Protein AF-0000000087418423 (afdb_homodimer)

Structure (mmCIF, N/CA/C/O backbone):
data_AF-0000000087418423-model_v1
#
loop_
_entity.id
_entity.type
_entity.pdbx_description
1 polymer 'FHA domain-containing protein'
#
loop_
_atom_site.group_PDB
_atom_site.id
_atom_site.type_symbol
_atom_site.label_atom_id
_atom_site.label_alt_id
_atom_site.label_comp_id
_atom_site.label_asym_id
_atom_site.label_entity_id
_atom_site.label_seq_id
_atom_site.pdbx_PDB_ins_code
_atom_site.Cartn_x
_atom_site.Cartn_y
_atom_site.Cartn_z
_atom_site.occupancy
_atom_site.B_iso_or_equiv
_atom_site.auth_seq_id
_atom_site.auth_comp_id
_atom_site.auth_asym_id
_atom_site.auth_atom_id
_atom_site.pdbx_PDB_model_num
ATOM 1 N N . MET A 1 1 ? 20.609 -35.469 60.969 1 26.11 1 MET A N 1
ATOM 2 C CA . MET A 1 1 ? 20.906 -34.125 60.438 1 26.11 1 MET A CA 1
ATOM 3 C C . MET A 1 1 ? 20.594 -34.062 58.969 1 26.11 1 MET A C 1
ATOM 5 O O . MET A 1 1 ? 21.375 -34.5 58.125 1 26.11 1 MET A O 1
ATOM 9 N N . GLN A 1 2 ? 19.297 -34.344 58.594 1 26.64 2 GLN A N 1
ATOM 10 C CA . GLN A 1 2 ? 18.641 -34.594 57.312 1 26.64 2 GLN A CA 1
ATOM 11 C C . GLN A 1 2 ? 18.578 -33.312 56.469 1 26.64 2 GLN A C 1
ATOM 13 O O . GLN A 1 2 ? 17.938 -32.344 56.875 1 26.64 2 GLN A O 1
ATOM 18 N N . GLY A 1 3 ? 19.703 -32.969 55.875 1 25.98 3 GLY A N 1
ATOM 19 C CA . GLY A 1 3 ? 19.891 -31.75 55.094 1 25.98 3 GLY A CA 1
ATOM 20 C C . GLY A 1 3 ? 18.938 -31.656 53.906 1 25.98 3 GLY A C 1
ATOM 21 O O . GLY A 1 3 ? 18.828 -32.594 53.125 1 25.98 3 GLY A O 1
ATOM 22 N N . ASN A 1 4 ? 17.734 -31.078 54.219 1 30.36 4 ASN A N 1
ATOM 23 C CA . ASN A 1 4 ? 16.656 -30.797 53.25 1 30.36 4 ASN A CA 1
ATOM 24 C C . ASN A 1 4 ? 17.172 -30.031 52.031 1 30.36 4 ASN A C 1
ATOM 26 O O . ASN A 1 4 ? 17.672 -28.906 52.188 1 30.36 4 ASN A O 1
ATOM 30 N N . PHE A 1 5 ? 17.812 -30.859 51.125 1 31.19 5 PHE A N 1
ATOM 31 C CA . PHE A 1 5 ? 18.203 -30.328 49.812 1 31.19 5 PHE A CA 1
ATOM 32 C C . PHE A 1 5 ? 17.031 -29.656 49.156 1 31.19 5 PHE A C 1
ATOM 34 O O . PHE A 1 5 ? 16.047 -30.297 48.812 1 31.19 5 PHE A O 1
ATOM 41 N N . GLY A 1 6 ? 16.688 -28.453 49.656 1 27.45 6 GLY A N 1
ATOM 42 C CA . GLY A 1 6 ? 15.672 -27.672 48.969 1 27.45 6 GLY A CA 1
ATOM 43 C C . GLY A 1 6 ? 15.93 -27.531 47.5 1 27.45 6 GLY A C 1
ATOM 44 O O . GLY A 1 6 ? 17.031 -27.172 47.094 1 27.45 6 GLY A O 1
ATOM 45 N N . LEU A 1 7 ? 15.406 -28.562 46.75 1 30.27 7 LEU A N 1
ATOM 46 C CA . LEU A 1 7 ? 15.391 -28.516 45.281 1 30.27 7 LEU A CA 1
ATOM 47 C C . LEU A 1 7 ? 15 -27.125 44.781 1 30.27 7 LEU A C 1
ATOM 49 O O . LEU A 1 7 ? 13.977 -26.578 45.219 1 30.27 7 LEU A O 1
ATOM 53 N N . GLY A 1 8 ? 16.031 -26.297 44.594 1 25.61 8 GLY A N 1
ATOM 54 C CA . GLY A 1 8 ? 15.93 -24.984 44 1 25.61 8 GLY A CA 1
ATOM 55 C C . GLY A 1 8 ? 15.078 -24.984 42.75 1 25.61 8 GLY A C 1
ATOM 56 O O . GLY A 1 8 ? 15.242 -25.828 41.875 1 25.61 8 GLY A O 1
ATOM 57 N N . ASN A 1 9 ? 13.75 -24.734 42.938 1 28.17 9 ASN A N 1
ATOM 58 C CA . ASN A 1 9 ? 12.805 -24.5 41.875 1 28.17 9 ASN A CA 1
ATOM 59 C C . ASN A 1 9 ? 13.414 -23.641 40.75 1 28.17 9 ASN A C 1
ATOM 61 O O . ASN A 1 9 ? 13.828 -22.5 41 1 28.17 9 ASN A O 1
ATOM 65 N N . SER A 1 10 ? 14.211 -24.297 39.906 1 28.44 10 SER A N 1
ATOM 66 C CA . SER A 1 10 ? 14.742 -23.578 38.75 1 28.44 10 SER A CA 1
ATOM 67 C C . SER A 1 10 ? 13.633 -22.812 38 1 28.44 10 SER A C 1
ATOM 69 O O . SER A 1 10 ? 12.648 -23.406 37.562 1 28.44 10 SER A O 1
ATOM 71 N N . ALA A 1 11 ? 13.391 -21.547 38.594 1 29 11 ALA A N 1
ATOM 72 C CA . ALA A 1 11 ? 12.586 -20.609 37.812 1 29 11 ALA A CA 1
ATOM 73 C C . ALA A 1 11 ? 12.883 -20.719 36.312 1 29 11 ALA A C 1
ATOM 75 O O . ALA A 1 11 ? 14.039 -20.734 35.906 1 29 11 ALA A O 1
ATOM 76 N N . THR A 1 12 ? 12.055 -21.531 35.656 1 30.39 12 THR A N 1
ATOM 77 C CA . THR A 1 12 ? 12.109 -21.562 34.188 1 30.39 12 THR A CA 1
ATOM 78 C C . THR A 1 12 ? 12.258 -20.141 33.625 1 30.39 12 THR A C 1
ATOM 80 O O . THR A 1 12 ? 11.477 -19.25 33.969 1 30.39 12 THR A O 1
ATOM 83 N N . PRO A 1 13 ? 13.453 -19.844 33.094 1 26.94 13 PRO A N 1
ATOM 84 C CA . PRO A 1 13 ? 13.625 -18.484 32.562 1 26.94 13 PRO A CA 1
ATOM 85 C C . PRO A 1 13 ? 12.469 -18.047 31.656 1 26.94 13 PRO A C 1
ATOM 87 O O . PRO A 1 13 ? 11.984 -18.828 30.844 1 26.94 13 PRO A O 1
ATOM 90 N N . ALA A 1 14 ? 11.586 -17.156 32.219 1 28.34 14 ALA A N 1
ATOM 91 C CA . ALA A 1 14 ? 10.586 -16.438 31.422 1 28.34 14 ALA A CA 1
ATOM 92 C C . ALA A 1 14 ? 11.133 -16.062 30.062 1 28.34 14 ALA A C 1
ATOM 94 O O . ALA A 1 14 ? 12.164 -15.391 29.953 1 28.34 14 ALA A O 1
ATOM 95 N N . THR A 1 15 ? 11.016 -16.891 29.047 1 24.66 15 THR A N 1
ATOM 96 C CA . THR A 1 15 ? 11.336 -16.484 27.688 1 24.66 15 THR A CA 1
ATOM 97 C C . THR A 1 15 ? 10.742 -15.117 27.375 1 24.66 15 THR A C 1
ATOM 99 O O . THR A 1 15 ? 9.523 -14.945 27.375 1 24.66 15 THR A O 1
ATOM 102 N N . ALA A 1 16 ? 11.414 -13.977 27.75 1 22.86 16 ALA A N 1
ATOM 103 C CA . ALA A 1 16 ? 11.102 -12.648 27.234 1 22.86 16 ALA A CA 1
ATOM 104 C C . ALA A 1 16 ? 10.781 -12.688 25.75 1 22.86 16 ALA A C 1
ATOM 106 O O . ALA A 1 16 ? 11.633 -13.055 24.938 1 22.86 16 ALA A O 1
ATOM 107 N N . ALA A 1 17 ? 9.656 -13.102 25.422 1 26.75 17 ALA A N 1
ATOM 108 C CA . ALA A 1 17 ? 9.227 -12.844 24.047 1 26.75 17 ALA A CA 1
ATOM 109 C C . ALA A 1 17 ? 9.789 -11.516 23.547 1 26.75 17 ALA A C 1
ATOM 111 O O . ALA A 1 17 ? 9.688 -10.492 24.219 1 26.75 17 ALA A O 1
ATOM 112 N N . LEU A 1 18 ? 10.898 -11.547 22.906 1 26.16 18 LEU A N 1
ATOM 113 C CA . LEU A 1 18 ? 11.445 -10.391 22.203 1 26.16 18 LEU A CA 1
ATOM 114 C C . LEU A 1 18 ? 10.32 -9.492 21.688 1 26.16 18 LEU A C 1
ATOM 116 O O . LEU A 1 18 ? 9.477 -9.93 20.906 1 26.16 18 LEU A O 1
ATOM 120 N N . ALA A 1 19 ? 9.688 -8.805 22.484 1 28.55 19 ALA A N 1
ATOM 121 C CA . ALA A 1 19 ? 9.008 -7.617 21.984 1 28.55 19 ALA A CA 1
ATOM 122 C C . ALA A 1 19 ? 9.727 -7.047 20.766 1 28.55 19 ALA A C 1
ATOM 124 O O . ALA A 1 19 ? 10.867 -6.586 20.875 1 28.55 19 ALA A O 1
ATOM 125 N N . LEU A 1 20 ? 9.781 -7.781 19.656 1 31.64 20 LEU A N 1
ATOM 126 C CA . LEU A 1 20 ? 10.328 -7.031 18.531 1 31.64 20 LEU A CA 1
ATOM 127 C C . LEU A 1 20 ? 10.141 -5.531 18.734 1 31.64 20 LEU A C 1
ATOM 129 O O . LEU A 1 20 ? 9.008 -5.035 18.75 1 31.64 20 LEU A O 1
ATOM 133 N N . GLY A 1 21 ? 10.719 -4.984 19.672 1 31.55 21 GLY A N 1
ATOM 134 C CA . GLY A 1 21 ? 10.914 -3.562 19.906 1 31.55 21 GLY A CA 1
ATOM 135 C C . GLY A 1 21 ? 11.023 -2.756 18.625 1 31.55 21 GLY A C 1
ATOM 136 O O . GLY A 1 21 ? 12.117 -2.582 18.094 1 31.55 21 GLY A O 1
ATOM 137 N N . GLY A 1 22 ? 10.273 -3.088 17.609 1 36.47 22 GLY A N 1
ATOM 138 C CA . GLY A 1 22 ? 10.453 -2.088 16.578 1 36.47 22 GLY A CA 1
ATOM 139 C C . GLY A 1 22 ? 10.734 -0.701 17.125 1 36.47 22 GLY A C 1
ATOM 140 O O . GLY A 1 22 ? 10.156 -0.298 18.141 1 36.47 22 GLY A O 1
ATOM 141 N N . ALA A 1 23 ? 11.898 -0.281 17.297 1 41.81 23 ALA A N 1
ATOM 142 C CA . ALA A 1 23 ? 12.203 1.112 17.609 1 41.81 23 ALA A CA 1
ATOM 143 C C . ALA A 1 23 ? 11.023 2.02 17.281 1 41.81 23 ALA A C 1
ATOM 145 O O . ALA A 1 23 ? 10.414 1.898 16.219 1 41.81 23 ALA A O 1
ATOM 146 N N . ASP A 1 24 ? 10.07 2.34 18.203 1 49.84 24 ASP A N 1
ATOM 147 C CA . ASP A 1 24 ? 8.898 3.207 18.203 1 49.84 24 ASP A CA 1
ATOM 148 C C . ASP A 1 24 ? 9.094 4.402 17.266 1 49.84 24 ASP A C 1
ATOM 150 O O . ASP A 1 24 ? 9.875 5.305 17.578 1 49.84 24 ASP A O 1
ATOM 154 N N . MET A 1 25 ? 9.367 4.18 16.078 1 60.72 25 MET A N 1
ATOM 155 C CA . MET A 1 25 ? 9.406 5.309 15.156 1 60.72 25 MET A CA 1
ATOM 156 C C . MET A 1 25 ? 8.328 6.332 15.5 1 60.72 25 MET A C 1
ATOM 158 O O . MET A 1 25 ? 8.117 7.293 14.758 1 60.72 25 MET A O 1
ATOM 162 N N . ASP A 1 26 ? 7.762 6.105 16.75 1 68.31 26 ASP A N 1
ATOM 163 C CA . ASP A 1 26 ? 6.699 7.008 17.188 1 68.31 26 ASP A CA 1
ATOM 164 C C . ASP A 1 26 ? 7.254 8.391 17.516 1 68.31 26 ASP A C 1
ATOM 166 O O . ASP A 1 26 ? 8.266 8.508 18.203 1 68.31 26 ASP A O 1
ATOM 170 N N . GLY A 1 27 ? 6.965 9.32 16.734 1 83.19 27 GLY A N 1
ATOM 171 C CA . GLY A 1 27 ? 7.281 10.727 16.969 1 83.19 27 GLY A CA 1
ATOM 172 C C . GLY A 1 27 ? 8.406 11.234 16.094 1 83.19 27 GLY A C 1
ATOM 173 O O . GLY A 1 27 ? 8.766 12.414 16.156 1 83.19 27 GLY A O 1
ATOM 174 N N . GLU A 1 28 ? 8.977 10.297 15.266 1 93.19 28 GLU A N 1
ATOM 175 C CA . GLU A 1 28 ? 10.047 10.75 14.383 1 93.19 28 GLU A CA 1
ATOM 176 C C . GLU A 1 28 ? 9.508 11.672 13.289 1 93.19 28 GLU A C 1
ATOM 178 O O . GLU A 1 28 ? 8.422 11.438 12.75 1 93.19 28 GLU A O 1
ATOM 183 N N . ARG A 1 29 ? 10.328 12.711 13.047 1 95.88 29 ARG A N 1
ATOM 184 C CA . ARG A 1 29 ? 10.016 13.656 11.977 1 95.88 29 ARG A CA 1
ATOM 185 C C . ARG A 1 29 ? 11.234 13.906 11.102 1 95.88 29 ARG A C 1
ATOM 187 O O . ARG A 1 29 ? 12.359 13.984 11.594 1 95.88 29 ARG A O 1
ATOM 194 N N . TYR A 1 30 ? 10.961 14.031 9.836 1 97.06 30 TYR A N 1
ATOM 195 C CA . TYR A 1 30 ? 12.016 14.328 8.867 1 97.06 30 TYR A CA 1
ATOM 196 C C . TYR A 1 30 ? 11.57 15.414 7.895 1 97.06 30 TYR A C 1
ATOM 198 O O . TYR A 1 30 ? 10.367 15.656 7.73 1 97.06 30 TYR A O 1
ATOM 206 N N . ILE A 1 31 ? 12.508 16.109 7.355 1 97.75 31 ILE A N 1
ATOM 207 C CA . ILE A 1 31 ? 12.258 16.906 6.152 1 97.75 31 ILE A CA 1
ATOM 208 C C . ILE A 1 31 ? 12.836 16.188 4.934 1 97.75 31 ILE A C 1
ATOM 210 O O . ILE A 1 31 ? 13.984 15.727 4.957 1 97.75 31 ILE A O 1
ATOM 214 N N . LEU A 1 32 ? 12.023 16.016 3.953 1 98.5 32 LEU A N 1
ATOM 215 C CA . LEU A 1 32 ? 12.453 15.516 2.65 1 98.5 32 LEU A CA 1
ATOM 216 C C . LEU A 1 32 ? 12.695 16.672 1.68 1 98.5 32 LEU A C 1
ATOM 218 O O . LEU A 1 32 ? 11.758 17.391 1.338 1 98.5 32 LEU A O 1
ATOM 222 N N . TRP A 1 33 ? 13.906 16.828 1.304 1 98.5 33 TRP A N 1
ATOM 223 C CA . TRP A 1 33 ? 14.258 17.797 0.262 1 98.5 33 TRP A CA 1
ATOM 224 C C . TRP A 1 33 ? 14.344 17.109 -1.1 1 98.5 33 TRP A C 1
ATOM 226 O O . TRP A 1 33 ? 15.18 16.234 -1.307 1 98.5 33 TRP A O 1
ATOM 236 N N . ILE A 1 34 ? 13.5 17.484 -1.958 1 98.62 34 ILE A N 1
ATOM 237 C CA . ILE A 1 34 ? 13.477 16.859 -3.271 1 98.62 34 ILE A CA 1
ATOM 238 C C . ILE A 1 34 ? 13.805 17.891 -4.348 1 98.62 34 ILE A C 1
ATOM 240 O O . ILE A 1 34 ? 13.078 18.859 -4.516 1 98.62 34 ILE A O 1
ATOM 244 N N . ASP A 1 35 ? 14.82 17.641 -5.117 1 97.75 35 ASP A N 1
ATOM 245 C CA . ASP A 1 35 ? 15.289 18.594 -6.125 1 97.75 35 ASP A CA 1
ATOM 246 C C . ASP A 1 35 ? 14.188 18.906 -7.141 1 97.75 35 ASP A C 1
ATOM 248 O O . ASP A 1 35 ? 13.555 17.984 -7.676 1 97.75 35 ASP A O 1
ATOM 252 N N . ARG A 1 36 ? 13.945 20.203 -7.367 1 96.25 36 ARG A N 1
ATOM 253 C CA . ARG A 1 36 ? 13.031 20.734 -8.375 1 96.25 36 ARG A CA 1
ATOM 254 C C . ARG A 1 36 ? 11.586 20.375 -8.047 1 96.25 36 ARG A C 1
ATOM 256 O O . ARG A 1 36 ? 10.719 20.422 -8.922 1 96.25 36 ARG A O 1
ATOM 263 N N . VAL A 1 37 ? 11.344 19.891 -6.914 1 97.44 37 VAL A N 1
ATOM 264 C CA . VAL A 1 37 ? 9.992 19.547 -6.492 1 97.44 37 VAL A CA 1
ATOM 265 C C . VAL A 1 37 ? 9.609 20.375 -5.266 1 97.44 37 VAL A C 1
ATOM 267 O O . VAL A 1 37 ? 8.602 21.094 -5.285 1 97.44 37 VAL A O 1
ATOM 270 N N . GLY A 1 38 ? 10.375 20.25 -4.184 1 97.5 38 GLY A N 1
ATOM 271 C CA . GLY A 1 38 ? 10.07 21 -2.98 1 97.5 38 GLY A CA 1
ATOM 272 C C . GLY A 1 38 ? 10.539 20.328 -1.711 1 97.5 38 GLY A C 1
ATOM 273 O O . GLY A 1 38 ? 11.383 19.422 -1.758 1 97.5 38 GLY A O 1
ATOM 274 N N . ALA A 1 39 ? 10.102 20.906 -0.578 1 97.81 39 ALA A N 1
ATOM 275 C CA . ALA A 1 39 ? 10.398 20.359 0.745 1 97.81 39 ALA A CA 1
ATOM 276 C C . ALA A 1 39 ? 9.125 19.891 1.444 1 97.81 39 ALA A C 1
ATOM 278 O O . ALA A 1 39 ? 8.086 20.547 1.365 1 97.81 39 ALA A O 1
ATOM 279 N N . PHE A 1 40 ? 9.258 18.766 2.143 1 98.38 40 PHE A N 1
ATOM 280 C CA . PHE A 1 40 ? 8.094 18.156 2.781 1 98.38 40 PHE A CA 1
ATOM 281 C C . PHE A 1 40 ? 8.453 17.625 4.164 1 98.38 40 PHE A C 1
ATOM 283 O O . PHE A 1 40 ? 9.516 17.031 4.352 1 98.38 40 PHE A O 1
ATOM 290 N N . MET A 1 41 ? 7.594 17.891 5.082 1 97.56 41 MET A N 1
ATOM 291 C CA . MET A 1 41 ? 7.809 17.312 6.41 1 97.56 41 MET A CA 1
ATOM 292 C C . MET A 1 41 ? 7.152 15.938 6.52 1 97.56 41 MET A C 1
ATOM 294 O O . MET A 1 41 ? 5.969 15.781 6.215 1 97.56 41 MET A O 1
ATOM 298 N N . LEU A 1 42 ? 7.891 14.984 6.922 1 97.94 42 LEU A N 1
ATOM 299 C CA . LEU A 1 42 ? 7.406 13.633 7.172 1 97.94 42 LEU A CA 1
ATOM 300 C C . LEU A 1 42 ? 7.23 13.391 8.664 1 97.94 42 LEU A C 1
ATOM 302 O O . LEU A 1 42 ? 8.195 13.438 9.43 1 97.94 42 LEU A O 1
ATOM 306 N N . CYS A 1 43 ? 6.004 13.141 9.047 1 97.19 43 CYS A N 1
ATOM 307 C CA . CYS A 1 43 ? 5.715 12.781 10.438 1 97.19 43 CYS A CA 1
ATOM 308 C C . CYS A 1 43 ? 5.383 11.297 10.555 1 97.19 43 CYS A C 1
ATOM 310 O O . CYS A 1 43 ? 4.398 10.828 9.977 1 97.19 43 CYS A O 1
ATOM 312 N N . LEU A 1 44 ? 6.098 10.547 11.359 1 96.56 44 LEU A N 1
ATOM 313 C CA . LEU A 1 44 ? 5.961 9.094 11.398 1 96.56 44 LEU A CA 1
ATOM 314 C C . LEU A 1 44 ? 5.086 8.664 12.57 1 96.56 44 LEU A C 1
ATOM 316 O O . LEU A 1 44 ? 4.633 7.516 12.617 1 96.56 44 LEU A O 1
ATOM 320 N N . GLY A 1 45 ? 4.812 9.555 13.438 1 94.94 45 GLY A N 1
ATOM 321 C CA . GLY A 1 45 ? 4.02 9.211 14.609 1 94.94 45 GLY A CA 1
ATOM 322 C C . GLY A 1 45 ? 2.537 9.094 14.312 1 94.94 45 GLY A C 1
ATOM 323 O O . GLY A 1 45 ? 2.045 9.664 13.336 1 94.94 45 GLY A O 1
ATOM 324 N N . GLU A 1 46 ? 1.827 8.359 15.18 1 95.56 46 GLU A N 1
ATOM 325 C CA . GLU A 1 46 ? 0.38 8.211 15.055 1 95.56 46 GLU A CA 1
ATOM 326 C C . GLU A 1 46 ? -0.344 9.477 15.523 1 95.56 46 GLU A C 1
ATOM 328 O O . GLU A 1 46 ? -1.519 9.672 15.203 1 95.56 46 GLU A O 1
ATOM 333 N N . ARG A 1 47 ? 0.357 10.227 16.344 1 96.25 47 ARG A N 1
ATOM 334 C CA . ARG A 1 47 ? -0.155 11.5 16.828 1 96.25 47 ARG A CA 1
ATOM 335 C C . ARG A 1 47 ? 0.733 12.656 16.375 1 96.25 47 ARG A C 1
ATOM 337 O O . ARG A 1 47 ? 1.948 12.633 16.594 1 96.25 47 ARG A O 1
ATOM 344 N N . VAL A 1 48 ? 0.12 13.617 15.742 1 96.5 48 VAL A N 1
ATOM 345 C CA . VAL A 1 48 ? 0.858 14.773 15.242 1 96.5 48 VAL A CA 1
ATOM 346 C C . VAL A 1 48 ? 0.189 16.062 15.719 1 96.5 48 VAL A C 1
ATOM 348 O O . VAL A 1 48 ? -0.961 16.344 15.375 1 96.5 48 VAL A O 1
ATOM 351 N N . SER A 1 49 ? 0.908 16.812 16.438 1 95.31 49 SER A N 1
ATOM 352 C CA . SER A 1 49 ? 0.373 18.047 16.984 1 95.31 49 SER A CA 1
ATOM 353 C C . SER A 1 49 ? 0.59 19.219 16.047 1 95.31 49 SER A C 1
ATOM 355 O O . SER A 1 49 ? 1.63 19.312 15.383 1 95.31 49 SER A O 1
ATOM 357 N N . LEU A 1 50 ? -0.409 20.062 15.984 1 94.81 50 LEU A N 1
ATOM 358 C CA . LEU A 1 50 ? -0.388 21.312 15.25 1 94.81 50 LEU A CA 1
ATOM 359 C C . LEU A 1 50 ? -0.481 22.5 16.203 1 94.81 50 LEU A C 1
ATOM 361 O O . LEU A 1 50 ? -1.33 22.516 17.094 1 94.81 50 LEU A O 1
ATOM 365 N N . GLY A 1 51 ? 0.38 23.469 15.969 1 93.12 51 GLY A N 1
ATOM 366 C CA . GLY A 1 51 ? 0.323 24.609 16.859 1 93.12 51 GLY A CA 1
ATOM 367 C C . GLY A 1 51 ? 1.219 25.766 16.422 1 93.12 51 GLY A C 1
ATOM 368 O O . GLY A 1 51 ? 1.671 25.797 15.273 1 93.12 51 GLY A O 1
ATOM 369 N N . GLY A 1 52 ? 1.289 26.812 17.234 1 86.75 52 GLY A N 1
ATOM 370 C CA . GLY A 1 52 ? 2.121 27.969 16.953 1 86.75 52 GLY A CA 1
ATOM 371 C C . GLY A 1 52 ? 3.592 27.734 17.234 1 86.75 52 GLY A C 1
ATOM 372 O O . GLY A 1 52 ? 3.965 26.672 17.75 1 86.75 52 GLY A O 1
ATOM 373 N N . PRO A 1 53 ? 4.516 28.75 16.734 1 77.38 53 PRO A N 1
ATOM 374 C CA . PRO A 1 53 ? 5.973 28.625 16.844 1 77.38 53 PRO A CA 1
ATOM 375 C C . PRO A 1 53 ? 6.48 28.875 18.266 1 77.38 53 PRO A C 1
ATOM 377 O O . PRO A 1 53 ? 7.684 28.766 18.516 1 77.38 53 PRO A O 1
ATOM 380 N N . VAL A 1 54 ? 5.781 28.656 19.375 1 60.78 54 VAL A N 1
ATOM 381 C CA . VAL A 1 54 ? 6.098 29.312 20.641 1 60.78 54 VAL A CA 1
ATOM 382 C C . VAL A 1 54 ? 7.543 29 21.031 1 60.78 54 VAL A C 1
ATOM 384 O O . VAL A 1 54 ? 8.078 27.953 20.688 1 60.78 54 VAL A O 1
ATOM 387 N N . SER A 1 55 ? 8.133 30.156 21.562 1 52.5 55 SER A N 1
ATOM 388 C CA . SER A 1 55 ? 9.367 30.203 22.359 1 52.5 55 SER A CA 1
ATOM 389 C C . SER A 1 55 ? 9.266 29.312 23.594 1 52.5 55 SER A C 1
ATOM 391 O O . SER A 1 55 ? 8.344 29.453 24.391 1 52.5 55 SER A O 1
ATOM 393 N N . GLY A 1 56 ? 9.492 28.062 23.625 1 53.06 56 GLY A N 1
ATOM 394 C CA . GLY A 1 56 ? 9.688 27.156 24.734 1 53.06 56 GLY A CA 1
ATOM 395 C C . GLY A 1 56 ? 9.391 25.703 24.406 1 53.06 56 GLY A C 1
ATOM 396 O O . GLY A 1 56 ? 9.039 25.391 23.266 1 53.06 56 GLY A O 1
ATOM 397 N N . PRO A 1 57 ? 9.367 24.844 25.656 1 56.16 57 PRO A N 1
ATOM 398 C CA . PRO A 1 57 ? 9.352 23.391 25.484 1 56.16 57 PRO A CA 1
ATOM 399 C C . PRO A 1 57 ? 8.25 22.922 24.531 1 56.16 57 PRO A C 1
ATOM 401 O O . PRO A 1 57 ? 7.355 23.703 24.188 1 56.16 57 PRO A O 1
ATOM 404 N N . PRO A 1 58 ? 7.863 21.406 24.25 1 60.53 58 PRO A N 1
ATOM 405 C CA . PRO A 1 58 ? 7.988 20.797 22.922 1 60.53 58 PRO A CA 1
ATOM 406 C C . PRO A 1 58 ? 7.066 21.453 21.891 1 60.53 58 PRO A C 1
ATOM 408 O O . PRO A 1 58 ? 5.883 21.672 22.172 1 60.53 58 PRO A O 1
ATOM 411 N N . ALA A 1 59 ? 7.617 22.188 21.078 1 74.62 59 ALA A N 1
ATOM 412 C CA . ALA A 1 59 ? 6.922 22.734 19.906 1 74.62 59 ALA A CA 1
ATOM 413 C C . ALA A 1 59 ? 6.035 21.688 19.25 1 74.62 59 ALA A C 1
ATOM 415 O O . ALA A 1 59 ? 6.25 20.484 19.422 1 74.62 59 ALA A O 1
ATOM 416 N N . ALA A 1 60 ? 4.922 22.156 18.859 1 88.75 60 ALA A N 1
ATOM 417 C CA . ALA A 1 60 ? 4.086 21.25 18.078 1 88.75 60 ALA A CA 1
ATOM 418 C C . ALA A 1 60 ? 4.914 20.516 17.016 1 88.75 60 ALA A C 1
ATOM 420 O O . ALA A 1 60 ? 5.965 21 16.594 1 88.75 60 ALA A O 1
ATOM 421 N N . ASP A 1 61 ? 4.543 19.312 16.734 1 92.12 61 ASP A N 1
ATOM 422 C CA . ASP A 1 61 ? 5.207 18.594 15.648 1 92.12 61 ASP A CA 1
ATOM 423 C C . ASP A 1 61 ? 5.242 19.438 14.375 1 92.12 61 ASP A C 1
ATOM 425 O O . ASP A 1 61 ? 6.25 19.453 13.664 1 92.12 61 ASP A O 1
ATOM 429 N N . VAL A 1 62 ? 4.164 20.078 14.133 1 93.69 62 VAL A N 1
ATOM 430 C CA . VAL A 1 62 ? 4.043 21.031 13.039 1 93.69 62 VAL A CA 1
AT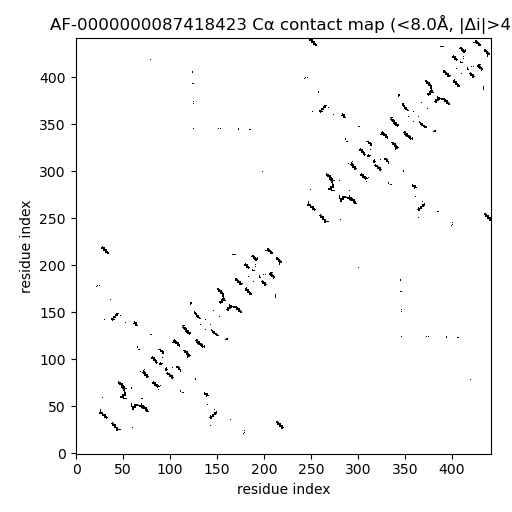OM 431 C C . VAL A 1 62 ? 3.791 22.438 13.594 1 93.69 62 VAL A C 1
ATOM 433 O O . VAL A 1 62 ? 2.66 22.766 13.953 1 93.69 62 VAL A O 1
ATOM 436 N N . ALA A 1 63 ? 4.801 23.219 13.609 1 91.81 63 ALA A N 1
ATOM 437 C CA . ALA A 1 63 ? 4.707 24.594 14.109 1 91.81 63 ALA A CA 1
ATOM 438 C C . ALA A 1 63 ? 4.391 25.562 12.984 1 91.81 63 ALA A C 1
ATOM 440 O O . ALA A 1 63 ? 5.148 25.672 12.016 1 91.81 63 ALA A O 1
ATOM 441 N N . LEU A 1 64 ? 3.293 26.234 13.156 1 90.69 64 LEU A N 1
ATOM 442 C CA . LEU A 1 64 ? 2.854 27.172 12.133 1 90.69 64 LEU A CA 1
ATOM 443 C C . LEU A 1 64 ? 3.074 28.609 12.594 1 90.69 64 LEU A C 1
ATOM 445 O O . LEU A 1 64 ? 2.85 28.938 13.758 1 90.69 64 LEU A O 1
ATOM 449 N N . LEU A 1 65 ? 3.557 29.438 11.688 1 87.69 65 LEU A N 1
ATOM 450 C CA . LEU A 1 65 ? 3.773 30.844 11.977 1 87.69 65 LEU A CA 1
ATOM 451 C C . LEU A 1 65 ? 2.453 31.609 12 1 87.69 65 LEU A C 1
ATOM 453 O O . LEU A 1 65 ? 2.146 32.344 11.062 1 87.69 65 LEU A O 1
ATOM 457 N N . ALA A 1 66 ? 1.728 31.406 13.023 1 89.19 66 ALA A N 1
ATOM 458 C CA . ALA A 1 66 ? 0.422 32.031 13.219 1 89.19 66 ALA A CA 1
ATOM 459 C C . ALA A 1 66 ? 0.082 32.156 14.703 1 89.19 66 ALA A C 1
ATOM 461 O O . ALA A 1 66 ? 0.825 31.656 15.555 1 89.19 66 ALA A O 1
ATOM 462 N N . ASN A 1 67 ? -0.938 32.969 14.961 1 89.06 67 ASN A N 1
ATOM 463 C CA . ASN A 1 67 ? -1.434 33.094 16.328 1 89.06 67 ASN A CA 1
ATOM 464 C C . ASN A 1 67 ? -2.234 31.859 16.75 1 89.06 67 ASN A C 1
ATOM 466 O O . ASN A 1 67 ? -3.465 31.875 16.703 1 89.06 67 ASN A O 1
ATOM 470 N N . LEU A 1 68 ? -1.48 30.828 17.109 1 91.81 68 LEU A N 1
ATOM 471 C CA . LEU A 1 68 ? -2.053 29.562 17.547 1 91.81 68 LEU A CA 1
ATOM 472 C C . LEU A 1 68 ? -1.48 29.156 18.906 1 91.81 68 LEU A C 1
ATOM 474 O O . LEU A 1 68 ? -0.351 29.516 19.234 1 91.81 68 LEU A O 1
ATOM 478 N N . SER A 1 69 ? -2.33 28.406 19.625 1 89.44 69 SER A N 1
ATOM 479 C CA . SER A 1 69 ? -1.799 27.797 20.844 1 89.44 69 SER A CA 1
ATOM 480 C C . SER A 1 69 ? -0.697 26.797 20.516 1 89.44 69 SER A C 1
ATOM 482 O O . SER A 1 69 ? -0.596 26.312 19.391 1 89.44 69 SER A O 1
ATOM 484 N N . ARG A 1 70 ? 0.16 26.453 21.453 1 84.62 70 ARG A N 1
ATOM 485 C CA . ARG A 1 70 ? 1.262 25.516 21.281 1 84.62 70 ARG A CA 1
ATOM 486 C C . ARG A 1 70 ? 0.744 24.125 20.906 1 84.62 70 ARG A C 1
ATOM 488 O O . ARG A 1 70 ? 1.364 23.422 20.109 1 84.62 70 ARG A O 1
ATOM 495 N N . ARG A 1 71 ? -0.31 23.766 21.438 1 89 71 ARG A N 1
ATOM 496 C CA . ARG A 1 71 ? -0.974 22.5 21.141 1 89 71 ARG A CA 1
ATOM 497 C C . ARG A 1 71 ? -2.418 22.734 20.703 1 89 71 ARG A C 1
ATOM 499 O O . ARG A 1 71 ? -3.348 22.219 21.328 1 89 71 ARG A O 1
ATOM 506 N N . HIS A 1 72 ? -2.559 23.359 19.625 1 93.44 72 HIS A N 1
ATOM 507 C CA . HIS A 1 72 ? -3.846 23.859 19.156 1 93.44 72 HIS A CA 1
ATOM 508 C C . HIS A 1 72 ? -4.766 22.719 18.75 1 93.44 72 HIS A C 1
ATOM 510 O O . HIS A 1 72 ? -5.969 22.75 19.016 1 93.44 72 HIS A O 1
ATOM 516 N N . ALA A 1 73 ? -4.188 21.703 18.125 1 96.12 73 ALA A N 1
ATOM 517 C CA . ALA A 1 73 ? -4.91 20.516 17.703 1 96.12 73 ALA A CA 1
ATOM 518 C C . ALA A 1 73 ? -3.953 19.328 17.516 1 96.12 73 ALA A C 1
ATOM 520 O O . ALA A 1 73 ? -2.734 19.516 17.469 1 96.12 73 ALA A O 1
ATOM 521 N N . GLU A 1 74 ? -4.535 18.219 17.469 1 96.81 74 GLU A N 1
ATOM 522 C CA . GLU A 1 74 ? -3.783 17 17.188 1 96.81 74 GLU A CA 1
ATOM 523 C C . GLU A 1 74 ? -4.504 16.125 16.156 1 96.81 74 GLU A C 1
ATOM 525 O O . GLU A 1 74 ? -5.727 15.969 16.219 1 96.81 74 GLU A O 1
ATOM 530 N N . ILE A 1 75 ? -3.732 15.664 15.203 1 97.81 75 ILE A N 1
ATOM 531 C CA . ILE A 1 75 ? -4.266 14.656 14.289 1 97.81 75 ILE A CA 1
ATOM 532 C C . ILE A 1 75 ? -3.795 13.266 14.719 1 97.81 75 ILE A C 1
ATOM 534 O O . ILE A 1 75 ? -2.596 13.039 14.891 1 97.81 75 ILE A O 1
ATOM 538 N N . VAL A 1 76 ? -4.789 12.414 14.875 1 97.25 76 VAL A N 1
ATOM 539 C CA . VAL A 1 76 ? -4.516 11.078 15.406 1 97.25 76 VAL A CA 1
ATOM 540 C C . VAL A 1 76 ? -4.91 10.023 14.367 1 97.25 76 VAL A C 1
ATOM 542 O O . VAL A 1 76 ? -6.031 10.047 13.852 1 97.25 76 VAL A O 1
ATOM 545 N N . ARG A 1 77 ? -3.957 9.141 14.047 1 96.06 77 ARG A N 1
ATOM 546 C CA . ARG A 1 77 ? -4.27 7.957 13.258 1 96.06 77 ARG A CA 1
ATOM 547 C C . ARG A 1 77 ? -4.668 6.793 14.156 1 96.06 77 ARG A C 1
ATOM 549 O O . ARG A 1 77 ? -3.941 6.441 15.086 1 96.06 77 ARG A O 1
ATOM 556 N N . SER A 1 78 ? -5.77 6.258 13.969 1 90.19 78 SER A N 1
ATOM 557 C CA . SER A 1 78 ? -6.277 5.133 14.742 1 90.19 78 SER A CA 1
ATOM 558 C C . SER A 1 78 ? -7.035 4.148 13.859 1 90.19 78 SER A C 1
ATOM 560 O O . SER A 1 78 ? -7.992 4.527 13.18 1 90.19 78 SER A O 1
ATOM 562 N N . GLY A 1 79 ? -6.602 2.881 13.961 1 80.81 79 GLY A N 1
ATOM 563 C CA . GLY A 1 79 ? -7.191 1.934 13.031 1 80.81 79 GLY A CA 1
ATOM 564 C C . GLY A 1 79 ? -6.965 2.309 11.578 1 80.81 79 GLY A C 1
ATOM 565 O O . GLY A 1 79 ? -5.824 2.512 11.148 1 80.81 79 GLY A O 1
ATOM 566 N N . GLU A 1 80 ? -8.086 2.455 10.867 1 82.06 80 GLU A N 1
ATOM 567 C CA . GLU A 1 80 ? -7.977 2.764 9.445 1 82.06 80 GLU A CA 1
ATOM 568 C C . GLU A 1 80 ? -8.344 4.219 9.164 1 82.06 80 GLU A C 1
ATOM 570 O O . GLU A 1 80 ? -8.492 4.617 8.008 1 82.06 80 GLU A O 1
ATOM 575 N N . GLY A 1 81 ? -8.375 4.895 10.273 1 91.69 81 GLY A N 1
ATOM 576 C CA . GLY A 1 81 ? -8.867 6.25 10.078 1 91.69 81 GLY A CA 1
ATOM 577 C C . GLY A 1 81 ? -8.008 7.305 10.742 1 91.69 81 GLY A C 1
ATOM 578 O O . GLY A 1 81 ? -6.977 6.984 11.344 1 91.69 81 GLY A O 1
ATOM 579 N N . TYR A 1 82 ? -8.398 8.594 10.422 1 97.19 82 TYR A N 1
ATOM 580 C CA . TYR A 1 82 ? -7.781 9.773 11.031 1 97.19 82 TYR A CA 1
ATOM 581 C C . TYR A 1 82 ? -8.82 10.594 11.781 1 97.19 82 TYR A C 1
ATOM 583 O O . TYR A 1 82 ? -9.945 10.766 11.32 1 97.19 82 TYR A O 1
ATOM 591 N N . TYR A 1 83 ? -8.328 11.117 12.891 1 97.81 83 TYR A N 1
ATOM 592 C CA . TYR A 1 83 ? -9.18 11.945 13.734 1 97.81 83 TYR A CA 1
ATOM 593 C C . TYR A 1 83 ? -8.461 13.227 14.148 1 97.81 83 TYR A C 1
ATOM 595 O O . TYR A 1 83 ? -7.238 13.234 14.289 1 97.81 83 TYR A O 1
ATOM 603 N N . LEU A 1 84 ? -9.336 14.203 14.328 1 98.06 84 LEU A N 1
ATOM 604 C CA . LEU A 1 84 ? -8.82 15.453 14.867 1 98.06 84 LEU A CA 1
ATOM 605 C C . LEU A 1 84 ? -9.305 15.68 16.297 1 98.06 84 LEU A C 1
ATOM 607 O O . LEU A 1 84 ? -10.5 15.523 16.578 1 98.06 84 LEU A O 1
ATOM 611 N N . GLN A 1 85 ? -8.391 15.891 17.125 1 97.06 85 GLN A N 1
ATOM 612 C CA . GLN A 1 85 ? -8.68 16.312 18.5 1 97.06 85 GLN A CA 1
ATOM 613 C C . GLN A 1 85 ? -8.367 17.797 18.688 1 97.06 85 GLN A C 1
ATOM 615 O O . GLN A 1 85 ? -7.203 18.203 18.609 1 97.06 85 GLN A O 1
ATOM 620 N N . ALA A 1 86 ? -9.438 18.531 19 1 96.19 86 ALA A N 1
ATOM 621 C CA . ALA A 1 86 ? -9.281 19.969 19.141 1 96.19 86 ALA A CA 1
ATOM 622 C C . ALA A 1 86 ? -8.914 20.344 20.578 1 96.19 86 ALA A C 1
ATOM 624 O O . ALA A 1 86 ? -9.531 19.859 21.531 1 96.19 86 ALA A O 1
ATOM 625 N N . ALA A 1 87 ? -7.906 21.125 20.75 1 93 87 ALA A N 1
ATOM 626 C CA . ALA A 1 87 ? -7.539 21.688 22.047 1 93 87 ALA A CA 1
ATOM 627 C C . ALA A 1 87 ? -7.891 23.172 22.125 1 93 87 ALA A C 1
ATOM 629 O O . ALA A 1 87 ? -7.824 23.781 23.188 1 93 87 ALA A O 1
ATOM 630 N N . ALA A 1 88 ? -8.164 23.781 21.062 1 93.19 88 ALA A N 1
ATOM 631 C CA . ALA A 1 88 ? -8.586 25.156 20.906 1 93.19 88 ALA A CA 1
ATOM 632 C C . ALA A 1 88 ? -9.562 25.297 19.734 1 93.19 88 ALA A C 1
ATOM 634 O O . ALA A 1 88 ? -10.18 24.328 19.312 1 93.19 88 ALA A O 1
ATOM 635 N N . ALA A 1 89 ? -9.789 26.5 19.344 1 94 89 ALA A N 1
ATOM 636 C CA . ALA A 1 89 ? -10.789 26.734 18.297 1 94 89 ALA A CA 1
ATOM 637 C C . ALA A 1 89 ? -10.367 26.094 16.984 1 94 89 ALA A C 1
ATOM 639 O O . ALA A 1 89 ? -9.375 26.516 16.375 1 94 89 ALA A O 1
ATOM 640 N N . VAL A 1 90 ? -11.172 25.109 16.5 1 96.75 90 VAL A N 1
ATOM 641 C CA . VAL A 1 90 ? -10.906 24.406 15.242 1 96.75 90 VAL A CA 1
ATOM 642 C C . VAL A 1 90 ? -12.227 24.141 14.516 1 96.75 90 VAL A C 1
ATOM 644 O O . VAL A 1 90 ? -13.25 23.891 15.148 1 96.75 90 VAL A O 1
ATOM 647 N N . SER A 1 91 ? -12.203 24.281 13.297 1 97.38 91 SER A N 1
ATOM 648 C CA . SER A 1 91 ? -13.32 23.844 12.477 1 97.38 91 SER A CA 1
ATOM 649 C C . SER A 1 91 ? -12.875 22.828 11.438 1 97.38 91 SER A C 1
ATOM 651 O O . SER A 1 91 ? -11.758 22.906 10.922 1 97.38 91 SER A O 1
ATOM 653 N N . VAL A 1 92 ? -13.742 21.859 11.18 1 98.06 92 VAL A N 1
ATOM 654 C CA . VAL A 1 92 ? -13.547 20.859 10.141 1 98.06 92 VAL A CA 1
ATOM 655 C C . VAL A 1 92 ? -14.727 20.875 9.172 1 98.06 92 VAL A C 1
ATOM 657 O O . VAL A 1 92 ? -15.883 20.797 9.586 1 98.06 92 VAL A O 1
ATOM 660 N N . ALA A 1 93 ? -14.344 21.016 7.984 1 96.75 93 ALA A N 1
ATOM 661 C CA . ALA A 1 93 ? -15.383 21.094 6.953 1 96.75 93 ALA A CA 1
ATOM 662 C C . ALA A 1 93 ? -16.422 22.172 7.293 1 96.75 93 ALA A C 1
ATOM 664 O O . ALA A 1 93 ? -17.625 21.922 7.195 1 96.75 93 ALA A O 1
ATOM 665 N N . GLY A 1 94 ? -15.961 23.25 7.848 1 95.19 94 GLY A N 1
ATOM 666 C CA . GLY A 1 94 ? -16.797 24.406 8.094 1 95.19 94 GLY A CA 1
ATOM 667 C C . GLY A 1 94 ? -17.562 24.328 9.406 1 95.19 94 GLY A C 1
ATOM 668 O O . GLY A 1 94 ? -18.297 25.25 9.758 1 95.19 94 GLY A O 1
ATOM 669 N N . ARG A 1 95 ? -17.375 23.281 10.117 1 96.12 95 ARG A N 1
ATOM 670 C CA . ARG A 1 95 ? -18.078 23.109 11.391 1 96.12 95 ARG A CA 1
ATOM 671 C C . ARG A 1 95 ? -17.109 23.141 12.562 1 96.12 95 ARG A C 1
ATOM 673 O O . ARG A 1 95 ? -16.109 22.406 12.57 1 96.12 95 ARG A O 1
ATOM 680 N N . THR A 1 96 ? -17.5 23.953 13.516 1 96 96 THR A N 1
ATOM 681 C CA . THR A 1 96 ? -16.688 24 14.727 1 96 96 THR A CA 1
ATOM 682 C C . THR A 1 96 ? -16.719 22.656 15.453 1 96 96 THR A C 1
ATOM 684 O O . THR A 1 96 ? -17.781 22.031 15.586 1 96 96 THR A O 1
ATOM 687 N N . VAL A 1 97 ? -15.531 22.234 15.859 1 95.56 97 VAL A N 1
ATOM 688 C CA . VAL A 1 97 ? -15.484 20.922 16.484 1 95.56 97 VAL A CA 1
ATOM 689 C C . VAL A 1 97 ? -14.898 21.031 17.891 1 95.56 97 VAL A C 1
ATOM 691 O O . VAL A 1 97 ? -13.984 21.844 18.125 1 95.56 97 VAL A O 1
ATOM 694 N N . HIS A 1 98 ? -15.445 20.203 18.891 1 91.19 98 HIS A N 1
ATOM 695 C CA . HIS A 1 98 ? -14.992 20.203 20.281 1 91.19 98 HIS A CA 1
ATOM 696 C C . HIS A 1 98 ? -14.555 18.812 20.719 1 91.19 98 HIS A C 1
ATOM 698 O O . HIS A 1 98 ? -13.891 18.656 21.75 1 91.19 98 HIS A O 1
ATOM 704 N N . GLU A 1 99 ? -14.984 17.844 19.969 1 90.56 99 GLU A N 1
ATOM 705 C CA . GLU A 1 99 ? -14.656 16.453 20.266 1 90.56 99 GLU A CA 1
ATOM 706 C C . GLU A 1 99 ? -13.875 15.82 19.125 1 90.56 99 GLU A C 1
ATOM 708 O O . GLU A 1 99 ? -13.555 16.484 18.141 1 90.56 99 GLU A O 1
ATOM 713 N N . GLN A 1 100 ? -13.492 14.664 19.469 1 94.5 100 GLN A N 1
ATOM 714 C CA . GLN A 1 100 ? -12.82 13.906 18.422 1 94.5 100 GLN A CA 1
ATOM 715 C C . GLN A 1 100 ? -13.68 13.852 17.156 1 94.5 100 GLN A C 1
ATOM 717 O O . GLN A 1 100 ? -14.859 13.516 17.203 1 94.5 100 GLN A O 1
ATOM 722 N N . THR A 1 101 ? -13.07 14.242 16.094 1 96.81 101 THR A N 1
ATOM 723 C CA . THR A 1 101 ? -13.789 14.344 14.828 1 96.81 101 THR A CA 1
ATOM 724 C C . THR A 1 101 ? -13.07 13.555 13.734 1 96.81 101 THR A C 1
ATOM 726 O O . THR A 1 101 ? -11.852 13.656 13.578 1 96.81 101 THR A O 1
ATOM 729 N N . ASN A 1 102 ? -13.828 12.781 12.969 1 95.88 102 ASN A N 1
ATOM 730 C CA . ASN A 1 102 ? -13.273 12.031 11.844 1 95.88 102 ASN A CA 1
ATOM 731 C C . ASN A 1 102 ? -12.852 12.953 10.711 1 95.88 102 ASN A C 1
ATOM 733 O O . ASN A 1 102 ? -13.555 13.906 10.383 1 95.88 102 ASN A O 1
ATOM 737 N N . LEU A 1 103 ? -11.734 12.641 10.195 1 97.44 103 LEU A N 1
ATOM 738 C CA . LEU A 1 103 ? -11.266 13.375 9.023 1 97.44 103 LEU A CA 1
ATOM 739 C C . LEU A 1 103 ? -11.461 12.555 7.75 1 97.44 103 LEU A C 1
ATOM 741 O O . LEU A 1 103 ? -11.133 11.367 7.715 1 97.44 103 LEU A O 1
ATOM 745 N N . ALA A 1 104 ? -12.031 13.188 6.711 1 95.12 104 ALA A N 1
ATOM 746 C CA . ALA A 1 104 ? -12.195 12.594 5.387 1 95.12 104 ALA A CA 1
ATOM 747 C C . ALA A 1 104 ? -11.344 13.32 4.348 1 95.12 104 ALA A C 1
ATOM 749 O O . ALA A 1 104 ? -10.992 14.484 4.531 1 95.12 104 ALA A O 1
ATOM 750 N N . ASP A 1 105 ? -11.094 12.586 3.307 1 96.38 105 ASP A N 1
ATOM 751 C CA . ASP A 1 105 ? -10.312 13.18 2.223 1 96.38 105 ASP A CA 1
ATOM 752 C C . ASP A 1 105 ? -10.938 14.492 1.753 1 96.38 105 ASP A C 1
ATOM 754 O O . ASP A 1 105 ? -12.141 14.547 1.469 1 96.38 105 ASP A O 1
ATOM 758 N N . GLY A 1 106 ? -10.109 15.461 1.705 1 97.44 106 GLY A N 1
ATOM 759 C CA . GLY A 1 106 ? -10.57 16.734 1.184 1 97.44 106 GLY A CA 1
ATOM 760 C C . GLY A 1 106 ? -11.055 17.688 2.266 1 97.44 106 GLY A C 1
ATOM 761 O O . GLY A 1 106 ? -11.273 18.875 2.008 1 97.44 106 GLY A O 1
ATOM 762 N N . ASN A 1 107 ? -11.188 17.219 3.484 1 98.38 107 ASN A N 1
ATOM 763 C CA . ASN A 1 107 ? -11.648 18.094 4.555 1 98.38 107 ASN A CA 1
ATOM 764 C C . ASN A 1 107 ? -10.734 19.297 4.727 1 98.38 107 ASN A C 1
ATOM 766 O O . ASN A 1 107 ? -9.508 19.156 4.742 1 98.38 107 ASN A O 1
ATOM 770 N N . GLU A 1 108 ? -11.391 20.453 4.801 1 98.06 108 GLU A N 1
ATOM 771 C CA . GLU A 1 108 ? -10.641 21.625 5.207 1 98.06 108 GLU A CA 1
ATOM 772 C C . GLU A 1 108 ? -10.602 21.766 6.727 1 98.06 108 GLU A C 1
ATOM 774 O O . GLU A 1 108 ? -11.633 21.641 7.391 1 98.06 108 GLU A O 1
ATOM 779 N N . ILE A 1 109 ? -9.43 21.969 7.238 1 98 109 ILE A N 1
ATOM 780 C CA . ILE A 1 109 ? -9.203 22.203 8.664 1 98 109 ILE A CA 1
ATOM 781 C C . ILE A 1 109 ? -8.805 23.656 8.898 1 98 109 ILE A C 1
ATOM 783 O O . ILE A 1 109 ? -7.801 24.125 8.359 1 98 109 ILE A O 1
ATOM 787 N N . GLN A 1 110 ? -9.547 24.328 9.695 1 97.19 110 GLN A N 1
ATOM 788 C CA . GLN A 1 110 ? -9.211 25.688 10.07 1 97.19 110 GLN A CA 1
ATOM 789 C C . GLN A 1 110 ? -8.75 25.766 11.523 1 97.19 110 GLN A C 1
ATOM 791 O O . GLN A 1 110 ? -9.461 25.328 12.43 1 97.19 110 GLN A O 1
ATOM 796 N N . LEU A 1 111 ? -7.609 26.25 11.734 1 95.56 111 LEU A N 1
ATOM 797 C CA . LEU A 1 111 ? -7.062 26.5 13.062 1 95.56 111 LEU A CA 1
ATOM 798 C C . LEU A 1 111 ? -7.105 27.984 13.406 1 95.56 111 LEU A C 1
ATOM 800 O O . LEU A 1 111 ? -6.492 28.797 12.711 1 95.56 111 LEU A O 1
ATOM 804 N N . GLY A 1 112 ? -7.762 28.234 14.492 1 93.31 112 GLY A N 1
ATOM 805 C CA . GLY A 1 112 ? -7.902 29.641 14.82 1 93.31 112 GLY A CA 1
ATOM 806 C C . GLY A 1 112 ? -8.602 30.438 13.734 1 93.31 112 GLY A C 1
ATOM 807 O O . GLY A 1 112 ? -9.586 29.984 13.148 1 93.31 112 GLY A O 1
ATOM 808 N N . GLU A 1 113 ? -8.07 31.641 13.461 1 89.44 113 GLU A N 1
ATOM 809 C CA . GLU A 1 113 ? -8.781 32.531 12.555 1 89.44 113 GLU A CA 1
ATOM 810 C C . GLU A 1 113 ? -8.125 32.562 11.18 1 89.44 113 GLU A C 1
ATOM 812 O O . GLU A 1 113 ? -8.75 32.969 10.195 1 89.44 113 GLU A O 1
ATOM 817 N N . SER A 1 114 ? -6.988 31.984 11.156 1 88.75 114 SER A N 1
ATOM 818 C CA . SER A 1 114 ? -6.281 32.375 9.938 1 88.75 114 SER A CA 1
ATOM 819 C C . SER A 1 114 ? -5.652 31.156 9.258 1 88.75 114 SER A C 1
ATOM 821 O O . SER A 1 114 ? -5.289 31.219 8.078 1 88.75 114 SER A O 1
ATOM 823 N N . VAL A 1 115 ? -5.469 30.094 9.961 1 94.56 115 VAL A N 1
ATOM 824 C CA . VAL A 1 115 ? -4.734 28.984 9.375 1 94.56 115 VAL A CA 1
ATOM 825 C C . VAL A 1 115 ? -5.715 27.969 8.789 1 94.56 115 VAL A C 1
ATOM 827 O O . VAL A 1 115 ? -6.633 27.5 9.469 1 94.56 115 VAL A O 1
ATOM 830 N N . LYS A 1 116 ? -5.512 27.641 7.547 1 96.5 116 LYS A N 1
ATOM 831 C CA . LYS A 1 116 ? -6.332 26.641 6.867 1 96.5 116 LYS A CA 1
ATOM 832 C C . LYS A 1 116 ? -5.465 25.578 6.219 1 96.5 116 LYS A C 1
ATOM 834 O O . LYS A 1 116 ? -4.504 25.891 5.512 1 96.5 116 LYS A O 1
ATOM 839 N N . LEU A 1 117 ? -5.82 24.375 6.527 1 97.5 117 LEU A N 1
ATOM 840 C CA . LEU A 1 117 ? -5.18 23.203 5.938 1 97.5 117 LEU A CA 1
ATOM 841 C C . LEU A 1 117 ? -6.207 22.312 5.23 1 97.5 117 LEU A C 1
ATOM 843 O O . LEU A 1 117 ? -7.379 22.297 5.602 1 97.5 117 LEU A O 1
ATOM 847 N N . ARG A 1 118 ? -5.758 21.656 4.227 1 98.44 118 ARG A N 1
ATOM 848 C CA . ARG A 1 118 ? -6.574 20.625 3.588 1 98.44 118 ARG A CA 1
ATOM 849 C C . ARG A 1 118 ? -6.02 19.234 3.871 1 98.44 118 ARG A C 1
ATOM 851 O O . ARG A 1 118 ? -4.84 18.969 3.633 1 98.44 118 ARG A O 1
ATOM 858 N N . PHE A 1 119 ? -6.879 18.422 4.43 1 98.62 119 PHE A N 1
ATOM 859 C CA . PHE A 1 119 ? -6.543 17.016 4.691 1 98.62 119 PHE A CA 1
ATOM 860 C C . PHE A 1 119 ? -6.789 16.172 3.455 1 98.62 119 PHE A C 1
ATOM 862 O O . PHE A 1 119 ? -7.898 16.141 2.916 1 98.62 119 PHE A O 1
ATOM 869 N N . ARG A 1 120 ? -5.707 15.391 3.074 1 98.31 120 ARG A N 1
ATOM 870 C CA . ARG A 1 120 ? -5.809 14.594 1.854 1 98.31 120 ARG A CA 1
ATOM 871 C C . ARG A 1 120 ? -5.402 13.148 2.109 1 98.31 120 ARG A C 1
ATOM 873 O O . ARG A 1 120 ? -4.461 12.883 2.857 1 98.31 120 ARG A O 1
ATOM 880 N N . LEU A 1 121 ? -6.082 12.25 1.531 1 97.06 121 LEU A N 1
ATOM 881 C CA . LEU A 1 121 ? -5.707 10.852 1.356 1 97.06 121 LEU A CA 1
ATOM 882 C C . LEU A 1 121 ? -5.488 10.523 -0.118 1 97.06 121 LEU A C 1
ATOM 884 O O . LEU A 1 121 ? -6.402 10.062 -0.801 1 97.06 121 LEU A O 1
ATOM 888 N N . PRO A 1 122 ? -4.273 10.648 -0.556 1 96.69 122 PRO A N 1
ATOM 889 C CA . PRO A 1 122 ? -4.027 10.656 -1.999 1 96.69 122 PRO A CA 1
ATOM 890 C C . PRO A 1 122 ? -4.395 9.336 -2.67 1 96.69 122 PRO A C 1
ATOM 892 O O . PRO A 1 122 ? -4.711 9.312 -3.861 1 96.69 122 PRO A O 1
ATOM 895 N N . THR A 1 123 ? -4.312 8.258 -1.96 1 94.38 123 THR A N 1
ATOM 896 C CA . THR A 1 123 ? -4.621 6.953 -2.537 1 94.38 123 THR A CA 1
ATOM 897 C C . THR A 1 123 ? -5.285 6.047 -1.503 1 94.38 123 THR A C 1
ATOM 899 O O . THR A 1 123 ? -5.02 6.168 -0.305 1 94.38 123 THR A O 1
ATOM 902 N N . ILE A 1 124 ? -6.043 5.086 -1.961 1 93 124 ILE A N 1
ATOM 903 C CA . ILE A 1 124 ? -6.734 4.172 -1.059 1 93 124 ILE A CA 1
ATOM 904 C C . ILE A 1 124 ? -5.805 3.027 -0.67 1 93 124 ILE A C 1
ATOM 906 O O . ILE A 1 124 ? -6.086 2.281 0.27 1 93 124 ILE A O 1
ATOM 910 N N . ILE A 1 125 ? -4.688 2.869 -1.342 1 93.31 125 ILE A N 1
ATOM 911 C CA . ILE A 1 125 ? -3.781 1.739 -1.175 1 93.31 125 ILE A CA 1
ATOM 912 C C . ILE A 1 125 ? -2.9 1.962 0.053 1 93.31 125 ILE A C 1
ATOM 914 O O . ILE A 1 125 ? -2.379 1.006 0.633 1 93.31 125 ILE A O 1
ATOM 918 N N . SER A 1 126 ? -2.738 3.178 0.433 1 93.81 126 SER A N 1
ATOM 919 C CA . SER A 1 126 ? -1.941 3.588 1.585 1 93.81 126 SER A CA 1
ATOM 920 C C . SER A 1 126 ? -2.758 4.445 2.545 1 93.81 126 SER A C 1
ATOM 922 O O . SER A 1 126 ? -3.529 5.305 2.115 1 93.81 126 SER A O 1
ATOM 924 N N . GLY A 1 127 ? -2.576 4.195 3.828 1 94.31 127 GLY A N 1
ATOM 925 C CA . GLY A 1 127 ? -3.258 5.012 4.82 1 94.31 127 GLY A CA 1
ATOM 926 C C . GLY A 1 127 ? -2.551 6.324 5.102 1 94.31 127 GLY A C 1
ATOM 927 O O . GLY A 1 127 ? -3.018 7.125 5.91 1 94.31 127 GLY A O 1
ATOM 928 N N . THR A 1 128 ? -1.481 6.57 4.41 1 97.12 128 THR A N 1
ATOM 929 C CA . THR A 1 128 ? -0.723 7.805 4.59 1 97.12 128 THR A CA 1
ATOM 930 C C . THR A 1 128 ? -1.534 9.008 4.125 1 97.12 128 THR A C 1
ATOM 932 O O . THR A 1 128 ? -2.17 8.969 3.068 1 97.12 128 THR A O 1
ATOM 935 N N . ALA A 1 129 ? -1.458 10.086 4.926 1 98.44 129 ALA A N 1
ATOM 936 C CA . ALA A 1 129 ? -2.205 11.305 4.621 1 98.44 129 ALA A CA 1
ATOM 937 C C . ALA A 1 129 ? -1.263 12.477 4.371 1 98.44 129 ALA A C 1
ATOM 939 O O . ALA A 1 129 ? -0.053 12.367 4.586 1 98.44 129 ALA A O 1
ATOM 940 N N . ARG A 1 130 ? -1.888 13.516 3.848 1 98.56 130 ARG A N 1
ATOM 941 C CA . ARG A 1 130 ? -1.157 14.75 3.562 1 98.56 130 ARG A CA 1
ATOM 942 C C . ARG A 1 130 ? -1.931 15.969 4.051 1 98.56 130 ARG A C 1
ATOM 944 O O . ARG A 1 130 ? -3.162 15.992 3.984 1 98.56 130 ARG A O 1
ATOM 951 N N . LEU A 1 131 ? -1.215 16.891 4.621 1 98.12 131 LEU A N 1
ATOM 952 C CA . LEU A 1 131 ? -1.752 18.203 4.926 1 98.12 131 LEU A CA 1
ATOM 953 C C . LEU A 1 131 ? -1.197 19.25 3.969 1 98.12 131 LEU A C 1
ATOM 955 O O . LEU A 1 131 ? 0.008 19.516 3.955 1 98.12 131 LEU A O 1
ATOM 959 N N . ASP A 1 132 ? -2.109 19.828 3.203 1 97.38 132 ASP A N 1
ATOM 960 C CA . ASP A 1 132 ? -1.756 20.922 2.312 1 97.38 132 ASP A CA 1
ATOM 961 C C . ASP A 1 132 ? -2.096 22.281 2.941 1 97.38 132 ASP A C 1
ATOM 963 O O . ASP A 1 132 ? -3.135 22.422 3.592 1 97.38 132 ASP A O 1
ATOM 967 N N . PHE A 1 133 ? -1.273 23.172 2.711 1 95 133 PHE A N 1
ATOM 968 C CA . PHE A 1 133 ? -1.551 24.516 3.207 1 95 133 PHE A CA 1
ATOM 969 C C . PHE A 1 133 ? -2.461 25.281 2.246 1 95 133 PHE A C 1
ATOM 971 O O . PHE A 1 133 ? -2.148 25.406 1.061 1 95 133 PHE A O 1
ATOM 978 N N . VAL A 1 134 ? -3.48 25.641 2.748 1 92.5 134 VAL A N 1
ATOM 979 C CA . VAL A 1 134 ? -4.434 26.422 1.959 1 92.5 134 VAL A CA 1
ATOM 980 C C . VAL A 1 134 ? -4.191 27.906 2.168 1 92.5 134 VAL A C 1
ATOM 982 O O . VAL A 1 134 ? -4.227 28.688 1.216 1 92.5 134 VAL A O 1
ATOM 985 N N . SER A 1 135 ? -3.975 28.219 3.418 1 86.88 135 SER A N 1
ATOM 986 C CA . SER A 1 135 ? -3.68 29.609 3.756 1 86.88 135 SER A CA 1
ATOM 987 C C . SER A 1 135 ? -2.186 29.906 3.65 1 86.88 135 SER A C 1
ATOM 989 O O . SER A 1 135 ? -1.388 29 3.41 1 86.88 135 SER A O 1
ATOM 991 N N . ASP A 1 136 ? -1.852 31.188 3.793 1 79.62 136 ASP A N 1
ATOM 992 C CA . ASP A 1 136 ? -0.48 31.641 3.584 1 79.62 136 ASP A CA 1
ATOM 993 C C . ASP A 1 136 ? 0.379 31.375 4.82 1 79.62 136 ASP A C 1
ATOM 995 O O . ASP A 1 136 ? 1.583 31.641 4.809 1 79.62 136 ASP A O 1
ATOM 999 N N . HIS A 1 137 ? -0.215 30.844 5.789 1 79.81 137 HIS A N 1
ATOM 1000 C CA . HIS A 1 137 ? 0.566 30.531 6.98 1 79.81 137 HIS A CA 1
ATOM 1001 C C . HIS A 1 137 ? 1.348 29.234 6.809 1 79.81 137 HIS A C 1
ATOM 1003 O O . HIS A 1 137 ? 0.759 28.172 6.562 1 79.81 137 HIS A O 1
ATOM 1009 N N . ARG A 1 138 ? 2.672 29.328 6.93 1 77.25 138 ARG A N 1
ATOM 1010 C CA . ARG A 1 138 ? 3.547 28.188 6.699 1 77.25 138 ARG A CA 1
ATOM 1011 C C . ARG A 1 138 ? 4.238 27.766 7.988 1 77.25 138 ARG A C 1
ATOM 1013 O O . ARG A 1 138 ? 4.293 28.531 8.953 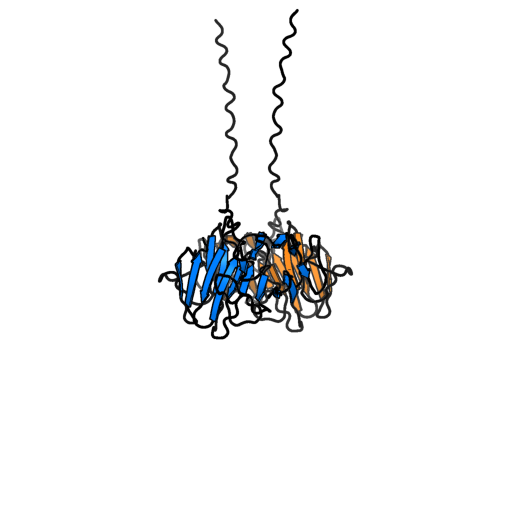1 77.25 138 ARG A O 1
ATOM 1020 N N . PRO A 1 139 ? 4.641 26.484 7.914 1 75.75 139 PRO A N 1
ATOM 1021 C CA . PRO A 1 139 ? 5.438 26.047 9.062 1 75.75 139 PRO A CA 1
ATOM 1022 C C . PRO A 1 139 ? 6.734 26.844 9.219 1 75.75 139 PRO A C 1
ATOM 1024 O O . PRO A 1 139 ? 7.184 27.5 8.266 1 75.75 139 PRO A O 1
ATOM 1027 N N . SER A 1 140 ? 7.168 26.797 10.484 1 71.06 140 SER A N 1
ATOM 1028 C CA . SER A 1 140 ? 8.43 27.469 10.766 1 71.06 140 SER A CA 1
ATOM 1029 C C . SER A 1 140 ? 9.531 26.984 9.82 1 71.06 140 SER A C 1
ATOM 1031 O O . SER A 1 140 ? 10.352 27.781 9.359 1 71.06 140 SER A O 1
ATOM 1033 N N . ARG A 1 141 ? 9.516 25.703 9.664 1 72.94 141 ARG A N 1
ATOM 1034 C CA . ARG A 1 141 ? 10.367 25.156 8.602 1 72.94 141 ARG A CA 1
ATOM 1035 C C . ARG A 1 141 ? 9.617 25.125 7.273 1 72.94 141 ARG A C 1
ATOM 1037 O O . ARG A 1 141 ? 8.602 24.438 7.137 1 72.94 141 ARG A O 1
ATOM 1044 N N . ALA A 1 142 ? 9.984 25.984 6.391 1 86.44 142 ALA A N 1
ATOM 1045 C CA . ALA A 1 142 ? 9.234 26.203 5.152 1 86.44 142 ALA A CA 1
ATOM 1046 C C . ALA A 1 142 ? 9.133 24.906 4.34 1 86.44 142 ALA A C 1
ATOM 1048 O O . ALA A 1 142 ? 10.125 24.438 3.775 1 86.44 142 ALA A O 1
ATOM 1049 N N . VAL A 1 143 ? 8.078 24.219 4.504 1 94.94 143 VAL A N 1
ATOM 1050 C CA . VAL A 1 143 ? 7.793 23.031 3.703 1 94.94 143 VAL A CA 1
ATOM 1051 C C . VAL A 1 143 ? 6.559 23.266 2.84 1 94.94 143 VAL A C 1
ATOM 1053 O O . VAL A 1 143 ? 5.75 24.156 3.135 1 94.94 143 VAL A O 1
ATOM 1056 N N . ASP A 1 144 ? 6.508 22.547 1.798 1 96.19 144 ASP A N 1
ATOM 1057 C CA . ASP A 1 144 ? 5.398 22.672 0.859 1 96.19 144 ASP A CA 1
ATOM 1058 C C . ASP A 1 144 ? 4.164 21.938 1.365 1 96.19 144 ASP A C 1
ATOM 1060 O O . ASP A 1 144 ? 3.035 22.281 1.018 1 96.19 144 ASP A O 1
ATOM 1064 N N . ALA A 1 145 ? 4.316 20.891 2.168 1 97.62 145 ALA A N 1
ATOM 1065 C CA . ALA A 1 145 ? 3.242 20.109 2.781 1 97.62 145 ALA A CA 1
ATOM 1066 C C . ALA A 1 145 ? 3.775 19.234 3.906 1 97.62 145 ALA A C 1
ATOM 1068 O O . ALA A 1 145 ? 4.992 19.094 4.074 1 97.62 145 ALA A O 1
ATOM 1069 N N . VAL A 1 146 ? 2.818 18.75 4.656 1 97.88 146 VAL A N 1
ATOM 1070 C CA . VAL A 1 146 ? 3.139 17.797 5.711 1 97.88 146 VAL A CA 1
ATOM 1071 C C . VAL A 1 146 ? 2.578 16.422 5.352 1 97.88 146 VAL A C 1
ATOM 1073 O O . VAL A 1 146 ? 1.405 16.297 4.996 1 97.88 146 VAL A O 1
ATOM 1076 N N . VAL A 1 147 ? 3.455 15.398 5.457 1 98.69 147 VAL A N 1
ATOM 1077 C CA . VAL A 1 147 ? 3.033 14.023 5.219 1 98.69 147 VAL A CA 1
ATOM 1078 C C . VAL A 1 147 ? 2.883 13.297 6.551 1 98.69 147 VAL A C 1
ATOM 1080 O O . VAL A 1 147 ? 3.836 13.203 7.328 1 98.69 147 VAL A O 1
ATOM 1083 N N . LEU A 1 148 ? 1.66 12.852 6.832 1 98.25 148 LEU A N 1
ATOM 1084 C CA . LEU A 1 148 ? 1.397 11.961 7.961 1 98.25 148 LEU A CA 1
ATOM 1085 C C . LEU A 1 148 ? 1.578 10.5 7.555 1 98.25 148 LEU A C 1
ATOM 1087 O O . LEU A 1 148 ? 0.623 9.852 7.129 1 98.25 148 LEU A O 1
ATOM 1091 N N . MET A 1 149 ? 2.775 9.992 7.777 1 97.31 149 MET A N 1
ATOM 1092 C CA . MET A 1 149 ? 3.154 8.727 7.156 1 97.31 149 MET A CA 1
ATOM 1093 C C . MET A 1 149 ? 2.732 7.543 8.023 1 97.31 149 MET A C 1
ATOM 1095 O O . MET A 1 149 ? 3.129 7.449 9.188 1 97.31 149 MET A O 1
ATOM 1099 N N . GLU A 1 150 ? 1.945 6.73 7.434 1 94.75 150 GLU A N 1
ATOM 1100 C CA . GLU A 1 150 ? 1.701 5.418 8.023 1 94.75 150 GLU A CA 1
ATOM 1101 C C . GLU A 1 150 ? 2.789 4.422 7.625 1 94.75 150 GLU A C 1
ATOM 1103 O O . GLU A 1 150 ? 3.916 4.496 8.117 1 94.75 150 GLU A O 1
ATOM 1108 N N . ASP A 1 151 ? 2.525 3.59 6.605 1 91.69 151 ASP A N 1
ATOM 1109 C CA . ASP A 1 151 ? 3.51 2.562 6.277 1 91.69 151 ASP A CA 1
ATOM 1110 C C . ASP A 1 151 ? 4.383 2.994 5.102 1 91.69 151 ASP A C 1
ATOM 1112 O O . ASP A 1 151 ? 5.547 2.596 5.004 1 91.69 151 ASP A O 1
ATOM 1116 N N . THR A 1 152 ? 3.77 3.783 4.234 1 96.44 152 THR A N 1
ATOM 1117 C CA . THR A 1 152 ? 4.488 4.109 3.006 1 96.44 152 THR A CA 1
ATOM 1118 C C . THR A 1 152 ? 4.297 5.578 2.643 1 96.44 152 THR A C 1
ATOM 1120 O O . THR A 1 152 ? 3.314 6.203 3.045 1 96.44 152 THR A O 1
ATOM 1123 N N . CYS A 1 153 ? 5.223 6.148 1.933 1 98.5 153 CYS A N 1
ATOM 1124 C CA . CYS A 1 153 ? 5.133 7.438 1.252 1 98.5 153 CYS A CA 1
ATOM 1125 C C . CYS A 1 153 ? 5.566 7.316 -0.204 1 98.5 153 CYS A C 1
ATOM 1127 O O . CYS A 1 153 ? 6.727 7.004 -0.488 1 98.5 153 CYS A O 1
ATOM 1129 N N . ILE A 1 154 ? 4.66 7.582 -1.052 1 98.44 154 ILE A N 1
ATOM 1130 C CA . ILE A 1 154 ? 4.863 7.387 -2.482 1 98.44 154 ILE A CA 1
ATOM 1131 C C . ILE A 1 154 ? 5.348 8.688 -3.117 1 98.44 154 ILE A C 1
ATOM 1133 O O . ILE A 1 154 ? 4.633 9.695 -3.111 1 98.44 154 ILE A O 1
ATOM 1137 N N . LEU A 1 155 ? 6.547 8.695 -3.658 1 98.38 155 LEU A N 1
ATOM 1138 C CA . LEU A 1 155 ? 7.055 9.766 -4.512 1 98.38 155 LEU A CA 1
ATOM 1139 C C . LEU A 1 155 ? 7.023 9.344 -5.98 1 98.38 155 LEU A C 1
ATOM 1141 O O . LEU A 1 155 ? 7.664 8.367 -6.359 1 98.38 155 LEU A O 1
ATOM 1145 N N . GLY A 1 156 ? 6.293 10.039 -6.762 1 97.31 156 GLY A N 1
ATOM 1146 C CA . GLY A 1 156 ? 6.207 9.664 -8.164 1 97.31 156 GLY A CA 1
ATOM 1147 C C . GLY A 1 156 ? 5.406 10.648 -8.992 1 97.31 156 GLY A C 1
ATOM 1148 O O . GLY A 1 156 ? 4.953 11.672 -8.484 1 97.31 156 GLY A O 1
ATOM 1149 N N . PRO A 1 157 ? 5.234 10.352 -10.266 1 95.31 157 PRO A N 1
ATOM 1150 C CA . PRO A 1 157 ? 4.582 11.297 -11.172 1 95.31 157 PRO A CA 1
ATOM 1151 C C . PRO A 1 157 ? 3.059 11.242 -11.086 1 95.31 157 PRO A C 1
ATOM 1153 O O . PRO A 1 157 ? 2.377 12.156 -11.555 1 95.31 157 PRO A O 1
ATOM 1156 N N . GLY A 1 158 ? 2.527 10.242 -10.523 1 91.94 158 GLY A N 1
ATOM 1157 C CA . GLY A 1 158 ? 1.094 10.008 -10.578 1 91.94 158 GLY A CA 1
ATOM 1158 C C . GLY A 1 158 ? 0.314 10.805 -9.555 1 91.94 158 GLY A C 1
ATOM 1159 O O . GLY A 1 158 ? 0.881 11.281 -8.57 1 91.94 158 GLY A O 1
ATOM 1160 N N . ALA A 1 159 ? -0.982 10.891 -9.797 1 90.56 159 ALA A N 1
ATOM 1161 C CA . ALA A 1 159 ? -1.87 11.633 -8.906 1 90.56 159 ALA A CA 1
ATOM 1162 C C . ALA A 1 159 ? -2.072 10.891 -7.586 1 90.56 159 ALA A C 1
ATOM 1164 O O . ALA A 1 159 ? -2.477 11.492 -6.586 1 90.56 159 ALA A O 1
ATOM 1165 N N . ASP A 1 160 ? -1.778 9.617 -7.602 1 91.31 160 ASP A N 1
ATOM 1166 C CA . ASP A 1 160 ? -1.956 8.805 -6.406 1 91.31 160 ASP A CA 1
ATOM 1167 C C . ASP A 1 160 ? -0.719 8.859 -5.512 1 91.31 160 ASP A C 1
ATOM 1169 O O . ASP A 1 160 ? -0.66 8.188 -4.48 1 91.31 160 ASP A O 1
ATOM 1173 N N . SER A 1 161 ? 0.225 9.688 -5.887 1 97.44 161 SER A N 1
ATOM 1174 C CA . SER A 1 161 ? 1.432 9.859 -5.086 1 97.44 161 SER A CA 1
ATOM 1175 C C . SER A 1 161 ? 1.186 10.805 -3.916 1 97.44 161 SER A C 1
ATOM 1177 O O . SER A 1 161 ? 0.416 11.766 -4.035 1 97.44 161 SER A O 1
ATOM 1179 N N . HIS A 1 162 ? 1.842 10.523 -2.797 1 98.56 162 HIS A N 1
ATOM 1180 C CA . HIS A 1 162 ? 1.786 11.445 -1.667 1 98.56 162 HIS A CA 1
ATOM 1181 C C . HIS A 1 162 ? 2.549 12.734 -1.967 1 98.56 162 HIS A C 1
ATOM 1183 O O . HIS A 1 162 ? 2.115 13.82 -1.58 1 98.56 162 HIS A O 1
ATOM 1189 N N . ILE A 1 163 ? 3.67 12.547 -2.559 1 98.62 163 ILE A N 1
ATOM 1190 C CA . ILE A 1 16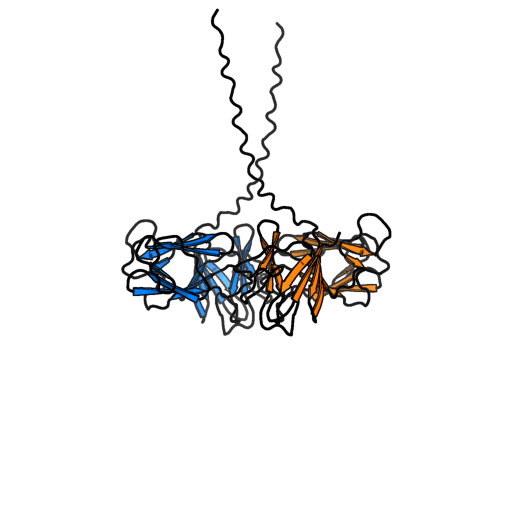3 ? 4.453 13.648 -3.102 1 98.62 163 ILE A CA 1
ATOM 1191 C C . ILE A 1 163 ? 4.582 13.5 -4.613 1 98.62 163 ILE A C 1
ATOM 1193 O O . ILE A 1 163 ? 5.297 12.609 -5.098 1 98.62 163 ILE A O 1
ATOM 1197 N N . ARG A 1 164 ? 3.918 14.406 -5.277 1 98.12 164 ARG A N 1
ATOM 1198 C CA . ARG A 1 164 ? 3.934 14.305 -6.734 1 98.12 164 ARG A CA 1
ATOM 1199 C C . ARG A 1 164 ? 5.215 14.898 -7.309 1 98.12 164 ARG A C 1
ATOM 1201 O O . ARG A 1 164 ? 5.52 16.078 -7.082 1 98.12 164 ARG A O 1
ATOM 1208 N N . CYS A 1 165 ? 5.934 14.094 -8 1 97.88 165 CYS A N 1
ATOM 1209 C CA . CYS A 1 165 ? 7.133 14.492 -8.727 1 97.88 165 CYS A CA 1
ATOM 1210 C C . CYS A 1 165 ? 6.895 14.445 -10.234 1 97.88 165 CYS A C 1
ATOM 1212 O O . CYS A 1 165 ? 7.277 13.484 -10.898 1 97.88 165 CYS A O 1
ATOM 1214 N N . SER A 1 166 ? 6.32 15.461 -10.789 1 94.44 166 SER A N 1
ATOM 1215 C CA . SER A 1 166 ? 5.793 15.5 -12.156 1 94.44 166 SER A CA 1
ATOM 1216 C C . SER A 1 166 ? 6.898 15.258 -13.18 1 94.44 166 SER A C 1
ATOM 1218 O O . SER A 1 166 ? 6.641 14.734 -14.266 1 94.44 166 SER A O 1
ATOM 1220 N N . GLY A 1 167 ? 8.117 15.531 -12.922 1 94.69 167 GLY A N 1
ATOM 1221 C CA . GLY A 1 167 ? 9.203 15.344 -13.859 1 94.69 167 GLY A CA 1
ATOM 1222 C C . GLY A 1 167 ? 9.82 13.961 -13.789 1 94.69 167 GLY A C 1
ATOM 1223 O O . GLY A 1 167 ? 10.727 13.641 -14.555 1 94.69 167 GLY A O 1
ATOM 1224 N N . TRP A 1 168 ? 9.312 13.188 -12.891 1 96.88 168 TRP A N 1
ATOM 1225 C CA . TRP A 1 168 ? 9.867 11.844 -12.727 1 96.88 168 TRP A CA 1
ATOM 1226 C C . TRP A 1 168 ? 9.164 10.852 -13.648 1 96.88 168 TRP A C 1
ATOM 1228 O O . TRP A 1 168 ? 7.996 11.039 -14 1 96.88 168 TRP A O 1
ATOM 1238 N N . ASN A 1 169 ? 9.891 9.812 -14.023 1 95.25 169 ASN A N 1
ATOM 1239 C CA . ASN A 1 169 ? 9.328 8.719 -14.812 1 95.25 169 ASN A CA 1
ATOM 1240 C C . ASN A 1 169 ? 8.961 7.523 -13.938 1 95.25 169 ASN A C 1
ATOM 1242 O O . ASN A 1 169 ? 8.109 6.715 -14.305 1 95.25 169 ASN A O 1
ATOM 1246 N N . GLN A 1 170 ? 9.633 7.43 -12.781 1 94.44 170 GLN A N 1
ATOM 1247 C CA . GLN A 1 170 ? 9.445 6.266 -11.922 1 94.44 170 GLN A CA 1
ATOM 1248 C C . GLN A 1 170 ? 9.125 6.688 -10.492 1 94.44 170 GLN A C 1
ATOM 1250 O O . GLN A 1 170 ? 9.266 7.859 -10.133 1 94.44 170 GLN A O 1
ATOM 1255 N N . THR A 1 171 ? 8.695 5.703 -9.75 1 96.25 171 THR A N 1
ATOM 1256 C CA . THR A 1 171 ? 8.328 5.91 -8.359 1 96.25 171 THR A CA 1
ATOM 1257 C C . THR A 1 171 ? 9.484 5.535 -7.434 1 96.25 171 THR A C 1
ATOM 1259 O O . THR A 1 171 ? 10.172 4.535 -7.664 1 96.25 171 THR A O 1
ATOM 1262 N N . ILE A 1 172 ? 9.742 6.344 -6.449 1 97.81 172 ILE A N 1
ATOM 1263 C CA . ILE A 1 172 ? 10.508 5.961 -5.27 1 97.81 172 ILE A CA 1
ATOM 1264 C C . ILE A 1 172 ? 9.578 5.809 -4.074 1 97.81 172 ILE A C 1
ATOM 1266 O O . ILE A 1 172 ? 8.758 6.688 -3.795 1 97.81 172 ILE A O 1
ATOM 1270 N N . LEU A 1 173 ? 9.68 4.668 -3.477 1 97.75 173 LEU A N 1
ATOM 1271 C CA . LEU A 1 173 ? 8.828 4.379 -2.332 1 97.75 173 LEU A CA 1
ATOM 1272 C C . LEU A 1 173 ? 9.617 4.453 -1.029 1 97.75 173 LEU A C 1
ATOM 1274 O O . LEU A 1 173 ? 10.609 3.744 -0.859 1 97.75 173 LEU A O 1
ATOM 1278 N N . LEU A 1 174 ? 9.195 5.395 -0.157 1 98.44 174 LEU A N 1
ATOM 1279 C CA . LEU A 1 174 ? 9.648 5.289 1.228 1 98.44 174 LEU A CA 1
ATOM 1280 C C . LEU A 1 174 ? 8.75 4.344 2.018 1 98.44 174 LEU A C 1
ATOM 1282 O O . LEU A 1 174 ? 7.527 4.355 1.854 1 98.44 174 LEU A O 1
ATOM 1286 N N . HIS A 1 175 ? 9.297 3.518 2.807 1 96.69 175 HIS A N 1
ATOM 1287 C CA . HIS A 1 175 ? 8.492 2.586 3.588 1 96.69 175 HIS A CA 1
ATOM 1288 C C . HIS A 1 175 ? 9.18 2.238 4.906 1 96.69 175 HIS A C 1
ATOM 1290 O O . HIS A 1 175 ? 10.398 2.375 5.031 1 96.69 175 HIS A O 1
ATOM 1296 N N . ARG A 1 176 ? 8.328 1.805 5.898 1 93.56 176 ARG A N 1
ATOM 1297 C CA . ARG A 1 176 ? 8.836 1.351 7.188 1 93.56 176 ARG A CA 1
ATOM 1298 C C . ARG A 1 176 ? 9.172 -0.137 7.152 1 93.56 176 ARG A C 1
ATOM 1300 O O . ARG A 1 176 ? 8.375 -0.948 6.684 1 93.56 176 ARG A O 1
ATOM 1307 N N . SER A 1 177 ? 10.344 -0.423 7.547 1 89.25 177 SER A N 1
ATOM 1308 C CA . SER A 1 177 ? 10.742 -1.823 7.633 1 89.25 177 SER A CA 1
ATOM 1309 C C . SER A 1 177 ? 11.672 -2.061 8.82 1 89.25 177 SER A C 1
ATOM 1311 O O . SER A 1 177 ? 12.703 -1.394 8.953 1 89.25 177 SER A O 1
ATOM 1313 N N . SER A 1 178 ? 11.242 -3.053 9.672 1 86.19 178 SER A N 1
ATOM 1314 C CA . SER A 1 178 ? 12.055 -3.453 10.812 1 86.19 178 SER A CA 1
ATOM 1315 C C . SER A 1 178 ? 12.453 -2.246 11.656 1 86.19 178 SER A C 1
ATOM 1317 O O . SER A 1 178 ? 13.625 -2.092 12.008 1 86.19 178 SER A O 1
ATOM 1319 N N . GLY A 1 179 ? 11.562 -1.314 11.789 1 86.06 179 GLY A N 1
ATOM 1320 C CA . GLY A 1 179 ? 11.766 -0.155 12.648 1 86.06 179 GLY A CA 1
ATOM 1321 C C . GLY A 1 179 ? 12.578 0.938 11.984 1 86.06 179 GLY A C 1
ATOM 1322 O O . GLY A 1 179 ? 13 1.892 12.641 1 86.06 179 GLY A O 1
ATOM 1323 N N . GLN A 1 180 ? 12.812 0.791 10.742 1 92.75 180 GLN A N 1
ATOM 1324 C CA . GLN A 1 180 ? 13.594 1.784 10.023 1 92.75 180 GLN A CA 1
ATOM 1325 C C . GLN A 1 180 ? 12.82 2.346 8.836 1 92.75 180 GLN A C 1
ATOM 1327 O O . GLN A 1 180 ? 11.891 1.708 8.336 1 92.75 180 GLN A O 1
ATOM 1332 N N . LEU A 1 181 ? 13.188 3.6 8.523 1 96.88 181 LEU A N 1
ATOM 1333 C CA . LEU A 1 181 ? 12.719 4.156 7.262 1 96.88 181 LEU A CA 1
ATOM 1334 C C . LEU A 1 181 ? 13.594 3.689 6.102 1 96.88 181 LEU A C 1
ATOM 1336 O O . LEU A 1 181 ? 14.82 3.811 6.156 1 96.88 181 LEU A O 1
ATOM 1340 N N . CYS A 1 182 ? 12.984 3.16 5.082 1 97.19 182 CYS A N 1
ATOM 1341 C CA . CYS A 1 182 ? 13.703 2.6 3.941 1 97.19 182 CYS A CA 1
ATOM 1342 C C . CYS A 1 182 ? 13.172 3.172 2.633 1 97.19 182 CYS A C 1
ATOM 1344 O O . CYS A 1 182 ? 12.148 3.857 2.617 1 97.19 182 CYS A O 1
ATOM 1346 N N . CYS A 1 183 ? 13.914 2.949 1.606 1 97.56 183 CYS A N 1
ATOM 1347 C CA . CYS A 1 183 ? 13.438 3.33 0.282 1 97.56 183 CYS A CA 1
ATOM 1348 C C . CYS A 1 183 ? 13.688 2.217 -0.729 1 97.56 183 CYS A C 1
ATOM 1350 O O . CYS A 1 183 ? 14.617 1.422 -0.568 1 97.56 183 CYS A O 1
ATOM 1352 N N . LYS A 1 184 ? 12.875 2.16 -1.671 1 96 184 LYS A N 1
ATOM 1353 C CA . LYS A 1 184 ? 13.023 1.238 -2.795 1 96 184 LYS A CA 1
ATOM 1354 C C . LYS A 1 184 ? 12.406 1.82 -4.066 1 96 184 LYS A C 1
ATOM 1356 O O . LYS A 1 184 ? 11.633 2.777 -4.008 1 96 184 LYS A O 1
ATOM 1361 N N . SER A 1 185 ? 12.812 1.303 -5.18 1 95.81 185 SER A N 1
ATOM 1362 C CA . SER A 1 185 ? 12.32 1.712 -6.492 1 95.81 185 SER A CA 1
ATOM 1363 C C . SER A 1 185 ? 12.453 0.584 -7.512 1 95.81 185 SER A C 1
ATOM 1365 O O . SER A 1 185 ? 13.234 -0.347 -7.312 1 95.81 185 SER A O 1
ATOM 1367 N N . ARG A 1 186 ? 11.633 0.637 -8.531 1 91.94 186 ARG A N 1
ATOM 1368 C CA . ARG A 1 186 ? 11.805 -0.313 -9.625 1 91.94 186 ARG A CA 1
ATOM 1369 C C . ARG A 1 186 ? 12.992 0.058 -10.5 1 91.94 186 ARG A C 1
ATOM 1371 O O . ARG A 1 186 ? 13.539 -0.79 -11.211 1 91.94 186 ARG A O 1
ATOM 1378 N N . SER A 1 187 ? 13.328 1.346 -10.43 1 92.56 187 SER A N 1
ATOM 1379 C CA . SER A 1 187 ? 14.5 1.806 -11.172 1 92.56 187 SER A CA 1
ATOM 1380 C C . SER A 1 187 ? 15.75 1.769 -10.305 1 92.56 187 SER A C 1
ATOM 1382 O O . SER A 1 187 ? 15.664 1.57 -9.086 1 92.56 187 SER A O 1
ATOM 1384 N N . ASP A 1 188 ? 16.938 1.907 -10.953 1 95.5 188 ASP A N 1
ATOM 1385 C CA . ASP A 1 188 ? 18.188 2.004 -10.203 1 95.5 188 ASP A CA 1
ATOM 1386 C C . ASP A 1 188 ? 18.203 3.264 -9.344 1 95.5 188 ASP A C 1
ATOM 1388 O O . ASP A 1 188 ? 18.016 4.371 -9.844 1 95.5 188 ASP A O 1
ATOM 1392 N N . ILE A 1 189 ? 18.422 2.996 -8.094 1 97.38 189 ILE A N 1
ATOM 1393 C CA . ILE A 1 189 ? 18.625 4.125 -7.199 1 97.38 189 ILE A CA 1
ATOM 1394 C C . ILE A 1 189 ? 19.891 3.896 -6.363 1 97.38 189 ILE A C 1
ATOM 1396 O O . ILE A 1 189 ? 20.328 2.76 -6.199 1 97.38 189 ILE A O 1
ATOM 1400 N N . TYR A 1 190 ? 20.469 5.004 -5.898 1 98.44 190 TYR A N 1
ATOM 1401 C CA . TYR A 1 190 ? 21.641 4.996 -5.027 1 98.44 190 TYR A CA 1
ATOM 1402 C C . TYR A 1 190 ? 21.359 5.73 -3.725 1 98.44 190 TYR A C 1
ATOM 1404 O O . TYR A 1 190 ? 20.781 6.824 -3.73 1 98.44 190 TYR A O 1
ATOM 1412 N N . VAL A 1 191 ? 21.703 5.059 -2.643 1 98.31 191 VAL A N 1
ATOM 1413 C CA . VAL A 1 191 ? 21.625 5.688 -1.328 1 98.31 191 VAL A CA 1
ATOM 1414 C C . VAL A 1 191 ? 23.031 5.953 -0.791 1 98.31 191 VAL A C 1
ATOM 1416 O O . VAL A 1 191 ? 23.797 5.016 -0.571 1 98.31 191 VAL A O 1
ATOM 1419 N N . ASP A 1 192 ? 23.281 7.207 -0.637 1 97.88 192 ASP A N 1
ATOM 1420 C CA . ASP A 1 192 ? 24.609 7.609 -0.213 1 97.88 192 ASP A CA 1
ATOM 1421 C C . ASP A 1 192 ? 25.688 6.984 -1.107 1 97.88 192 ASP A C 1
ATOM 1423 O O . ASP A 1 192 ? 26.656 6.406 -0.613 1 97.88 192 ASP A O 1
ATOM 1427 N N . ASN A 1 193 ? 25.406 6.945 -2.348 1 95.88 193 ASN A N 1
ATOM 1428 C CA . ASN A 1 193 ? 26.297 6.535 -3.424 1 95.88 193 ASN A CA 1
ATOM 1429 C C . ASN A 1 193 ? 26.438 5.016 -3.486 1 95.88 193 ASN A C 1
ATOM 1431 O O . ASN A 1 193 ? 27.328 4.496 -4.176 1 95.88 193 ASN A O 1
ATOM 1435 N N . GLN A 1 194 ? 25.672 4.359 -2.768 1 96.94 194 GLN A N 1
ATOM 1436 C CA . GLN A 1 194 ? 25.625 2.904 -2.852 1 96.94 194 GLN A CA 1
ATOM 1437 C C . GLN A 1 194 ? 24.391 2.43 -3.619 1 96.94 194 GLN A C 1
ATOM 1439 O O . GLN A 1 194 ? 23.266 2.85 -3.324 1 96.94 194 GLN A O 1
ATOM 1444 N N . HIS A 1 195 ? 24.625 1.578 -4.551 1 96.69 195 HIS A N 1
ATOM 1445 C CA . HIS A 1 195 ? 23.531 1.053 -5.352 1 96.69 195 HIS A CA 1
ATOM 1446 C C . HIS A 1 195 ? 22.562 0.24 -4.492 1 96.69 195 HIS A C 1
ATOM 1448 O O . HIS A 1 195 ? 22.984 -0.639 -3.738 1 96.69 195 HIS A O 1
ATOM 1454 N N . ALA A 1 196 ? 21.281 0.533 -4.668 1 92.56 196 ALA A N 1
ATOM 1455 C CA . ALA A 1 196 ? 20.25 -0.166 -3.912 1 92.56 196 ALA A CA 1
ATOM 1456 C C . ALA A 1 196 ? 19.734 -1.378 -4.684 1 92.56 196 ALA A C 1
ATOM 1458 O O . ALA A 1 196 ? 18.969 -1.233 -5.641 1 92.56 196 ALA A O 1
ATOM 1459 N N . LYS A 1 197 ? 20.062 -2.535 -4.395 1 83.25 197 LYS A N 1
ATOM 1460 C CA . LYS A 1 197 ? 19.594 -3.754 -5.047 1 83.25 197 LYS A CA 1
ATOM 1461 C C . LYS A 1 197 ? 18.188 -4.109 -4.59 1 83.25 197 LYS A C 1
ATOM 1463 O O . LYS A 1 197 ? 17.438 -4.77 -5.316 1 83.25 197 LYS A O 1
ATOM 1468 N N . SER A 1 198 ? 17.891 -3.844 -3.369 1 86.5 198 SER A N 1
ATOM 1469 C CA . SER A 1 198 ? 16.609 -4.023 -2.711 1 86.5 198 SER A CA 1
ATOM 1470 C C . SER A 1 198 ? 16.266 -2.826 -1.829 1 86.5 198 SER A C 1
ATOM 1472 O O . SER A 1 198 ? 16.812 -1.737 -2.012 1 86.5 198 SER A O 1
ATOM 1474 N N . SER A 1 199 ? 15.422 -2.943 -0.96 1 93.19 199 SER A N 1
ATOM 1475 C CA . SER A 1 199 ? 15.117 -1.887 -0.002 1 93.19 199 SER A CA 1
ATOM 1476 C C . SER A 1 199 ? 16.344 -1.494 0.804 1 93.19 199 SER A C 1
ATOM 1478 O O . SER A 1 199 ? 17.109 -2.357 1.232 1 93.19 199 SER A O 1
ATOM 1480 N N . MET A 1 200 ? 16.562 -0.153 0.927 1 96.31 200 MET A N 1
ATOM 1481 C CA . MET A 1 200 ? 17.734 0.362 1.65 1 96.31 200 MET A CA 1
ATOM 1482 C C . MET A 1 200 ? 17.297 1.27 2.797 1 96.31 200 MET A C 1
ATOM 1484 O O . MET A 1 200 ? 16.391 2.092 2.637 1 96.31 200 MET A O 1
ATOM 1488 N N . PRO A 1 201 ? 17.922 1.119 3.945 1 96.31 201 PRO A N 1
ATOM 1489 C CA . PRO A 1 201 ? 17.594 2.014 5.055 1 96.31 201 PRO A CA 1
ATOM 1490 C C . PRO A 1 201 ? 18.094 3.439 4.84 1 96.31 201 PRO A C 1
ATOM 1492 O O . PRO A 1 201 ? 19.109 3.643 4.176 1 96.31 201 PRO A O 1
ATOM 1495 N N . LEU A 1 202 ? 17.328 4.324 5.332 1 97.75 202 LEU A N 1
ATOM 1496 C CA . LEU A 1 202 ? 17.703 5.73 5.32 1 97.75 202 LEU A CA 1
ATOM 1497 C C . LEU A 1 202 ? 18 6.227 6.727 1 97.75 202 LEU A C 1
ATOM 1499 O O . LEU A 1 202 ? 17.344 5.828 7.688 1 97.75 202 LEU A O 1
ATOM 1503 N N . THR A 1 203 ? 18.953 7.035 6.871 1 96.19 203 THR A N 1
ATOM 1504 C CA . THR A 1 203 ? 19.297 7.707 8.117 1 96.19 203 THR A CA 1
ATOM 1505 C C . THR A 1 203 ? 19.359 9.219 7.922 1 96.19 203 THR A C 1
ATOM 1507 O O . THR A 1 203 ? 19.203 9.711 6.801 1 96.19 203 THR A O 1
ATOM 1510 N N . ASP A 1 204 ? 19.5 9.938 9.016 1 97.19 204 ASP A N 1
ATOM 1511 C CA . ASP A 1 204 ? 19.641 11.391 8.922 1 97.19 204 ASP A CA 1
ATOM 1512 C C . ASP A 1 204 ? 20.766 11.766 7.973 1 97.19 204 ASP A C 1
ATOM 1514 O O . ASP A 1 204 ? 21.906 11.312 8.141 1 97.19 204 ASP A O 1
ATOM 1518 N N . GLY A 1 205 ? 20.391 12.547 6.988 1 97.75 205 GLY A N 1
ATOM 1519 C CA . GLY A 1 205 ? 21.375 13.023 6.031 1 97.75 205 GLY A CA 1
ATOM 1520 C C . GLY A 1 205 ? 21.453 12.164 4.781 1 97.75 205 GLY A C 1
ATOM 1521 O O . GLY A 1 205 ? 22.109 12.539 3.805 1 97.75 205 GLY A O 1
ATOM 1522 N N . SER A 1 206 ? 20.797 11.047 4.727 1 98.5 206 SER A N 1
ATOM 1523 C CA . SER A 1 206 ? 20.844 10.148 3.574 1 98.5 206 SER A CA 1
ATOM 1524 C C . SER A 1 206 ? 20.438 10.875 2.295 1 98.5 206 SER A C 1
ATOM 1526 O O . SER A 1 206 ? 19.516 11.695 2.305 1 98.5 206 SER A O 1
ATOM 1528 N N . ILE A 1 207 ? 21.125 10.578 1.27 1 98.75 207 ILE A N 1
ATOM 1529 C CA . ILE A 1 207 ? 20.812 11.102 -0.057 1 98.75 207 ILE A CA 1
ATOM 1530 C C . ILE A 1 207 ? 20.422 9.953 -0.984 1 98.75 207 ILE A C 1
ATOM 1532 O O . ILE A 1 207 ? 21.141 8.953 -1.094 1 98.75 207 ILE A O 1
ATOM 1536 N N . VAL A 1 208 ? 19.312 10.055 -1.602 1 98.69 208 VAL A N 1
ATOM 1537 C CA . VAL A 1 208 ? 18.844 9.102 -2.605 1 98.69 208 VAL A CA 1
ATOM 1538 C C . VAL A 1 208 ? 18.953 9.719 -3.996 1 98.69 208 VAL A C 1
ATOM 1540 O O . VAL A 1 208 ? 18.438 10.812 -4.23 1 98.69 208 VAL 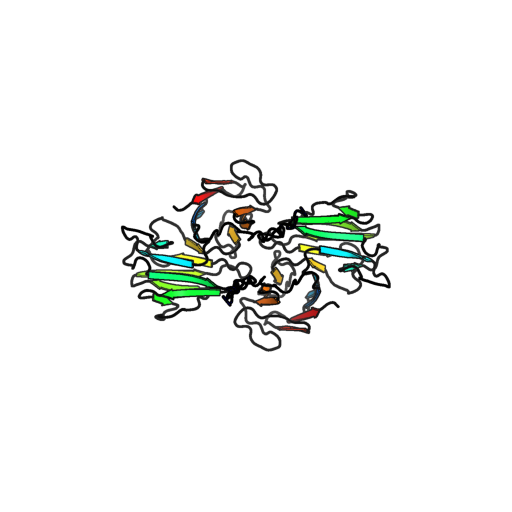A O 1
ATOM 1543 N N . THR A 1 209 ? 19.594 9.094 -4.891 1 98.31 209 THR A N 1
ATOM 1544 C CA . THR A 1 209 ? 19.75 9.578 -6.258 1 98.31 209 THR A CA 1
ATOM 1545 C C . THR A 1 209 ? 19.203 8.562 -7.258 1 98.31 209 THR A C 1
ATOM 1547 O O . THR A 1 209 ? 19.406 7.355 -7.098 1 98.31 209 THR A O 1
ATOM 1550 N N . SER A 1 210 ? 18.531 8.977 -8.203 1 96.81 210 SER A N 1
ATOM 1551 C CA . SER A 1 210 ? 18.078 8.203 -9.352 1 96.81 210 SER A CA 1
ATOM 1552 C C . SER A 1 210 ? 18.25 8.984 -10.648 1 96.81 210 SER A C 1
ATOM 1554 O O . SER A 1 210 ? 18.703 10.125 -10.633 1 96.81 210 SER A O 1
ATOM 1556 N N . ILE A 1 211 ? 17.922 8.359 -11.742 1 95.81 211 ILE A N 1
ATOM 1557 C CA . ILE A 1 211 ? 17.984 9.031 -13.039 1 95.81 211 ILE A CA 1
ATOM 1558 C C . ILE A 1 211 ? 16.953 10.156 -13.078 1 95.81 211 ILE A C 1
ATOM 1560 O O . ILE A 1 211 ? 17.141 11.156 -13.781 1 95.81 211 ILE A O 1
ATOM 1564 N N . ASP A 1 212 ? 15.914 10.016 -12.266 1 95.19 212 ASP A N 1
ATOM 1565 C CA . ASP A 1 212 ? 14.805 10.969 -12.297 1 95.19 212 ASP A CA 1
ATOM 1566 C C . ASP A 1 212 ? 15.086 12.172 -11.398 1 95.19 212 ASP A C 1
ATOM 1568 O O . ASP A 1 212 ? 14.633 13.281 -11.688 1 95.19 212 ASP A O 1
ATOM 1572 N N . GLY A 1 213 ? 15.758 11.93 -10.344 1 95.19 213 GLY A N 1
ATOM 1573 C CA . GLY A 1 213 ? 15.953 13.023 -9.406 1 95.19 213 GLY A CA 1
ATOM 1574 C C . GLY A 1 213 ? 16.734 12.617 -8.164 1 95.19 213 GLY A C 1
ATOM 1575 O O . GLY A 1 213 ? 17.266 11.516 -8.102 1 95.19 213 GLY A O 1
ATOM 1576 N N . ARG A 1 214 ? 16.75 13.648 -7.266 1 97.81 214 ARG A N 1
ATOM 1577 C CA . ARG A 1 214 ? 17.516 13.5 -6.027 1 97.81 214 ARG A CA 1
ATOM 1578 C C . ARG A 1 214 ? 16.719 14.008 -4.832 1 97.81 214 ARG A C 1
ATOM 1580 O O . ARG A 1 214 ? 15.992 15.008 -4.934 1 97.81 214 ARG A O 1
ATOM 1587 N N . LEU A 1 215 ? 16.875 13.219 -3.742 1 98.38 215 LEU A N 1
ATOM 1588 C CA . LEU A 1 215 ? 16.266 13.695 -2.51 1 98.38 215 LEU A CA 1
ATOM 1589 C C . LEU A 1 215 ? 17.188 13.469 -1.317 1 98.38 215 LEU A C 1
ATOM 1591 O O . LEU A 1 215 ? 18.047 12.594 -1.361 1 98.38 215 LEU A O 1
ATOM 1595 N N . ARG A 1 216 ? 17 14.32 -0.324 1 98.75 216 ARG A N 1
ATOM 1596 C CA . ARG A 1 216 ? 17.75 14.242 0.92 1 98.75 216 ARG A CA 1
ATOM 1597 C C . ARG A 1 216 ? 16.828 14.195 2.127 1 98.75 216 ARG A C 1
ATOM 1599 O O . ARG A 1 216 ? 15.828 14.914 2.18 1 98.75 216 ARG A O 1
ATOM 1606 N N . LEU A 1 217 ? 17.188 13.32 3 1 98.56 217 LEU A N 1
ATOM 1607 C CA . LEU A 1 217 ? 16.453 13.188 4.25 1 98.56 217 LEU A CA 1
ATOM 1608 C C . LEU A 1 217 ? 17.156 13.914 5.383 1 98.56 217 LEU A C 1
ATOM 1610 O O . LEU A 1 217 ? 18.359 13.719 5.605 1 98.56 217 LEU A O 1
ATOM 1614 N N . GLU A 1 218 ? 16.359 14.703 6.102 1 97.5 218 GLU A N 1
ATOM 1615 C CA . GLU A 1 218 ? 16.906 15.43 7.246 1 97.5 218 GLU A CA 1
ATOM 1616 C C . GLU A 1 218 ? 16.031 15.234 8.484 1 97.5 218 GLU A C 1
ATOM 1618 O O . GLU A 1 218 ? 14.844 15.57 8.477 1 97.5 218 GLU A O 1
ATOM 1623 N N . ALA A 1 219 ? 16.594 14.703 9.555 1 95.5 219 ALA A N 1
ATOM 1624 C CA . ALA A 1 219 ? 15.852 14.539 10.797 1 95.5 219 ALA A CA 1
ATOM 1625 C C . ALA A 1 219 ? 15.516 15.891 11.422 1 95.5 219 ALA A C 1
ATOM 1627 O O . ALA A 1 219 ? 16.344 16.812 11.414 1 95.5 219 ALA A O 1
ATOM 1628 N N . VAL A 1 220 ? 14.242 15.953 11.828 1 89.88 220 VAL A N 1
ATOM 1629 C CA . VAL A 1 220 ? 13.836 17.156 12.555 1 89.88 220 VAL A CA 1
ATOM 1630 C C . VAL A 1 220 ? 14.102 16.969 14.047 1 89.88 220 VAL A C 1
ATOM 1632 O O . VAL A 1 220 ? 13.648 15.977 14.641 1 89.88 220 VAL A O 1
ATOM 1635 N N . GLN A 1 221 ? 14.914 17.625 14.727 1 74.31 221 GLN A N 1
ATOM 1636 C CA . GLN A 1 221 ? 15.258 17.562 16.141 1 74.31 221 GLN A CA 1
ATOM 1637 C C . GLN A 1 221 ? 14.258 18.344 16.984 1 74.31 221 GLN A C 1
ATOM 1639 O O . GLN A 1 221 ? 13.68 19.328 16.516 1 74.31 221 GLN A O 1
ATOM 1644 N N . MET B 1 1 ? -1.331 -19.812 71.062 1 26.36 1 MET B N 1
ATOM 1645 C CA 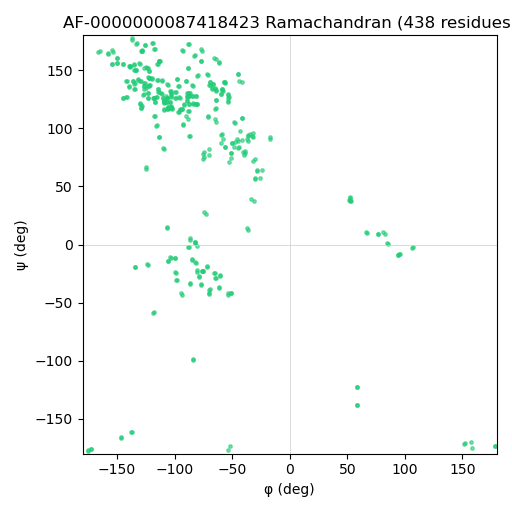. MET B 1 1 ? -1.667 -20.547 69.875 1 26.36 1 MET B CA 1
ATOM 1646 C C . MET B 1 1 ? -1.653 -19.625 68.625 1 26.36 1 MET B C 1
ATOM 1648 O O . MET B 1 1 ? -2.619 -18.906 68.375 1 26.36 1 MET B O 1
ATOM 1652 N N . GLN B 1 2 ? -0.483 -18.953 68.375 1 27.8 2 GLN B N 1
ATOM 1653 C CA . GLN B 1 2 ? -0.192 -17.844 67.5 1 27.8 2 GLN B CA 1
ATOM 1654 C C . GLN B 1 2 ? -0.266 -18.312 66 1 27.8 2 GLN B C 1
ATOM 1656 O O . GLN B 1 2 ? 0.488 -19.188 65.625 1 27.8 2 GLN B O 1
ATOM 1661 N N . GLY B 1 3 ? -1.471 -18.344 65.5 1 26.75 3 GLY B N 1
ATOM 1662 C CA . GLY B 1 3 ? -1.823 -18.797 64.188 1 26.75 3 GLY B CA 1
ATOM 1663 C C . GLY B 1 3 ? -1.113 -18.031 63.062 1 26.75 3 GLY B C 1
ATOM 1664 O O . GLY B 1 3 ? -1.127 -16.797 63.031 1 26.75 3 GLY B O 1
ATOM 1665 N N . ASN B 1 4 ? 0.088 -18.562 62.656 1 30.11 4 ASN B N 1
ATOM 1666 C CA . ASN B 1 4 ? 0.937 -18.062 61.562 1 30.11 4 ASN B CA 1
ATOM 1667 C C . ASN B 1 4 ? 0.152 -17.875 60.281 1 30.11 4 ASN B C 1
ATOM 1669 O O . ASN B 1 4 ? -0.369 -18.844 59.719 1 30.11 4 ASN B O 1
ATOM 1673 N N . PHE B 1 5 ? -0.613 -16.719 60.219 1 31.5 5 PHE B N 1
ATOM 1674 C CA . PHE B 1 5 ? -1.303 -16.312 59 1 31.5 5 PHE B CA 1
ATOM 1675 C C . PHE B 1 5 ? -0.335 -16.266 57.812 1 31.5 5 PHE B C 1
ATOM 1677 O O . PHE B 1 5 ? 0.581 -15.445 57.781 1 31.5 5 PHE B O 1
ATOM 1684 N N . GLY B 1 6 ? 0.094 -17.453 57.375 1 27.48 6 GLY B N 1
ATOM 1685 C CA . GLY B 1 6 ? 0.907 -17.469 56.188 1 27.48 6 GLY B CA 1
ATOM 1686 C C . GLY B 1 6 ? 0.307 -16.672 55.031 1 27.48 6 GLY B C 1
ATOM 1687 O O . GLY B 1 6 ? -0.857 -16.875 54.688 1 27.48 6 GLY B O 1
ATOM 1688 N N . LEU B 1 7 ? 0.637 -15.344 55.031 1 30.69 7 LEU B N 1
ATOM 1689 C CA . LEU B 1 7 ? 0.269 -14.453 53.938 1 30.69 7 LEU B CA 1
ATOM 1690 C C . LEU B 1 7 ? 0.548 -15.109 52.594 1 30.69 7 LEU B C 1
ATOM 1692 O O . LEU B 1 7 ? 1.659 -15.586 52.344 1 30.69 7 LEU B O 1
ATOM 1696 N N . GLY B 1 8 ? -0.477 -15.82 52.125 1 25.94 8 GLY B N 1
ATOM 1697 C CA . GLY B 1 8 ? -0.499 -16.391 50.781 1 25.94 8 GLY B CA 1
ATOM 1698 C C . GLY B 1 8 ? 0.016 -15.445 49.719 1 25.94 8 GLY B C 1
ATOM 1699 O O . GLY B 1 8 ? -0.321 -14.258 49.719 1 25.94 8 GLY B O 1
ATOM 1700 N N . ASN B 1 9 ? 1.322 -15.609 49.344 1 28.5 9 ASN B N 1
ATOM 1701 C CA . ASN B 1 9 ? 1.969 -14.945 48.219 1 28.5 9 ASN B CA 1
ATOM 1702 C C . ASN B 1 9 ? 1.049 -14.875 47 1 28.5 9 ASN B C 1
ATOM 1704 O O . ASN B 1 9 ? 0.63 -15.906 46.469 1 28.5 9 ASN B O 1
ATOM 1708 N N . SER B 1 10 ? 0.106 -13.914 47 1 29.02 10 SER B N 1
ATOM 1709 C CA . SER B 1 10 ? -0.736 -13.703 45.844 1 29.02 10 SER B CA 1
ATOM 1710 C C . SER B 1 10 ? 0.097 -13.648 44.562 1 29.02 10 SER B C 1
ATOM 1712 O O . SER B 1 10 ? 1.021 -12.836 44.469 1 29.02 10 SER B O 1
ATOM 1714 N N . ALA B 1 11 ? 0.299 -14.906 44 1 29.11 11 ALA B N 1
ATOM 1715 C CA . ALA B 1 11 ? 0.818 -14.992 42.625 1 29.11 11 ALA B CA 1
ATOM 1716 C C . ALA B 1 11 ? 0.252 -13.875 41.75 1 29.11 11 ALA B C 1
ATOM 1718 O O . ALA B 1 11 ? -0.957 -13.633 41.75 1 29.11 11 ALA B O 1
ATOM 1719 N N . THR B 1 12 ? 1.018 -12.797 41.688 1 30.62 12 THR B N 1
ATOM 1720 C CA . THR B 1 12 ? 0.664 -11.742 40.719 1 30.62 12 THR B CA 1
ATOM 1721 C C . THR B 1 12 ? 0.235 -12.336 39.406 1 30.62 12 THR B C 1
ATOM 1723 O O . THR B 1 12 ? 0.962 -13.133 38.812 1 30.62 12 THR B O 1
ATOM 1726 N N . PRO B 1 13 ? -1.078 -12.266 39.062 1 27.06 13 PRO B N 1
ATOM 1727 C CA . PRO B 1 13 ? -1.514 -12.836 37.781 1 27.06 13 PRO B CA 1
ATOM 1728 C C . PRO B 1 13 ? -0.637 -12.391 36.625 1 27.06 13 PRO B C 1
ATOM 1730 O O . PRO B 1 13 ? -0.223 -11.234 36.562 1 27.06 13 PRO B O 1
ATOM 1733 N N . ALA B 1 14 ? 0.24 -13.336 36.125 1 27.39 14 ALA B N 1
ATOM 1734 C CA . ALA B 1 14 ? 0.966 -13.156 34.875 1 27.39 14 ALA B CA 1
ATOM 1735 C C . ALA B 1 14 ? 0.102 -12.445 33.844 1 27.39 14 ALA B C 1
ATOM 1737 O O . ALA B 1 14 ? -1.019 -12.875 33.562 1 27.39 14 ALA B O 1
ATOM 1738 N N . THR B 1 15 ? 0.128 -11.148 33.75 1 25.58 15 THR B N 1
ATOM 1739 C CA . THR B 1 15 ? -0.524 -10.438 32.656 1 25.58 15 THR B CA 1
ATOM 1740 C C . THR B 1 15 ? -0.243 -11.117 31.312 1 25.58 15 THR B C 1
ATOM 1742 O O . THR B 1 15 ? 0.91 -11.203 30.891 1 25.58 15 THR B O 1
ATOM 1745 N N . ALA B 1 16 ? -1 -12.172 30.906 1 22.56 16 ALA B N 1
ATOM 1746 C CA . ALA B 1 16 ? -1.016 -12.688 29.547 1 22.56 16 ALA B CA 1
ATOM 1747 C C . ALA B 1 16 ? -0.951 -11.555 28.531 1 22.56 16 ALA B C 1
ATOM 1749 O O . ALA B 1 16 ? -1.837 -10.695 28.484 1 22.56 16 ALA B O 1
ATOM 1750 N N . ALA B 1 17 ? 0.166 -11.078 28.297 1 26.78 17 ALA B N 1
ATOM 1751 C CA . ALA B 1 17 ? 0.301 -10.227 27.109 1 26.78 17 ALA B CA 1
ATOM 1752 C C . ALA B 1 17 ? -0.596 -10.719 25.984 1 26.78 17 ALA B C 1
ATOM 1754 O O . ALA B 1 17 ? -0.607 -11.906 25.656 1 26.78 17 ALA B O 1
ATOM 1755 N N . LEU B 1 18 ? -1.751 -10.195 25.844 1 26.67 18 LEU B N 1
ATOM 1756 C CA . LEU B 1 18 ? -2.609 -10.414 24.672 1 26.67 18 LEU B CA 1
ATOM 1757 C C . LEU B 1 18 ? -1.776 -10.625 23.422 1 26.67 18 LEU B C 1
ATOM 1759 O O . LEU B 1 18 ? -1.004 -9.742 23.031 1 26.67 18 LEU B O 1
ATOM 1763 N N . ALA B 1 19 ? -1.133 -11.711 23.266 1 28.7 19 ALA B N 1
ATOM 1764 C CA . ALA B 1 19 ? -0.782 -12.117 21.906 1 28.7 19 ALA B CA 1
ATOM 1765 C C . ALA B 1 19 ? -1.794 -11.586 20.906 1 28.7 19 ALA B C 1
ATOM 1767 O O . ALA B 1 19 ? -2.957 -12 20.906 1 28.7 19 ALA B O 1
ATOM 1768 N N . LEU B 1 20 ? -1.912 -10.281 20.766 1 31.52 20 LEU B N 1
ATOM 1769 C CA . LEU B 1 20 ? -2.734 -9.953 19.609 1 31.52 20 LEU B CA 1
ATOM 1770 C C . LEU B 1 20 ? -2.688 -11.078 18.578 1 31.52 20 LEU B C 1
ATOM 1772 O O . LEU B 1 20 ? -1.672 -11.273 17.906 1 31.52 20 LEU B O 1
ATOM 1776 N N . GLY B 1 21 ? -3.016 -12.219 18.906 1 31.3 21 GLY B N 1
ATOM 1777 C CA . GLY B 1 21 ? -3.32 -13.367 18.078 1 31.3 21 GLY B CA 1
ATOM 1778 C C . GLY B 1 21 ? -3.994 -13 16.766 1 31.3 21 GLY B C 1
ATOM 1779 O O . GLY B 1 21 ? -5.223 -12.906 16.703 1 31.3 21 GLY B O 1
ATOM 1780 N N . GLY B 1 22 ? -3.594 -11.938 16.141 1 36.44 22 GLY B N 1
ATOM 1781 C CA . GLY B 1 22 ? -4.281 -11.906 14.859 1 36.44 22 GLY B CA 1
ATOM 1782 C C . GLY B 1 22 ? -4.578 -13.281 14.305 1 36.44 22 GLY B C 1
ATOM 1783 O O . GLY B 1 22 ? -3.795 -14.219 14.5 1 36.44 22 GLY B O 1
ATOM 1784 N N . ALA B 1 23 ? -5.684 -13.844 14.461 1 41.69 23 ALA B N 1
ATOM 1785 C CA . ALA B 1 23 ? -6.078 -15.07 13.766 1 41.69 23 ALA B CA 1
ATOM 1786 C C . ALA B 1 23 ? -5.184 -15.328 12.562 1 41.69 23 ALA B C 1
ATOM 1788 O O . ALA B 1 23 ? -4.918 -14.414 11.773 1 41.69 23 ALA B O 1
ATOM 1789 N N . ASP B 1 24 ? -4.043 -16.062 12.625 1 49.78 24 ASP B N 1
ATOM 1790 C CA . ASP B 1 24 ? -3.051 -16.531 11.664 1 49.78 24 ASP B CA 1
ATOM 1791 C C . ASP B 1 24 ? -3.678 -16.75 10.289 1 49.78 24 ASP B C 1
ATOM 1793 O O . ASP B 1 24 ? -4.453 -17.688 10.086 1 49.78 24 ASP B O 1
ATOM 1797 N N . MET B 1 25 ? -4.262 -15.766 9.75 1 60.56 25 MET B N 1
ATOM 1798 C CA . MET B 1 25 ? -4.727 -15.914 8.375 1 60.56 25 MET B CA 1
ATOM 1799 C C . MET B 1 25 ? -3.742 -16.734 7.551 1 60.56 25 MET B C 1
ATOM 1801 O O . MET B 1 25 ? -3.885 -16.844 6.332 1 60.56 25 MET B O 1
ATOM 1805 N N . ASP B 1 26 ? -2.816 -17.406 8.344 1 68.38 26 ASP B N 1
ATOM 1806 C CA . ASP B 1 26 ? -1.802 -18.203 7.668 1 68.38 26 ASP B CA 1
ATOM 1807 C C . ASP B 1 26 ? -2.414 -19.453 7.051 1 68.38 26 ASP B C 1
ATOM 1809 O O . ASP B 1 26 ? -3.201 -20.156 7.699 1 68.38 26 ASP B O 1
ATOM 1813 N N . GLY B 1 27 ? -2.471 -19.5 5.816 1 83.44 27 GLY B N 1
ATOM 1814 C CA . GLY B 1 27 ? -2.881 -20.672 5.055 1 83.44 27 GLY B CA 1
ATOM 1815 C C . GLY B 1 27 ? -4.266 -20.531 4.453 1 83.44 27 GLY B C 1
ATOM 1816 O O . GLY B 1 27 ? -4.742 -21.438 3.76 1 83.44 27 GLY B O 1
ATOM 1817 N N . GLU B 1 28 ? -4.93 -19.375 4.766 1 93.25 28 GLU B N 1
ATOM 1818 C CA . GLU B 1 28 ? -6.258 -19.188 4.191 1 93.25 28 GLU B CA 1
ATOM 1819 C C . GLU B 1 28 ? -6.18 -18.969 2.684 1 93.25 28 GLU B C 1
ATOM 1821 O O . GLU B 1 28 ? -5.277 -18.297 2.195 1 93.25 28 GLU B O 1
ATOM 1826 N N . ARG B 1 29 ? -7.156 -19.609 2.023 1 95.81 29 ARG B N 1
ATOM 1827 C CA . ARG B 1 29 ? -7.293 -19.453 0.579 1 95.81 29 ARG B CA 1
ATOM 1828 C C . ARG B 1 29 ? -8.742 -19.156 0.196 1 95.81 29 ARG B C 1
ATOM 1830 O O . ARG B 1 29 ? -9.672 -19.703 0.793 1 95.81 29 ARG B O 1
ATOM 1837 N N . TYR B 1 30 ? -8.867 -18.297 -0.774 1 97.06 30 TYR B N 1
ATOM 1838 C CA . TYR B 1 30 ? -10.18 -17.953 -1.296 1 97.06 30 TYR B CA 1
ATOM 1839 C C . TYR B 1 30 ? -10.18 -17.938 -2.82 1 97.06 30 TYR B C 1
ATOM 1841 O O . TYR B 1 30 ? -9.117 -17.844 -3.445 1 97.06 30 TYR B O 1
ATOM 1849 N N . ILE B 1 31 ? -11.312 -18.141 -3.396 1 97.75 31 ILE B N 1
ATOM 1850 C CA . ILE B 1 31 ? -11.531 -17.797 -4.797 1 97.75 31 ILE B CA 1
ATOM 1851 C C . ILE B 1 31 ? -12.336 -16.516 -4.891 1 97.75 31 ILE B C 1
ATOM 1853 O O . ILE B 1 31 ? -13.359 -16.359 -4.215 1 97.75 31 ILE B O 1
ATOM 1857 N N . LEU B 1 32 ? -11.836 -15.586 -5.621 1 98.44 32 LEU B N 1
ATOM 1858 C CA . LEU B 1 32 ? -12.555 -14.367 -5.965 1 98.44 32 LEU B CA 1
ATOM 1859 C C . LEU B 1 32 ? -13.211 -14.492 -7.336 1 98.44 32 LEU B C 1
ATOM 1861 O O . LEU B 1 32 ? -12.516 -14.625 -8.352 1 98.44 32 LEU B O 1
ATOM 1865 N N . TRP B 1 33 ? -14.492 -14.492 -7.344 1 98.5 33 TRP B N 1
ATOM 1866 C CA . TRP B 1 33 ? -15.25 -14.453 -8.594 1 98.5 33 TRP B CA 1
ATOM 1867 C C . TRP B 1 33 ? -15.641 -13.023 -8.938 1 98.5 33 TRP B C 1
ATOM 1869 O O . TRP B 1 33 ? -16.391 -12.375 -8.195 1 98.5 33 TRP B O 1
ATOM 1879 N N . ILE B 1 34 ? -15.148 -12.555 -10 1 98.62 34 ILE B N 1
ATOM 1880 C CA . ILE B 1 34 ? -15.43 -11.172 -10.391 1 98.62 34 ILE B CA 1
ATOM 1881 C C . ILE B 1 34 ? -16.188 -11.156 -11.719 1 98.62 34 ILE B C 1
ATOM 1883 O O . ILE B 1 34 ? -15.664 -11.617 -12.742 1 98.62 34 ILE B O 1
ATOM 1887 N N . ASP B 1 35 ? -17.328 -10.57 -11.734 1 97.69 35 ASP B N 1
ATOM 1888 C CA . ASP B 1 35 ? -18.188 -10.562 -12.922 1 97.69 35 ASP B CA 1
ATOM 1889 C C . ASP B 1 35 ? -17.484 -9.914 -14.109 1 97.69 35 ASP B C 1
ATOM 1891 O O . ASP B 1 35 ? -16.922 -8.82 -13.984 1 97.69 35 ASP B O 1
ATOM 1895 N N . ARG B 1 36 ? -17.484 -10.609 -15.25 1 96.19 36 ARG B N 1
ATOM 1896 C CA . ARG B 1 36 ? -16.984 -10.141 -16.531 1 96.19 36 ARG B CA 1
ATOM 1897 C C . ARG B 1 36 ? -15.469 -9.945 -16.5 1 96.19 36 ARG B C 1
ATOM 1899 O O . ARG B 1 36 ? -14.906 -9.234 -17.328 1 96.19 36 ARG B O 1
ATOM 1906 N N . VAL B 1 37 ? -14.836 -10.383 -15.492 1 97.38 37 VAL B N 1
ATOM 1907 C CA . VAL B 1 37 ? -13.383 -10.281 -15.375 1 97.38 37 VAL B CA 1
ATOM 1908 C C . VAL B 1 37 ? -12.773 -11.68 -15.297 1 97.38 37 VAL B C 1
ATOM 1910 O O . VAL B 1 37 ? -11.914 -12.031 -16.125 1 97.38 37 VAL B O 1
ATOM 1913 N N . GLY B 1 38 ? -13.18 -12.469 -14.305 1 97.5 38 GLY B N 1
ATOM 1914 C CA . GLY B 1 38 ? -12.633 -13.812 -14.172 1 97.5 38 GLY B CA 1
ATOM 1915 C C . GLY B 1 38 ? -12.625 -14.312 -12.734 1 97.5 38 GLY B C 1
ATOM 1916 O O . GLY B 1 38 ? -13.32 -13.766 -11.875 1 97.5 38 GLY B O 1
ATOM 1917 N N . ALA B 1 39 ? -11.961 -15.477 -12.562 1 97.81 39 ALA B N 1
ATOM 1918 C CA . ALA B 1 39 ? -11.789 -16.078 -11.25 1 97.81 39 ALA B CA 1
ATOM 1919 C C . ALA B 1 39 ? -10.32 -16.094 -10.844 1 97.81 39 ALA B C 1
ATOM 1921 O O . ALA B 1 39 ? -9.438 -16.359 -11.672 1 97.81 39 ALA B O 1
ATOM 1922 N N . PHE B 1 40 ? -10.078 -15.836 -9.547 1 98.38 40 PHE B N 1
ATOM 1923 C CA . PHE B 1 40 ? -8.719 -15.727 -9.047 1 98.38 40 PHE B CA 1
ATOM 1924 C C . PHE B 1 40 ? -8.586 -16.406 -7.688 1 98.38 40 PHE B C 1
ATOM 1926 O O . PHE B 1 40 ? -9.461 -16.266 -6.832 1 98.38 40 PHE B O 1
ATOM 1933 N N . MET B 1 41 ? -7.547 -17.125 -7.539 1 97.56 41 MET B N 1
ATOM 1934 C CA . MET B 1 41 ? -7.289 -17.703 -6.223 1 97.56 41 MET B CA 1
ATOM 1935 C C . MET B 1 41 ? -6.461 -16.766 -5.363 1 97.56 41 MET B C 1
ATOM 1937 O O . MET B 1 41 ? -5.406 -16.281 -5.789 1 97.56 41 MET B O 1
ATOM 1941 N N . LEU B 1 42 ? -6.922 -16.484 -4.211 1 97.94 42 LEU B N 1
ATOM 1942 C CA . LEU B 1 42 ? -6.219 -15.68 -3.227 1 97.94 42 LEU B CA 1
ATOM 1943 C C . LEU B 1 42 ? -5.586 -16.547 -2.15 1 97.94 42 LEU B C 1
ATOM 1945 O O . LEU B 1 42 ? -6.289 -17.266 -1.428 1 97.94 42 LEU B O 1
ATOM 1949 N N . CYS B 1 43 ? -4.281 -16.5 -2.082 1 97.19 43 CYS B N 1
ATOM 1950 C CA . CYS B 1 43 ? -3.559 -17.203 -1.028 1 97.19 43 CYS B CA 1
ATOM 1951 C C . CYS B 1 43 ? -3.02 -16.234 0.011 1 97.19 43 CYS B C 1
ATOM 1953 O O . CYS B 1 43 ? -2.195 -15.375 -0.305 1 97.19 43 CYS B O 1
ATOM 1955 N N . LEU B 1 44 ? -3.379 -16.391 1.267 1 96.56 44 LEU B N 1
ATOM 1956 C CA . LEU B 1 44 ? -3.053 -15.398 2.289 1 96.56 44 LEU B CA 1
ATOM 1957 C C . LEU B 1 44 ? -1.826 -15.828 3.088 1 96.56 44 LEU B C 1
ATOM 1959 O O . LEU B 1 44 ? -1.232 -15.016 3.803 1 96.56 44 LEU B O 1
ATOM 1963 N N . GLY B 1 45 ? -1.422 -17.031 2.92 1 95 45 GLY B N 1
ATOM 1964 C CA . GLY B 1 45 ? -0.286 -17.531 3.68 1 95 45 GLY B CA 1
ATOM 1965 C C . GLY B 1 45 ? 1.048 -17.047 3.146 1 95 45 GLY B C 1
ATOM 1966 O O . GLY B 1 45 ? 1.159 -16.688 1.973 1 95 45 GLY B O 1
ATOM 1967 N N . GLU B 1 46 ? 2.062 -17.078 4.012 1 95.56 46 GLU B N 1
ATOM 1968 C CA . GLU B 1 46 ? 3.418 -16.703 3.621 1 95.56 46 GLU B CA 1
ATOM 1969 C C . GLU B 1 46 ? 4.082 -17.797 2.805 1 95.56 46 GLU B C 1
ATOM 1971 O O . GLU B 1 46 ? 5.082 -17.562 2.123 1 95.56 46 GLU B O 1
ATOM 1976 N N . ARG B 1 47 ? 3.559 -18.984 2.994 1 96.31 47 ARG B N 1
ATOM 1977 C CA . ARG B 1 47 ? 4.027 -20.141 2.24 1 96.31 47 ARG B CA 1
ATOM 1978 C C . ARG B 1 47 ? 2.908 -20.734 1.387 1 96.31 47 ARG B C 1
ATOM 1980 O O . ARG B 1 47 ? 1.817 -21.016 1.89 1 96.31 47 ARG B O 1
ATOM 1987 N N . VAL B 1 48 ? 3.186 -20.875 0.112 1 96.5 48 VAL B N 1
ATOM 1988 C CA . VAL B 1 48 ? 2.195 -21.406 -0.818 1 96.5 48 VAL B CA 1
ATOM 1989 C C . VAL B 1 48 ? 2.807 -22.547 -1.625 1 96.5 48 VAL B C 1
ATOM 1991 O O . VAL B 1 48 ? 3.76 -22.344 -2.379 1 96.5 48 VAL B O 1
ATOM 1994 N N . SER B 1 49 ? 2.225 -23.656 -1.493 1 95.31 49 SER B N 1
ATOM 1995 C CA . SER B 1 49 ? 2.736 -24.844 -2.18 1 95.31 49 SER B CA 1
ATOM 1996 C C . SER B 1 49 ? 2.107 -25 -3.561 1 95.31 49 SER B C 1
ATOM 1998 O O . SER B 1 49 ? 0.92 -24.719 -3.742 1 95.31 49 SER B O 1
ATOM 2000 N N . LEU B 1 50 ? 2.934 -25.406 -4.488 1 94.81 50 LEU B N 1
ATOM 2001 C CA . LEU B 1 50 ? 2.543 -25.75 -5.852 1 94.81 50 LEU B CA 1
ATOM 2002 C C . LEU B 1 50 ? 2.758 -27.234 -6.117 1 94.81 50 LEU B C 1
ATOM 2004 O O . LEU B 1 50 ? 3.822 -27.781 -5.812 1 94.81 50 LEU B O 1
ATOM 2008 N N . GLY B 1 51 ? 1.755 -27.828 -6.703 1 93.12 51 GLY B N 1
ATOM 2009 C CA . GLY B 1 51 ? 1.92 -29.25 -6.973 1 93.12 51 GLY B CA 1
ATOM 2010 C C . GLY B 1 51 ? 0.798 -29.828 -7.809 1 93.12 51 GLY B C 1
ATOM 2011 O O . GLY B 1 51 ? 0.033 -29.094 -8.438 1 93.12 51 GLY B O 1
ATOM 2012 N N . GLY B 1 52 ? 0.844 -31.156 -8.023 1 86.62 52 GLY B N 1
ATOM 2013 C CA . GLY B 1 52 ? -0.169 -31.875 -8.789 1 86.62 52 GLY B CA 1
ATOM 2014 C C . GLY B 1 52 ? -1.454 -32.094 -8.016 1 86.62 52 GLY B C 1
ATOM 2015 O O . GLY B 1 52 ? -1.531 -31.781 -6.828 1 86.62 52 GLY B O 1
ATOM 2016 N N . PRO B 1 53 ? -2.596 -32.531 -8.805 1 77.12 53 PRO B N 1
ATOM 2017 C CA . PRO B 1 53 ? -3.932 -32.719 -8.234 1 77.12 53 PRO B CA 1
ATOM 2018 C C . PRO B 1 53 ? -4.039 -33.969 -7.355 1 77.12 53 PRO B C 1
ATOM 2020 O O . PRO B 1 53 ? -5.098 -34.219 -6.781 1 77.12 53 PRO B O 1
ATOM 2023 N N . VAL B 1 54 ? -3.018 -34.531 -6.711 1 60.78 54 VAL B N 1
ATOM 2024 C CA . VAL B 1 54 ? -3.043 -35.906 -6.277 1 60.78 54 VAL B CA 1
ATOM 2025 C C . VAL B 1 54 ? -4.246 -36.156 -5.367 1 60.78 54 VAL B C 1
ATOM 2027 O O . VAL B 1 54 ? -4.703 -35.25 -4.68 1 60.78 54 VAL B O 1
ATOM 2030 N N . SER B 1 55 ? -4.805 -37.406 -5.672 1 52.47 55 SER B N 1
ATOM 2031 C CA . SER B 1 55 ? -5.75 -38.156 -4.84 1 52.47 55 SER B CA 1
ATOM 2032 C C . SER B 1 55 ? -5.18 -38.406 -3.451 1 52.47 55 SER B C 1
ATOM 2034 O O . SER B 1 55 ? -4.094 -38.969 -3.314 1 52.47 55 SER B O 1
ATOM 2036 N N . GLY B 1 56 ? -5.215 -37.594 -2.473 1 53.09 56 GLY B N 1
ATOM 2037 C CA . GLY B 1 56 ? -4.961 -37.812 -1.057 1 53.09 56 GLY B CA 1
ATOM 2038 C C . GLY B 1 56 ? -4.598 -36.531 -0.323 1 53.09 56 GLY B C 1
ATOM 2039 O O . GLY B 1 56 ? -4.523 -35.469 -0.93 1 53.09 56 GLY B O 1
ATOM 2040 N N . PRO B 1 57 ? -4.219 -36.812 1.127 1 56.22 57 PRO B N 1
ATOM 2041 C CA . PRO B 1 57 ? -4.078 -35.688 2.045 1 56.22 57 PRO B CA 1
ATOM 2042 C C . PRO B 1 57 ? -3.109 -34.625 1.525 1 56.22 57 PRO B C 1
ATOM 2044 O O . PRO B 1 57 ? -2.332 -34.906 0.605 1 56.22 57 PRO B O 1
ATOM 2047 N N . PRO B 1 58 ? -2.65 -33.312 2.254 1 60.22 58 PRO B N 1
ATOM 2048 C CA . PRO B 1 58 ? -3.084 -31.984 1.867 1 60.22 58 PRO B CA 1
ATOM 2049 C C . PRO B 1 58 ? -2.598 -31.578 0.477 1 60.22 58 PRO B C 1
ATOM 2051 O O . PRO B 1 58 ? -1.427 -31.797 0.145 1 60.22 58 PRO B O 1
ATOM 2054 N N . ALA B 1 59 ? -3.475 -31.547 -0.428 1 74.38 59 ALA B N 1
ATOM 2055 C CA . ALA B 1 59 ? -3.225 -31.016 -1.762 1 74.38 59 ALA B CA 1
ATOM 2056 C C . ALA B 1 59 ? -2.441 -29.703 -1.687 1 74.38 59 ALA B C 1
ATOM 2058 O O . ALA B 1 59 ? -2.447 -29.031 -0.654 1 74.38 59 ALA B O 1
ATOM 2059 N N . ALA B 1 60 ? -1.553 -29.594 -2.598 1 88.69 60 ALA B N 1
ATOM 2060 C CA . ALA B 1 60 ? -0.874 -28.297 -2.693 1 88.69 60 ALA B CA 1
ATOM 2061 C C . ALA B 1 60 ? -1.87 -27.141 -2.602 1 88.69 60 ALA B C 1
ATOM 2063 O O . ALA B 1 60 ? -3.051 -27.312 -2.912 1 88.69 60 ALA B O 1
ATOM 2064 N N . ASP B 1 61 ? -1.455 -26.062 -2.033 1 92.06 61 ASP B N 1
ATOM 2065 C CA . ASP B 1 61 ? -2.305 -24.875 -2.016 1 92.06 61 ASP B CA 1
ATOM 2066 C C . ASP B 1 61 ? -2.816 -24.547 -3.416 1 92.06 61 ASP B C 1
ATOM 2068 O O . ASP B 1 61 ? -3.982 -24.188 -3.586 1 92.06 61 ASP B O 1
ATOM 2072 N N . VAL B 1 62 ? -1.936 -24.672 -4.352 1 93.62 62 VAL B N 1
ATOM 2073 C CA . VAL B 1 62 ? -2.262 -24.531 -5.766 1 93.62 62 VAL B CA 1
ATOM 2074 C C . VAL B 1 62 ? -2.035 -25.859 -6.484 1 93.62 62 VAL B C 1
ATOM 2076 O O . VAL B 1 62 ? -0.901 -26.203 -6.824 1 93.62 62 VAL B O 1
ATOM 2079 N N . ALA B 1 63 ? -3.086 -26.531 -6.742 1 91.75 63 ALA B N 1
ATOM 2080 C CA . ALA B 1 63 ? -3.025 -27.828 -7.434 1 91.75 63 ALA B CA 1
ATOM 2081 C C . ALA B 1 63 ? -3.176 -27.641 -8.938 1 91.75 63 ALA B C 1
ATOM 2083 O O . ALA B 1 63 ? -4.191 -27.125 -9.414 1 91.75 63 ALA B O 1
ATOM 2084 N N . LEU B 1 64 ? -2.16 -28.078 -9.609 1 90.62 64 LEU B N 1
ATOM 2085 C CA . LEU B 1 64 ? -2.16 -27.938 -11.062 1 90.62 64 LEU B CA 1
ATOM 2086 C C . LEU B 1 64 ? -2.426 -29.281 -11.742 1 90.62 64 LEU B C 1
ATOM 2088 O O . LEU B 1 64 ? -1.914 -30.312 -11.297 1 90.62 64 LEU B O 1
ATOM 2092 N N . LEU B 1 65 ? -3.26 -29.266 -12.758 1 87.62 65 LEU B N 1
ATOM 2093 C CA . LEU B 1 65 ? -3.559 -30.469 -13.516 1 87.62 65 LEU B CA 1
ATOM 2094 C C . LEU B 1 65 ? -2.396 -30.844 -14.438 1 87.62 65 LEU B C 1
ATOM 2096 O O . LEU B 1 65 ? -2.469 -30.641 -15.648 1 87.62 65 LEU B O 1
ATOM 2100 N N . ALA B 1 66 ? -1.393 -31.359 -13.852 1 89.06 66 ALA B N 1
ATOM 2101 C CA . ALA B 1 66 ? -0.178 -31.766 -14.555 1 89.06 66 ALA B CA 1
ATOM 2102 C C . ALA B 1 66 ? 0.561 -32.875 -13.789 1 89.06 66 ALA B C 1
ATOM 2104 O O . ALA B 1 66 ? 0.168 -33.219 -12.68 1 89.06 66 ALA B O 1
ATOM 2105 N N . ASN B 1 67 ? 1.503 -33.469 -14.492 1 89.06 67 ASN B N 1
ATOM 2106 C CA . ASN B 1 67 ? 2.354 -34.469 -13.867 1 89.06 67 ASN B CA 1
ATOM 2107 C C . ASN B 1 67 ? 3.393 -33.844 -12.945 1 89.06 67 ASN B C 1
ATOM 2109 O O . ASN B 1 67 ? 4.547 -33.656 -13.344 1 89.06 67 ASN B O 1
ATOM 2113 N N . LEU B 1 68 ? 2.904 -33.469 -11.773 1 91.81 68 LEU B N 1
ATOM 2114 C CA . LEU B 1 68 ? 3.734 -32.844 -10.75 1 91.81 68 LEU B CA 1
ATOM 2115 C C . LEU B 1 68 ? 3.633 -33.625 -9.438 1 91.81 68 LEU B C 1
ATOM 2117 O O . LEU B 1 68 ? 2.611 -34.25 -9.156 1 91.81 68 LEU B O 1
ATOM 2121 N N . SER B 1 69 ? 4.746 -33.5 -8.672 1 89.5 69 SER B N 1
ATOM 2122 C CA . SER B 1 69 ? 4.668 -34.031 -7.316 1 89.5 69 SER B CA 1
ATOM 2123 C C . SER B 1 69 ? 3.662 -33.25 -6.477 1 89.5 69 SER B C 1
ATOM 2125 O O . SER B 1 69 ? 3.301 -32.125 -6.82 1 89.5 69 SER B O 1
ATOM 2127 N N . ARG B 1 70 ? 3.166 -33.781 -5.398 1 84.75 70 ARG B N 1
ATOM 2128 C CA . ARG B 1 70 ? 2.197 -33.156 -4.508 1 84.75 70 ARG B CA 1
ATOM 2129 C C . ARG B 1 70 ? 2.756 -31.875 -3.906 1 84.75 70 ARG B C 1
ATOM 2131 O O . ARG B 1 70 ? 2.027 -30.906 -3.73 1 84.75 70 ARG B O 1
ATOM 2138 N N . ARG B 1 71 ? 3.969 -31.875 -3.611 1 89.12 71 ARG B N 1
ATOM 2139 C CA . ARG B 1 71 ? 4.668 -30.703 -3.102 1 89.12 71 ARG B CA 1
ATOM 2140 C C . ARG B 1 71 ? 5.883 -30.375 -3.963 1 89.12 71 ARG B C 1
ATOM 2142 O O . ARG B 1 71 ? 7.016 -30.359 -3.471 1 89.12 71 ARG B O 1
ATOM 2149 N N . HIS B 1 72 ? 5.609 -29.984 -5.156 1 93.38 72 HIS B N 1
ATOM 2150 C CA . HIS B 1 72 ? 6.629 -29.828 -6.188 1 93.38 72 HIS B CA 1
ATOM 2151 C C . HIS B 1 72 ? 7.531 -28.641 -5.891 1 93.38 72 HIS B C 1
ATOM 2153 O O . HIS B 1 72 ? 8.75 -28.703 -6.102 1 93.38 72 HIS B O 1
ATOM 2159 N N . ALA B 1 73 ? 6.93 -27.578 -5.398 1 96.12 73 ALA B N 1
ATOM 2160 C CA . ALA B 1 73 ? 7.645 -26.359 -5.016 1 96.12 73 ALA B CA 1
ATOM 2161 C C . ALA B 1 73 ? 6.836 -25.547 -4.016 1 96.12 73 ALA B C 1
ATOM 2163 O O . ALA B 1 73 ? 5.645 -25.797 -3.814 1 96.12 73 ALA B O 1
ATOM 2164 N N . GLU B 1 74 ? 7.516 -24.672 -3.428 1 96.81 74 GLU B N 1
ATOM 2165 C CA . GLU B 1 74 ? 6.875 -23.734 -2.516 1 96.81 74 GLU B CA 1
ATOM 2166 C C . GLU B 1 74 ? 7.371 -22.312 -2.752 1 96.81 74 GLU B C 1
ATOM 2168 O O . GLU B 1 74 ? 8.562 -22.094 -2.951 1 96.81 74 GLU B O 1
ATOM 2173 N N . ILE B 1 75 ? 6.426 -21.391 -2.809 1 97.75 75 ILE B N 1
ATOM 2174 C CA . ILE B 1 75 ? 6.789 -19.984 -2.826 1 97.75 75 ILE B CA 1
ATOM 2175 C C . ILE B 1 75 ? 6.645 -19.391 -1.424 1 97.75 75 ILE B C 1
ATOM 2177 O O . ILE B 1 75 ? 5.586 -19.516 -0.802 1 97.75 75 ILE B O 1
ATOM 2181 N N . VAL B 1 76 ? 7.742 -18.797 -0.997 1 97.31 76 VAL B N 1
ATOM 2182 C CA . VAL B 1 76 ? 7.805 -18.281 0.369 1 97.31 76 VAL B CA 1
ATOM 2183 C C . VAL B 1 76 ? 8.008 -16.766 0.348 1 97.31 76 VAL B C 1
ATOM 2185 O O . VAL B 1 76 ? 8.914 -16.281 -0.325 1 97.31 76 VAL B O 1
ATOM 2188 N N . ARG B 1 77 ? 7.117 -16.062 1.045 1 96.06 77 ARG B N 1
ATOM 2189 C CA . ARG B 1 77 ? 7.336 -14.641 1.302 1 96.06 77 ARG B CA 1
ATOM 2190 C C . ARG B 1 77 ? 8.125 -14.43 2.592 1 96.06 77 ARG B C 1
ATOM 2192 O O . ARG B 1 77 ? 7.746 -14.945 3.645 1 96.06 77 ARG B O 1
ATOM 2199 N N . SER B 1 78 ? 9.18 -13.781 2.543 1 90.06 78 SER B N 1
ATOM 2200 C CA . SER B 1 78 ? 10.031 -13.5 3.693 1 90.06 78 SER B CA 1
ATOM 2201 C C . SER B 1 78 ? 10.617 -12.094 3.613 1 90.06 78 SER B C 1
ATOM 2203 O O . SER B 1 78 ? 11.281 -11.742 2.633 1 90.06 78 SER B O 1
ATOM 2205 N N . GLY B 1 79 ? 10.406 -11.344 4.703 1 80.75 79 GLY B N 1
ATOM 2206 C CA . GLY B 1 79 ? 10.812 -9.953 4.613 1 80.75 79 GLY B CA 1
ATOM 2207 C C . GLY B 1 79 ? 10.125 -9.203 3.484 1 80.75 79 GLY B C 1
ATOM 2208 O O . GLY B 1 79 ? 8.898 -9.188 3.4 1 80.75 79 GLY B O 1
ATOM 2209 N N . GLU B 1 80 ? 10.961 -8.648 2.609 1 82.12 80 GLU B N 1
ATOM 2210 C CA . GLU B 1 80 ? 10.406 -7.863 1.514 1 82.12 80 GLU B CA 1
ATOM 2211 C C . GLU B 1 80 ? 10.5 -8.617 0.19 1 82.12 80 GLU B C 1
ATOM 2213 O O . GLU B 1 80 ? 10.25 -8.047 -0.874 1 82.12 80 GLU B O 1
ATOM 2218 N N . GLY B 1 81 ? 10.75 -9.875 0.4 1 91.75 81 GLY B N 1
ATOM 2219 C CA . GLY B 1 81 ? 10.992 -10.602 -0.837 1 91.75 81 GLY B CA 1
ATOM 2220 C C . GLY B 1 81 ? 10.234 -11.914 -0.917 1 91.75 81 GLY B C 1
ATOM 2221 O O . GLY B 1 81 ? 9.477 -12.25 -0.01 1 91.75 81 GLY B O 1
ATOM 2222 N N . TYR B 1 82 ? 10.344 -12.523 -2.162 1 97.25 82 TYR B N 1
ATOM 2223 C CA . TYR B 1 82 ? 9.789 -13.844 -2.441 1 97.25 82 TYR B CA 1
ATOM 2224 C C . TYR B 1 82 ? 10.891 -14.82 -2.85 1 97.25 82 TYR B C 1
ATOM 2226 O O . TYR B 1 82 ? 11.805 -14.461 -3.592 1 97.25 82 TYR B O 1
ATOM 2234 N N . TYR B 1 83 ? 10.672 -16.031 -2.369 1 97.81 83 TYR B N 1
ATOM 2235 C CA . TYR B 1 83 ? 11.625 -17.094 -2.668 1 97.81 83 TYR B CA 1
ATOM 2236 C C . TYR B 1 83 ? 10.898 -18.375 -3.107 1 97.81 83 TYR B C 1
ATOM 2238 O O . TYR B 1 83 ? 9.773 -18.625 -2.674 1 97.81 83 TYR B O 1
ATOM 2246 N N . LEU B 1 84 ? 11.656 -19.062 -3.941 1 98.06 84 LEU B N 1
ATOM 2247 C CA . LEU B 1 84 ? 11.156 -20.375 -4.34 1 98.06 84 LEU B CA 1
ATOM 2248 C C . LEU B 1 84 ? 12.008 -21.484 -3.738 1 98.06 84 LEU B C 1
ATOM 2250 O O . LEU B 1 84 ? 13.234 -21.438 -3.803 1 98.06 84 LEU B O 1
ATOM 2254 N N . GLN B 1 85 ? 11.352 -22.344 -3.09 1 97.06 85 GLN B N 1
ATOM 2255 C CA . GLN B 1 85 ? 11.977 -23.578 -2.611 1 97.06 85 GLN B CA 1
ATOM 2256 C C . GLN B 1 85 ? 11.547 -24.781 -3.451 1 97.06 85 GLN B C 1
ATOM 2258 O O . GLN B 1 85 ? 10.367 -25.141 -3.461 1 97.06 85 GLN B O 1
ATOM 2263 N N . ALA B 1 86 ? 12.562 -25.359 -4.082 1 96.19 86 ALA B N 1
ATOM 2264 C CA . ALA B 1 86 ? 12.273 -26.484 -4.984 1 96.19 86 ALA B CA 1
ATOM 2265 C C . ALA B 1 86 ? 12.289 -27.812 -4.238 1 96.19 86 ALA B C 1
ATOM 2267 O O . ALA B 1 86 ? 13.211 -28.078 -3.467 1 96.19 86 ALA B O 1
ATOM 2268 N N . ALA B 1 87 ? 11.297 -28.609 -4.391 1 93 87 ALA B N 1
ATOM 2269 C CA . ALA B 1 87 ? 11.25 -29.969 -3.861 1 93 87 ALA B CA 1
ATOM 2270 C C . ALA B 1 87 ? 11.43 -31 -4.977 1 93 87 ALA B C 1
ATOM 2272 O O . ALA B 1 87 ? 11.602 -32.188 -4.707 1 93 87 ALA B O 1
ATOM 2273 N N . ALA B 1 88 ? 11.312 -30.609 -6.156 1 93.19 88 ALA B N 1
ATOM 2274 C CA . ALA B 1 88 ? 11.492 -31.391 -7.375 1 93.19 88 ALA B CA 1
ATOM 2275 C C . ALA B 1 88 ? 12.062 -30.531 -8.5 1 93.19 88 ALA B C 1
ATOM 2277 O O . ALA B 1 88 ? 12.664 -29.484 -8.25 1 93.19 88 ALA B O 1
ATOM 2278 N N . ALA B 1 89 ? 12 -31.031 -9.68 1 94.06 89 ALA B N 1
ATOM 2279 C CA . ALA B 1 89 ? 12.609 -30.328 -10.805 1 94.06 89 ALA B CA 1
ATOM 2280 C C . ALA B 1 89 ? 11.906 -29 -11.062 1 94.06 89 ALA B C 1
ATOM 2282 O O . ALA B 1 89 ? 10.742 -28.969 -11.461 1 94.06 89 ALA B O 1
ATOM 2283 N N . VAL B 1 90 ? 12.648 -27.875 -10.891 1 96.75 90 VAL B N 1
ATOM 2284 C CA . VAL B 1 90 ? 12.133 -26.516 -11.102 1 96.75 90 VAL B CA 1
ATOM 2285 C C . VAL B 1 90 ? 13.203 -25.656 -11.766 1 96.75 90 VAL B C 1
ATOM 2287 O O . VAL B 1 90 ? 14.391 -25.797 -11.477 1 96.75 90 VAL B O 1
ATOM 2290 N N . SER B 1 91 ? 12.805 -24.875 -12.625 1 97.38 91 SER B N 1
ATOM 2291 C CA . SER B 1 91 ? 13.688 -23.844 -13.164 1 97.38 91 SER B CA 1
ATOM 2292 C C . SER B 1 91 ? 13.086 -22.453 -12.969 1 97.38 91 SER B C 1
ATOM 2294 O O . SER B 1 91 ? 11.867 -22.281 -13.023 1 97.38 91 SER B O 1
ATOM 2296 N N . VAL B 1 92 ? 13.945 -21.5 -12.703 1 98.06 92 VAL B N 1
ATOM 2297 C CA . VAL B 1 92 ? 13.594 -20.094 -12.586 1 98.06 92 VAL B CA 1
ATOM 2298 C C . VAL B 1 92 ? 14.422 -19.266 -13.562 1 98.06 92 VAL B C 1
ATOM 2300 O O . VAL B 1 92 ? 15.656 -19.359 -13.578 1 98.06 92 VAL B O 1
ATOM 2303 N N . ALA B 1 93 ? 13.703 -18.547 -14.312 1 96.69 93 ALA B N 1
ATOM 2304 C CA . ALA B 1 93 ? 14.375 -17.734 -15.328 1 96.69 93 ALA B CA 1
ATOM 2305 C C . ALA B 1 93 ? 15.32 -18.578 -16.172 1 96.69 93 ALA B C 1
ATOM 2307 O O . ALA B 1 93 ? 16.469 -18.188 -16.406 1 96.69 93 ALA B O 1
ATOM 2308 N N . GLY B 1 94 ? 14.914 -19.781 -16.469 1 95.12 94 GLY B N 1
ATOM 2309 C CA . GLY B 1 94 ? 15.641 -20.656 -17.391 1 95.12 94 GLY B CA 1
ATOM 2310 C C . GLY B 1 94 ? 16.75 -21.422 -16.703 1 95.12 94 GLY B C 1
ATOM 2311 O O . GLY B 1 94 ? 17.438 -22.219 -17.359 1 95.12 94 GLY B O 1
ATOM 2312 N N . ARG B 1 95 ? 16.922 -21.25 -15.438 1 96.06 95 ARG B N 1
ATOM 2313 C CA . ARG B 1 95 ? 17.969 -21.953 -14.711 1 96.06 95 ARG B CA 1
ATOM 2314 C C . ARG B 1 95 ? 17.391 -22.922 -13.703 1 96.06 95 ARG B C 1
ATOM 2316 O O . ARG B 1 95 ? 16.531 -22.562 -12.891 1 96.06 95 ARG B O 1
ATOM 2323 N N . THR B 1 96 ? 17.938 -24.125 -13.789 1 95.94 96 THR B N 1
ATOM 2324 C CA . THR B 1 96 ? 17.516 -25.125 -12.82 1 95.94 96 THR B CA 1
ATOM 2325 C C . THR B 1 96 ? 17.922 -24.719 -11.406 1 95.94 96 THR B C 1
ATOM 2327 O O . THR B 1 96 ? 19.031 -24.25 -11.195 1 95.94 96 THR B O 1
ATOM 2330 N N . VAL B 1 97 ? 16.969 -24.859 -10.508 1 95.5 97 VAL B N 1
ATOM 2331 C CA . VAL B 1 97 ? 17.266 -24.422 -9.148 1 95.5 97 VAL B CA 1
ATOM 2332 C C . VAL B 1 97 ? 17.109 -25.578 -8.172 1 95.5 97 VAL B C 1
ATOM 2334 O O . VAL B 1 97 ? 16.203 -26.422 -8.336 1 95.5 97 VAL B O 1
ATOM 2337 N N . HIS B 1 98 ? 18.016 -25.656 -7.105 1 91.25 98 HIS B N 1
ATOM 2338 C CA . HIS B 1 98 ? 17.984 -26.703 -6.098 1 91.25 98 HIS B CA 1
ATOM 2339 C C . HIS B 1 98 ? 17.875 -26.125 -4.691 1 91.25 98 HIS B C 1
ATOM 2341 O O . HIS B 1 98 ? 17.562 -26.844 -3.74 1 91.25 98 HIS B O 1
ATOM 2347 N N . GLU B 1 99 ? 18.172 -24.875 -4.598 1 90.56 99 GLU B N 1
ATOM 2348 C CA . GLU B 1 99 ? 18.125 -24.172 -3.318 1 90.56 99 GLU B CA 1
ATOM 2349 C C . GLU B 1 99 ? 17.125 -23.016 -3.361 1 90.56 99 GLU B C 1
ATOM 2351 O O . GLU B 1 99 ? 16.453 -22.812 -4.371 1 90.56 99 GLU B O 1
ATOM 2356 N N . GLN B 1 100 ? 17.016 -22.516 -2.217 1 94.56 100 GLN B N 1
ATOM 2357 C CA . GLN B 1 100 ? 16.172 -21.328 -2.148 1 94.56 100 GLN B CA 1
ATOM 2358 C C . GLN B 1 100 ? 16.625 -20.281 -3.156 1 94.56 100 GLN B C 1
ATOM 2360 O O . GLN B 1 100 ? 17.812 -19.953 -3.225 1 94.56 100 GLN B O 1
ATOM 2365 N N . THR B 1 101 ? 15.703 -19.875 -3.945 1 96.81 101 THR B N 1
ATOM 2366 C CA . THR B 1 101 ? 16 -18.938 -5.027 1 96.81 101 THR B CA 1
ATOM 2367 C C . THR B 1 101 ? 15.109 -17.703 -4.945 1 96.81 101 THR B C 1
ATOM 2369 O O . THR B 1 101 ? 13.898 -17.828 -4.766 1 96.81 101 THR B O 1
ATOM 2372 N N . ASN B 1 102 ? 15.703 -16.531 -5.102 1 95.88 102 ASN B N 1
ATOM 2373 C CA . ASN B 1 102 ? 14.945 -15.281 -5.121 1 95.88 102 ASN B CA 1
ATOM 2374 C C . ASN B 1 102 ? 14.102 -15.156 -6.383 1 95.88 102 ASN B C 1
ATOM 2376 O O . ASN B 1 102 ? 14.555 -15.492 -7.477 1 95.88 102 ASN B O 1
ATOM 2380 N N . LEU B 1 103 ? 12.93 -14.711 -6.16 1 97.44 103 LEU B N 1
ATOM 2381 C CA . LEU B 1 103 ? 12.055 -14.445 -7.297 1 97.44 103 LEU B CA 1
ATOM 2382 C C . LEU B 1 103 ? 11.969 -12.945 -7.574 1 97.44 103 LEU B C 1
ATOM 2384 O O . LEU B 1 103 ? 11.781 -12.148 -6.656 1 97.44 103 LEU B O 1
ATOM 2388 N N . ALA B 1 104 ? 12.141 -12.57 -8.859 1 95.19 104 ALA B N 1
ATOM 2389 C CA . ALA B 1 104 ? 11.984 -11.188 -9.32 1 95.19 104 ALA B CA 1
ATOM 2390 C C . ALA B 1 104 ? 10.781 -11.055 -10.25 1 95.19 104 ALA B C 1
ATOM 2392 O O . ALA B 1 104 ? 10.344 -12.039 -10.859 1 95.19 104 ALA B O 1
ATOM 2393 N N . ASP B 1 105 ? 10.32 -9.836 -10.32 1 96.38 105 ASP B N 1
ATOM 2394 C CA . ASP B 1 105 ? 9.195 -9.57 -11.203 1 96.38 105 ASP B CA 1
ATOM 2395 C C . ASP B 1 105 ? 9.484 -10.055 -12.625 1 96.38 105 ASP B C 1
ATOM 2397 O O . ASP B 1 105 ? 10.523 -9.734 -13.195 1 96.38 105 ASP B O 1
ATOM 2401 N N . GLY B 1 106 ? 8.562 -10.789 -13.094 1 97.44 106 GLY B N 1
ATOM 2402 C CA . GLY B 1 106 ? 8.68 -11.234 -14.477 1 97.44 106 GLY B CA 1
ATOM 2403 C C . GLY B 1 106 ? 9.328 -12.594 -14.609 1 97.44 106 GLY B C 1
ATOM 2404 O O . GLY B 1 106 ? 9.312 -13.195 -15.688 1 97.44 106 GLY B O 1
ATOM 2405 N N . ASN B 1 107 ? 9.875 -13.133 -13.531 1 98.38 107 ASN B N 1
ATOM 2406 C CA . ASN B 1 107 ? 10.516 -14.438 -13.617 1 98.38 107 ASN B CA 1
ATOM 2407 C C . ASN B 1 107 ? 9.539 -15.508 -14.102 1 98.38 107 ASN B C 1
ATOM 2409 O O . ASN B 1 107 ? 8.406 -15.586 -13.633 1 98.38 107 ASN B O 1
ATOM 2413 N N . GLU B 1 108 ? 10.047 -16.281 -15.062 1 98.06 108 GLU B N 1
ATOM 2414 C CA . GLU B 1 108 ? 9.305 -17.469 -15.43 1 98.06 108 GLU B CA 1
ATOM 2415 C C . GLU B 1 108 ? 9.695 -18.656 -14.555 1 98.06 108 GLU B C 1
ATOM 2417 O O . GLU B 1 108 ? 10.875 -18.922 -14.344 1 98.06 108 GLU B O 1
ATOM 2422 N N . ILE B 1 109 ? 8.695 -19.312 -14.031 1 98 109 ILE B N 1
ATOM 2423 C CA . ILE B 1 109 ? 8.875 -20.516 -13.219 1 98 109 ILE B CA 1
ATOM 2424 C C . ILE B 1 109 ? 8.383 -21.734 -13.992 1 98 109 ILE B C 1
ATOM 2426 O O . ILE B 1 109 ? 7.211 -21.797 -14.383 1 98 109 ILE B O 1
ATOM 2430 N N . GLN B 1 110 ? 9.234 -22.672 -14.172 1 97.19 110 GLN B N 1
ATOM 2431 C CA . GLN B 1 110 ? 8.852 -23.922 -14.82 1 97.19 110 GLN B CA 1
ATOM 2432 C C . GLN B 1 110 ? 8.828 -25.078 -13.82 1 97.19 110 GLN B C 1
ATOM 2434 O O . GLN B 1 110 ? 9.82 -25.328 -13.133 1 97.19 110 GLN B O 1
ATOM 2439 N N . LEU B 1 111 ? 7.738 -25.703 -13.695 1 95.5 111 LEU B N 1
ATOM 2440 C CA . LEU B 1 111 ? 7.57 -26.891 -12.859 1 95.5 111 LEU B CA 1
ATOM 2441 C C . LEU B 1 111 ? 7.523 -28.141 -13.719 1 95.5 111 LEU B C 1
ATOM 2443 O O . LEU B 1 111 ? 6.641 -28.297 -14.57 1 95.5 111 LEU B O 1
ATOM 2447 N N . GLY B 1 112 ? 8.422 -29 -13.398 1 93.25 112 GLY B N 1
ATOM 2448 C CA . GLY B 1 112 ? 8.477 -30.188 -14.242 1 93.25 112 GLY B CA 1
ATOM 2449 C C . GLY B 1 112 ? 8.727 -29.859 -15.703 1 93.25 112 GLY B C 1
ATOM 2450 O O . GLY B 1 112 ? 9.539 -29 -16.031 1 93.25 112 GLY B O 1
ATOM 2451 N N . GLU B 1 113 ? 8.008 -30.562 -16.578 1 89.38 113 GLU B N 1
ATOM 2452 C CA . GLU B 1 113 ? 8.305 -30.453 -18 1 89.38 113 GLU B CA 1
ATOM 2453 C C . GLU B 1 113 ? 7.281 -29.562 -18.719 1 89.38 113 GLU B C 1
ATOM 2455 O O . GLU B 1 113 ? 7.535 -29.062 -19.812 1 89.38 113 GLU B O 1
ATOM 2460 N N . SER B 1 114 ? 6.262 -29.297 -17.984 1 88.69 114 SER B N 1
ATOM 2461 C CA . SER B 1 114 ? 5.188 -28.781 -18.828 1 88.69 114 SER B CA 1
ATOM 2462 C C . SER B 1 114 ? 4.543 -27.547 -18.219 1 88.69 114 SER B C 1
ATOM 2464 O O . SER B 1 114 ? 3.848 -26.797 -18.906 1 88.69 114 SER B O 1
ATOM 2466 N N . VAL B 1 115 ? 4.711 -27.344 -16.969 1 94.5 115 VAL B N 1
ATOM 2467 C CA . VAL B 1 115 ? 3.984 -26.25 -16.312 1 94.5 115 VAL B CA 1
ATOM 2468 C C . VAL B 1 115 ? 4.867 -25 -16.25 1 94.5 115 VAL B C 1
ATOM 2470 O O . VAL B 1 115 ? 5.992 -25.062 -15.75 1 94.5 115 VAL B O 1
ATOM 2473 N N . LYS B 1 116 ? 4.359 -23.922 -16.75 1 96.44 116 LYS B N 1
ATOM 2474 C CA . LYS B 1 116 ? 5.066 -22.641 -16.703 1 96.44 116 LYS B CA 1
ATOM 2475 C C . LYS B 1 116 ? 4.191 -21.562 -16.094 1 96.44 116 LYS B C 1
ATOM 2477 O O . LYS B 1 116 ? 3.033 -21.391 -16.469 1 96.44 116 LYS B O 1
ATOM 2482 N N . LEU B 1 117 ? 4.766 -20.906 -15.141 1 97.5 117 LEU B N 1
ATOM 2483 C CA . LEU B 1 117 ? 4.137 -19.766 -14.492 1 97.5 117 LEU B CA 1
ATOM 2484 C C . LEU B 1 117 ? 5.016 -18.516 -14.609 1 97.5 117 LEU B C 1
ATOM 2486 O O . LEU B 1 117 ? 6.238 -18.625 -14.695 1 97.5 117 LEU B O 1
ATOM 2490 N N . ARG B 1 118 ? 4.391 -17.406 -14.656 1 98.44 118 ARG B N 1
ATOM 2491 C CA . ARG B 1 118 ? 5.109 -16.141 -14.562 1 98.44 118 ARG B CA 1
ATOM 2492 C C . ARG B 1 118 ? 4.844 -15.453 -13.227 1 98.44 118 ARG B C 1
ATOM 2494 O O . ARG B 1 118 ? 3.689 -15.258 -12.852 1 98.44 118 ARG B O 1
ATOM 2501 N N . PHE B 1 119 ? 5.922 -15.188 -12.547 1 98.62 119 PHE B N 1
ATOM 2502 C CA . PHE B 1 119 ? 5.855 -14.461 -11.281 1 98.62 119 PHE B CA 1
ATOM 2503 C C . PHE B 1 119 ? 5.84 -12.961 -11.523 1 98.62 119 PHE B C 1
ATOM 2505 O O . PHE B 1 119 ? 6.734 -12.422 -12.18 1 98.62 119 PHE B O 1
ATOM 2512 N N . ARG B 1 120 ? 4.797 -12.281 -10.898 1 98.31 120 ARG B N 1
ATOM 2513 C CA . ARG B 1 120 ? 4.641 -10.852 -11.133 1 98.31 120 ARG B CA 1
ATOM 2514 C C . ARG B 1 120 ? 4.516 -10.094 -9.82 1 98.31 120 ARG B C 1
ATOM 2516 O O . ARG B 1 120 ? 3.877 -10.562 -8.883 1 98.31 120 ARG B O 1
ATOM 2523 N N . LEU B 1 121 ? 5.109 -8.969 -9.75 1 97.06 121 LEU B N 1
ATOM 2524 C CA . LEU B 1 121 ? 4.883 -7.93 -8.75 1 97.06 121 LEU B CA 1
ATOM 2525 C C . LEU B 1 121 ? 4.285 -6.684 -9.391 1 97.06 121 LEU B C 1
ATOM 2527 O O . LEU B 1 121 ? 5.016 -5.762 -9.766 1 97.06 121 LEU B O 1
ATOM 2531 N N . PRO B 1 122 ? 2.984 -6.605 -9.398 1 96.69 122 PRO B N 1
ATOM 2532 C CA . PRO B 1 122 ? 2.328 -5.609 -10.25 1 96.69 122 PRO B CA 1
ATOM 2533 C C . PRO B 1 122 ? 2.65 -4.176 -9.828 1 96.69 122 PRO B C 1
ATOM 2535 O O . PRO B 1 122 ? 2.605 -3.264 -10.664 1 96.69 122 PRO B O 1
ATOM 2538 N N . THR B 1 123 ? 2.91 -3.945 -8.586 1 94.38 123 THR B N 1
ATOM 2539 C CA . THR B 1 123 ? 3.201 -2.598 -8.109 1 94.38 123 THR B CA 1
ATOM 2540 C C . THR B 1 123 ? 4.242 -2.629 -6.992 1 94.38 123 THR B C 1
ATOM 2542 O O . THR B 1 123 ? 4.316 -3.598 -6.234 1 94.38 123 THR B O 1
ATOM 2545 N N . ILE B 1 124 ? 4.957 -1.556 -6.812 1 93 124 ILE B N 1
ATOM 2546 C CA . ILE B 1 124 ? 5.988 -1.488 -5.785 1 93 124 ILE B CA 1
ATOM 2547 C C . ILE B 1 124 ? 5.363 -1.098 -4.449 1 93 124 ILE B C 1
ATOM 2549 O O . ILE B 1 124 ? 5.996 -1.225 -3.398 1 93 124 ILE B O 1
ATOM 2553 N N . ILE B 1 125 ? 4.137 -0.636 -4.445 1 93.25 125 ILE B N 1
ATOM 2554 C CA . ILE B 1 125 ? 3.473 -0.092 -3.266 1 93.25 125 ILE B CA 1
ATOM 2555 C C . ILE B 1 125 ? 2.955 -1.233 -2.393 1 93.25 125 ILE B C 1
ATOM 2557 O O . ILE B 1 125 ? 2.723 -1.051 -1.194 1 93.25 125 ILE B O 1
ATOM 2561 N N . SER B 1 126 ? 2.771 -2.369 -2.979 1 93.75 126 SER B N 1
ATOM 2562 C CA . SER B 1 126 ? 2.295 -3.576 -2.312 1 93.75 126 SER B CA 1
ATOM 2563 C C . SER B 1 126 ? 3.236 -4.75 -2.559 1 93.75 126 SER B C 1
ATOM 2565 O O . SER B 1 126 ? 3.73 -4.934 -3.672 1 93.75 126 SER B O 1
ATOM 2567 N N . GLY B 1 127 ? 3.471 -5.523 -1.506 1 94.31 127 GLY B N 1
ATOM 2568 C CA . GLY B 1 127 ? 4.301 -6.707 -1.664 1 94.31 127 GLY B CA 1
ATOM 2569 C C . GLY B 1 127 ? 3.541 -7.898 -2.217 1 94.31 127 GLY B C 1
ATOM 2570 O O . GLY B 1 127 ? 4.117 -8.969 -2.41 1 94.31 127 GLY B O 1
ATOM 2571 N N . THR B 1 128 ? 2.295 -7.703 -2.521 1 97.12 128 THR B N 1
ATOM 2572 C CA . THR B 1 128 ? 1.468 -8.773 -3.07 1 97.12 128 THR B CA 1
ATOM 2573 C C . THR B 1 128 ? 1.95 -9.172 -4.465 1 97.12 128 THR B C 1
ATOM 2575 O O . THR B 1 128 ? 2.254 -8.305 -5.289 1 97.12 128 THR B O 1
ATOM 2578 N N . ALA B 1 129 ? 1.973 -10.492 -4.695 1 98.44 129 ALA B N 1
ATOM 2579 C CA . ALA B 1 129 ? 2.439 -11.016 -5.977 1 98.44 129 ALA B CA 1
ATOM 2580 C C . ALA B 1 129 ? 1.327 -11.766 -6.699 1 98.44 129 ALA B C 1
ATOM 2582 O O . ALA B 1 129 ? 0.256 -12 -6.133 1 98.44 129 ALA B O 1
ATOM 2583 N N . ARG B 1 130 ? 1.645 -12.039 -7.953 1 98.56 130 ARG B N 1
ATOM 2584 C CA . ARG B 1 130 ? 0.714 -12.773 -8.805 1 98.56 130 ARG B CA 1
ATOM 2585 C C . ARG B 1 130 ? 1.436 -13.859 -9.594 1 98.56 130 ARG B C 1
ATOM 2587 O O . ARG B 1 130 ? 2.58 -13.672 -10.008 1 98.56 130 ARG B O 1
ATOM 2594 N N . LEU B 1 131 ? 0.797 -15 -9.672 1 98.12 131 LEU B N 1
ATOM 2595 C CA . LEU B 1 131 ? 1.229 -16.062 -10.586 1 98.12 131 LEU B CA 1
ATOM 2596 C C . LEU B 1 131 ? 0.291 -16.156 -11.781 1 98.12 131 LEU B C 1
ATOM 2598 O O . LEU B 1 131 ? -0.89 -16.484 -11.625 1 98.12 131 LEU B O 1
ATOM 2602 N N . ASP B 1 132 ? 0.862 -15.883 -12.938 1 97.38 132 ASP B N 1
ATOM 2603 C CA . ASP B 1 132 ? 0.128 -16.047 -14.188 1 97.38 132 ASP B CA 1
ATOM 2604 C C . ASP B 1 132 ? 0.462 -17.375 -14.852 1 97.38 132 ASP B C 1
ATOM 2606 O O . ASP B 1 132 ? 1.616 -17.812 -14.844 1 97.38 132 ASP B O 1
ATOM 2610 N N . PHE B 1 133 ? -0.495 -17.938 -15.406 1 94.94 133 PHE B N 1
ATOM 2611 C CA . PHE B 1 133 ? -0.261 -19.172 -16.125 1 94.94 133 PHE B CA 1
ATOM 2612 C C . PHE B 1 133 ? 0.229 -18.891 -17.547 1 94.94 133 PHE B C 1
ATOM 2614 O O . PHE B 1 133 ? -0.427 -18.172 -18.297 1 94.94 133 PHE B O 1
ATOM 2621 N N . VAL B 1 134 ? 1.294 -19.375 -17.781 1 92.44 134 VAL B N 1
ATOM 2622 C CA . VAL B 1 134 ? 1.876 -19.219 -19.125 1 92.44 134 VAL B CA 1
ATOM 2623 C C . VAL B 1 134 ? 1.523 -20.438 -19.984 1 92.44 134 VAL B C 1
ATOM 2625 O O . VAL B 1 134 ? 1.198 -20.281 -21.156 1 92.44 134 VAL B O 1
ATOM 2628 N N . SER B 1 135 ? 1.626 -21.578 -19.344 1 86.88 135 SER B N 1
ATOM 2629 C CA . SER B 1 135 ? 1.272 -22.812 -20.031 1 86.88 135 SER B CA 1
ATOM 2630 C C . SER B 1 135 ? -0.212 -23.125 -19.875 1 86.88 135 SER B C 1
ATOM 2632 O O . SER B 1 135 ? -0.928 -22.422 -19.156 1 86.88 135 SER B O 1
ATOM 2634 N N . ASP B 1 136 ? -0.637 -24.156 -20.609 1 79.38 136 ASP B N 1
ATOM 2635 C CA . ASP B 1 136 ? -2.055 -24.484 -20.672 1 79.38 136 ASP B CA 1
ATOM 2636 C C . ASP B 1 136 ? -2.479 -25.312 -19.453 1 79.38 136 ASP B C 1
ATOM 2638 O O . ASP B 1 136 ? -3.654 -25.641 -19.297 1 79.38 136 ASP B O 1
ATOM 2642 N N . HIS B 1 137 ? -1.558 -25.531 -18.609 1 79.94 137 HIS B N 1
ATOM 2643 C CA . HIS B 1 137 ? -1.91 -26.266 -17.406 1 79.94 137 HIS B CA 1
ATOM 2644 C C . HIS B 1 137 ? -2.537 -25.344 -16.359 1 79.94 137 HIS B C 1
ATOM 2646 O O . HIS B 1 137 ? -1.919 -24.375 -15.938 1 79.94 137 HIS B O 1
ATOM 2652 N N . ARG B 1 138 ? -3.766 -25.672 -15.977 1 77.5 138 ARG B N 1
ATOM 2653 C CA . ARG B 1 138 ? -4.516 -24.844 -15.047 1 77.5 138 ARG B CA 1
ATOM 2654 C C . ARG B 1 138 ? -4.746 -25.547 -13.719 1 77.5 138 ARG B C 1
ATOM 2656 O O . ARG B 1 138 ? -4.609 -26.781 -13.633 1 77.5 138 ARG B O 1
ATOM 2663 N N . PRO B 1 139 ? -4.996 -24.688 -12.742 1 75.5 139 PRO B N 1
ATOM 2664 C CA . PRO B 1 139 ? -5.363 -25.312 -11.469 1 75.5 139 PRO B CA 1
ATOM 2665 C C . PRO B 1 139 ? -6.645 -26.141 -11.562 1 75.5 139 PRO B C 1
ATOM 2667 O O . PRO B 1 139 ? -7.43 -25.953 -12.5 1 75.5 139 PRO B O 1
ATOM 2670 N N . SER B 1 140 ? -6.684 -27.062 -10.578 1 70.81 140 SER B N 1
ATOM 2671 C CA . SER B 1 140 ? -7.887 -27.875 -10.516 1 70.81 140 SER B CA 1
ATOM 2672 C C . SER B 1 140 ? -9.141 -27.016 -10.461 1 70.81 140 SER B C 1
ATOM 2674 O O . SER B 1 140 ? -10.156 -27.359 -11.078 1 70.81 140 SER B O 1
ATOM 2676 N N . ARG B 1 141 ? -9.016 -26 -9.688 1 73.56 141 ARG B N 1
ATOM 2677 C CA . ARG B 1 141 ? -10.062 -24.984 -9.742 1 73.56 141 ARG B CA 1
ATOM 2678 C C . ARG B 1 141 ? -9.742 -23.922 -10.781 1 73.56 141 ARG B C 1
ATOM 2680 O O . ARG B 1 141 ? -8.727 -23.234 -10.688 1 73.56 141 ARG B O 1
ATOM 2687 N N . ALA B 1 142 ? -10.477 -23.906 -11.82 1 86.19 142 ALA B N 1
ATOM 2688 C CA . ALA B 1 142 ? -10.172 -23.062 -12.977 1 86.19 142 ALA B CA 1
ATOM 2689 C C . ALA B 1 142 ? -10.133 -21.594 -12.594 1 86.19 142 ALA B C 1
ATOM 2691 O O . ALA B 1 142 ? -11.18 -20.984 -12.32 1 86.19 142 ALA B O 1
ATOM 2692 N N . VAL B 1 143 ? -8.984 -21.109 -12.305 1 94.94 143 VAL B N 1
ATOM 2693 C CA . VAL B 1 143 ? -8.797 -19.688 -12.039 1 94.94 143 VAL B CA 1
ATOM 2694 C C . VAL B 1 143 ? -7.902 -19.078 -13.117 1 94.94 143 VAL B C 1
ATOM 2696 O O . VAL B 1 143 ? -7.16 -19.797 -13.797 1 94.94 143 VAL B O 1
ATOM 2699 N N . ASP B 1 144 ? -8.062 -17.828 -13.281 1 96.19 144 ASP B N 1
ATOM 2700 C CA . ASP B 1 144 ? -7.301 -17.094 -14.289 1 96.19 144 ASP B CA 1
ATOM 2701 C C . ASP B 1 144 ? -5.891 -16.797 -13.789 1 96.19 144 ASP B C 1
ATOM 2703 O O . ASP B 1 144 ? -4.965 -16.641 -14.594 1 96.19 144 ASP B O 1
ATOM 2707 N N . ALA B 1 145 ? -5.664 -16.688 -12.5 1 97.62 145 ALA B N 1
ATOM 2708 C CA . ALA B 1 145 ? -4.367 -16.453 -11.867 1 97.62 145 ALA B CA 1
ATOM 2709 C C . ALA B 1 145 ? -4.434 -16.719 -10.367 1 97.62 145 ALA B C 1
ATOM 2711 O O . ALA B 1 145 ? -5.52 -16.891 -9.805 1 97.62 145 ALA B O 1
ATOM 2712 N N . VAL B 1 146 ? -3.25 -16.812 -9.812 1 97.88 146 VAL B N 1
ATOM 2713 C CA . VAL B 1 146 ? -3.125 -16.953 -8.359 1 97.88 146 VAL B CA 1
ATOM 2714 C C . VAL B 1 146 ? -2.521 -15.68 -7.77 1 97.88 146 VAL B C 1
ATOM 2716 O O . VAL B 1 146 ? -1.491 -15.195 -8.242 1 97.88 146 VAL B O 1
ATOM 2719 N N . VAL B 1 147 ? -3.193 -15.156 -6.734 1 98.69 147 VAL B N 1
ATOM 2720 C CA . VAL B 1 147 ? -2.688 -13.984 -6.023 1 98.69 147 VAL B CA 1
ATOM 2721 C C . VAL B 1 147 ? -2.066 -14.414 -4.699 1 98.69 147 VAL B C 1
ATOM 2723 O O . VAL B 1 147 ? -2.734 -15.031 -3.863 1 98.69 147 VAL B O 1
ATOM 2726 N N . LEU B 1 148 ? -0.768 -14.164 -4.547 1 98.31 148 LEU B N 1
ATOM 2727 C CA . LEU B 1 148 ? -0.08 -14.32 -3.271 1 98.31 148 LEU B CA 1
ATOM 2728 C C . LEU B 1 148 ? -0.185 -13.055 -2.434 1 98.31 148 LEU B C 1
ATOM 2730 O O . LEU B 1 148 ? 0.674 -12.172 -2.523 1 98.31 148 LEU B O 1
ATOM 2734 N N . MET B 1 149 ? -1.189 -13.016 -1.58 1 97.31 149 MET B N 1
ATOM 2735 C CA . MET B 1 149 ? -1.57 -11.75 -0.964 1 97.31 149 MET B CA 1
ATOM 2736 C C . MET B 1 149 ? -0.769 -11.5 0.309 1 97.31 149 MET B C 1
ATOM 2738 O O . MET B 1 149 ? -0.794 -12.312 1.232 1 97.31 149 MET B O 1
ATOM 2742 N N . GLU B 1 150 ? -0.089 -10.422 0.291 1 94.75 150 GLU B N 1
ATOM 2743 C CA . GLU B 1 150 ? 0.48 -9.906 1.531 1 94.75 150 GLU B CA 1
ATOM 2744 C C . GLU B 1 150 ? -0.542 -9.078 2.303 1 94.75 150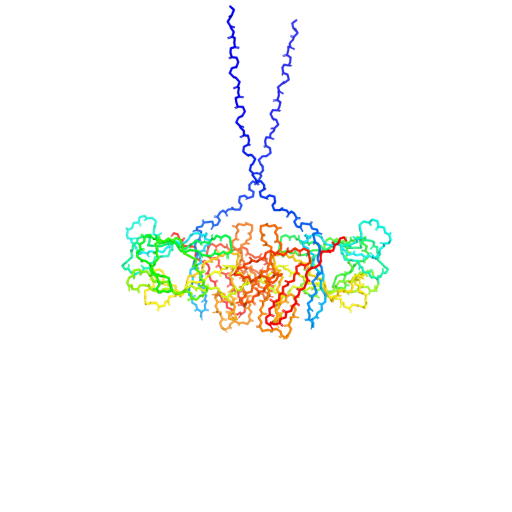 GLU B C 1
ATOM 2746 O O . GLU B 1 150 ? -1.482 -9.625 2.883 1 94.75 150 GLU B O 1
ATOM 2751 N N . ASP B 1 151 ? -0.47 -7.742 2.184 1 91.75 151 ASP B N 1
ATOM 2752 C CA . ASP B 1 151 ? -1.369 -6.93 2.996 1 91.75 151 ASP B CA 1
ATOM 2753 C C . ASP B 1 151 ? -2.594 -6.496 2.193 1 91.75 151 ASP B C 1
ATOM 2755 O O . ASP B 1 151 ? -3.676 -6.305 2.754 1 91.75 151 ASP B O 1
ATOM 2759 N N . THR B 1 152 ? -2.369 -6.336 0.896 1 96.44 152 THR B N 1
ATOM 2760 C CA . THR B 1 152 ? -3.447 -5.77 0.091 1 96.44 152 THR B CA 1
ATOM 2761 C C . THR B 1 152 ? -3.561 -6.496 -1.246 1 96.44 152 THR B C 1
ATOM 2763 O O . THR B 1 152 ? -2.59 -7.09 -1.722 1 96.44 152 THR B O 1
ATOM 2766 N N . CYS B 1 153 ? -4.719 -6.496 -1.828 1 98.5 153 CYS B N 1
ATOM 2767 C CA . CYS B 1 153 ? -4.996 -6.883 -3.207 1 98.5 153 CYS B CA 1
ATOM 2768 C C . CYS B 1 153 ? -5.816 -5.812 -3.92 1 98.5 153 CYS B C 1
ATOM 2770 O O . CYS B 1 153 ? -6.953 -5.539 -3.539 1 98.5 153 CYS B O 1
ATOM 2772 N N . ILE B 1 154 ? -5.234 -5.266 -4.914 1 98.44 154 ILE B N 1
ATOM 2773 C CA . ILE B 1 154 ? -5.82 -4.137 -5.625 1 98.44 154 ILE B CA 1
ATOM 2774 C C . ILE B 1 154 ? -6.629 -4.637 -6.816 1 98.44 154 ILE B C 1
ATO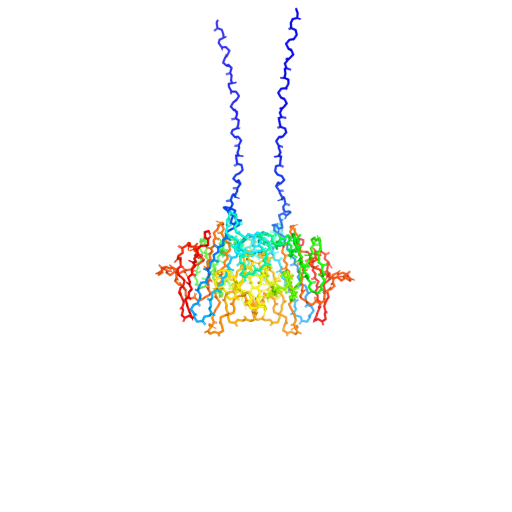M 2776 O O . ILE B 1 154 ? -6.078 -5.242 -7.738 1 98.44 154 ILE B O 1
ATOM 2780 N N . LEU B 1 155 ? -7.926 -4.414 -6.82 1 98.38 155 LEU B N 1
ATOM 2781 C CA . LEU B 1 155 ? -8.789 -4.602 -7.977 1 98.38 155 LEU B CA 1
ATOM 2782 C C . LEU B 1 155 ? -9.141 -3.262 -8.617 1 98.38 155 LEU B C 1
ATOM 2784 O O . LEU B 1 155 ? -9.734 -2.395 -7.973 1 98.38 155 LEU B O 1
ATOM 2788 N N . GLY B 1 156 ? -8.773 -3.088 -9.828 1 97.25 156 GLY B N 1
ATOM 2789 C CA . GLY B 1 156 ? -9.055 -1.82 -10.484 1 97.25 156 GLY B CA 1
ATOM 2790 C C . GLY B 1 156 ? -8.664 -1.803 -11.945 1 97.25 156 GLY B C 1
ATOM 2791 O O . GLY B 1 156 ? -8.219 -2.818 -12.492 1 97.25 156 GLY B O 1
ATOM 2792 N N . PRO B 1 157 ? -8.828 -0.671 -12.586 1 95.25 157 PRO B N 1
ATOM 2793 C CA . PRO B 1 157 ? -8.594 -0.59 -14.031 1 95.25 157 PRO B CA 1
ATOM 2794 C C . PRO B 1 157 ? -7.121 -0.416 -14.383 1 95.25 157 PRO B C 1
ATOM 2796 O O . PRO B 1 157 ? -6.727 -0.623 -15.531 1 95.25 157 PRO B O 1
ATOM 2799 N N . GLY B 1 158 ? -6.32 -0.081 -13.469 1 91.81 158 GLY B N 1
ATOM 2800 C CA . GLY B 1 158 ? -4.949 0.306 -13.75 1 91.81 158 GLY B CA 1
ATOM 2801 C C . GLY B 1 158 ? -4.012 -0.879 -13.898 1 91.81 158 GLY B C 1
ATOM 2802 O O . GLY B 1 158 ? -4.324 -1.982 -13.438 1 91.81 158 GLY B O 1
ATOM 2803 N N . ALA B 1 159 ? -2.865 -0.6 -14.5 1 90.5 159 ALA B N 1
ATOM 2804 C CA . ALA B 1 159 ? -1.857 -1.634 -14.719 1 90.5 159 ALA B CA 1
ATOM 2805 C C . ALA B 1 159 ? -1.185 -2.033 -13.406 1 90.5 159 ALA B C 1
ATOM 2807 O O . ALA B 1 159 ? -0.589 -3.109 -13.312 1 90.5 159 ALA B O 1
ATOM 2808 N N . ASP B 1 160 ? -1.3 -1.188 -12.43 1 91.19 160 ASP B N 1
ATOM 2809 C CA . ASP B 1 160 ? -0.68 -1.454 -11.133 1 91.19 160 ASP B CA 1
ATOM 2810 C C . ASP B 1 160 ? -1.599 -2.293 -10.25 1 91.19 160 ASP B C 1
ATOM 2812 O O . ASP B 1 160 ? -1.267 -2.576 -9.094 1 91.19 160 ASP B O 1
ATOM 2816 N N . SER B 1 161 ? -2.711 -2.699 -10.797 1 97.44 161 SER B N 1
ATOM 2817 C CA . SER B 1 161 ? -3.643 -3.547 -10.055 1 97.44 161 SER B CA 1
ATOM 2818 C C . SER B 1 161 ? -3.188 -5.004 -10.055 1 97.44 161 SER B C 1
ATOM 2820 O O . SER B 1 161 ? -2.617 -5.477 -11.039 1 97.44 161 SER B O 1
ATOM 2822 N N . HIS B 1 162 ? -3.457 -5.691 -8.953 1 98.56 162 HIS B N 1
ATOM 2823 C CA . HIS B 1 162 ? -3.189 -7.125 -8.906 1 98.56 162 HIS B CA 1
ATOM 2824 C C . HIS B 1 162 ? -4.16 -7.895 -9.789 1 98.56 162 HIS B C 1
ATOM 2826 O O . HIS B 1 162 ? -3.775 -8.867 -10.445 1 98.56 162 HIS B O 1
ATOM 2832 N N . ILE B 1 163 ? -5.367 -7.488 -9.711 1 98.62 163 ILE B N 1
ATOM 2833 C CA . ILE B 1 163 ? -6.41 -7.961 -10.617 1 98.62 163 ILE B CA 1
ATOM 2834 C C . ILE B 1 163 ? -6.957 -6.793 -11.438 1 98.62 163 ILE B C 1
ATOM 2836 O O . ILE B 1 163 ? -7.656 -5.926 -10.898 1 98.62 163 ILE B O 1
ATOM 2840 N N . ARG B 1 164 ? -6.637 -6.852 -12.703 1 98.06 164 ARG B N 1
ATOM 2841 C CA . ARG B 1 164 ? -7.062 -5.746 -13.555 1 98.06 164 ARG B CA 1
ATOM 2842 C C . ARG B 1 164 ? -8.516 -5.906 -13.969 1 98.06 164 ARG B C 1
ATOM 2844 O O . ARG B 1 164 ? -8.891 -6.914 -14.578 1 98.06 164 ARG B O 1
ATOM 2851 N N . CYS B 1 165 ? -9.297 -4.949 -13.617 1 97.88 165 CYS B N 1
ATOM 2852 C CA . CYS B 1 165 ? -10.695 -4.859 -14.016 1 97.88 165 CYS B CA 1
ATOM 2853 C C . CYS B 1 165 ? -10.906 -3.729 -15.016 1 97.88 165 CYS B C 1
ATOM 2855 O O . CYS B 1 165 ? -11.344 -2.639 -14.641 1 97.88 165 CYS B O 1
ATOM 2857 N N . SER B 1 166 ? -10.656 -3.949 -16.25 1 94.38 166 SER B N 1
ATOM 2858 C CA . SER B 1 166 ? -10.562 -2.938 -17.297 1 94.38 166 SER B CA 1
ATOM 2859 C C . SER B 1 166 ? -11.875 -2.178 -17.453 1 94.38 166 SER B C 1
ATOM 2861 O O . SER B 1 166 ? -11.875 -1.007 -17.844 1 94.38 166 SER B O 1
ATOM 2863 N N . GLY B 1 167 ? -12.992 -2.707 -17.141 1 94.69 167 GLY B N 1
ATOM 2864 C CA . GLY B 1 167 ? -14.273 -2.039 -17.281 1 94.69 167 GLY B CA 1
ATOM 2865 C C . GLY B 1 167 ? -14.656 -1.215 -16.062 1 94.69 167 GLY B C 1
ATOM 2866 O O . GLY B 1 167 ? -15.695 -0.559 -16.062 1 94.69 167 GLY B O 1
ATOM 2867 N N . TRP B 1 168 ? -13.82 -1.265 -15.086 1 96.88 168 TRP B N 1
ATOM 2868 C CA . TRP B 1 168 ? -14.125 -0.531 -13.859 1 96.88 168 TRP B CA 1
ATOM 2869 C C . TRP B 1 168 ? -13.594 0.899 -13.945 1 96.88 168 TRP B C 1
ATOM 2871 O O . TRP B 1 168 ? -12.617 1.171 -14.641 1 96.88 168 TRP B O 1
ATOM 2881 N N . ASN B 1 169 ? -14.266 1.797 -13.219 1 95.12 169 ASN B N 1
ATOM 2882 C CA . ASN B 1 169 ? -13.82 3.182 -13.117 1 95.12 169 ASN B CA 1
ATOM 2883 C C . ASN B 1 169 ? -13.062 3.43 -11.812 1 95.12 169 ASN B C 1
ATOM 2885 O O . ASN B 1 169 ? -12.266 4.367 -11.719 1 95.12 169 ASN B O 1
ATOM 2889 N N . GLN B 1 170 ? -13.344 2.59 -10.82 1 94.25 170 GLN B N 1
ATOM 2890 C CA . GLN B 1 170 ? -12.766 2.801 -9.492 1 94.25 170 GLN B CA 1
ATOM 2891 C C . GLN B 1 170 ? -12.102 1.53 -8.977 1 94.25 170 GLN B C 1
ATOM 2893 O O . GLN B 1 170 ? -12.289 0.45 -9.539 1 94.25 170 GLN B O 1
ATOM 2898 N N . THR B 1 171 ? -11.336 1.741 -7.93 1 96.25 171 THR B N 1
ATOM 2899 C CA . THR B 1 171 ? -10.609 0.647 -7.297 1 96.25 171 THR B CA 1
ATOM 2900 C C . THR B 1 171 ? -11.383 0.099 -6.105 1 96.25 171 THR B C 1
ATOM 2902 O O . THR B 1 171 ? -11.977 0.863 -5.34 1 96.25 171 THR B O 1
ATOM 2905 N N . ILE B 1 172 ? -11.445 -1.197 -5.98 1 97.81 172 ILE B N 1
ATOM 2906 C CA . ILE B 1 172 ? -11.781 -1.877 -4.734 1 97.81 172 ILE B CA 1
ATOM 2907 C C . ILE B 1 172 ? -10.531 -2.508 -4.133 1 97.81 172 ILE B C 1
ATOM 2909 O O . ILE B 1 172 ? -9.789 -3.205 -4.824 1 97.81 172 ILE B O 1
ATOM 2913 N N . LEU B 1 173 ? -10.32 -2.166 -2.916 1 97.75 173 LEU B N 1
ATOM 2914 C CA . LEU B 1 173 ? -9.141 -2.676 -2.229 1 97.75 173 LEU B CA 1
ATOM 2915 C C . LEU B 1 173 ? -9.523 -3.762 -1.228 1 97.75 173 LEU B C 1
ATOM 2917 O O . LEU B 1 173 ? -10.328 -3.525 -0.325 1 97.75 173 LEU B O 1
ATOM 2921 N N . LEU B 1 174 ? -8.992 -4.977 -1.461 1 98.44 174 LEU B N 1
ATOM 2922 C CA . LEU B 1 174 ? -9 -5.957 -0.378 1 98.44 174 LEU B CA 1
ATOM 2923 C C . LEU B 1 174 ? -7.797 -5.758 0.542 1 98.44 174 LEU B C 1
ATOM 2925 O O . LEU B 1 174 ? -6.688 -5.492 0.074 1 98.44 174 LEU B O 1
ATOM 2929 N N . HIS B 1 175 ? -7.992 -5.824 1.786 1 96.69 175 HIS B N 1
ATOM 2930 C CA . HIS B 1 175 ? -6.883 -5.645 2.717 1 96.69 175 HIS B CA 1
ATOM 2931 C C . HIS B 1 175 ? -7.105 -6.441 4 1 96.69 175 HIS B C 1
ATOM 2933 O O . HIS B 1 175 ? -8.242 -6.773 4.34 1 96.69 175 HIS B O 1
ATOM 2939 N N . ARG B 1 176 ? -5.961 -6.754 4.688 1 93.62 176 ARG B N 1
ATOM 2940 C CA . ARG B 1 176 ? -6.008 -7.434 5.98 1 93.62 176 ARG B CA 1
ATOM 2941 C C . ARG B 1 176 ? -6.141 -6.43 7.121 1 93.62 176 ARG B C 1
ATOM 2943 O O . ARG B 1 176 ? -5.406 -5.441 7.172 1 93.62 176 ARG B O 1
ATOM 2950 N N . SER B 1 177 ? -7.098 -6.664 7.926 1 89.19 177 SER B N 1
ATOM 2951 C CA . SER B 1 177 ? -7.27 -5.816 9.102 1 89.19 177 SER B CA 1
ATOM 2952 C C . SER B 1 177 ? -7.781 -6.617 10.289 1 89.19 177 SER B C 1
ATOM 2954 O O . SER B 1 177 ? -8.805 -7.297 10.195 1 89.19 177 SER B O 1
ATOM 2956 N N . SER B 1 178 ? -6.992 -6.484 11.422 1 86 178 SER B N 1
ATOM 2957 C CA . SER B 1 178 ? -7.383 -7.133 12.664 1 86 178 SER B CA 1
ATOM 2958 C C . SER B 1 178 ? -7.68 -8.617 12.453 1 86 178 SER B C 1
ATOM 2960 O O . SER B 1 178 ? -8.703 -9.117 12.906 1 86 178 SER B O 1
ATOM 2962 N N . GLY B 1 179 ? -6.906 -9.25 11.617 1 86.25 179 GLY B N 1
ATOM 2963 C CA . GLY B 1 179 ? -7 -10.688 11.391 1 86.25 179 GLY B CA 1
ATOM 2964 C C . GLY B 1 179 ? -8.109 -11.062 10.43 1 86.25 179 GLY B C 1
ATOM 2965 O O . GLY B 1 179 ? -8.453 -12.242 10.297 1 86.25 179 GLY B O 1
ATOM 2966 N N . GLN B 1 180 ? -8.656 -10.094 9.805 1 92.81 180 GLN B N 1
ATOM 2967 C CA . GLN B 1 180 ? -9.742 -10.352 8.867 1 92.81 180 GLN B CA 1
ATOM 2968 C C . GLN B 1 180 ? -9.422 -9.789 7.488 1 92.81 180 GLN B C 1
ATOM 2970 O O . GLN B 1 180 ? -8.609 -8.875 7.359 1 92.81 180 GLN B O 1
ATOM 2975 N N . LEU B 1 181 ? -10.023 -10.469 6.496 1 96.94 181 LEU B N 1
ATOM 2976 C CA . LEU B 1 181 ? -10.016 -9.891 5.16 1 96.94 181 LEU B CA 1
ATOM 2977 C C . LEU B 1 181 ? -11.125 -8.852 5.012 1 96.94 181 LEU B C 1
ATOM 2979 O O . LEU B 1 181 ? -12.289 -9.125 5.32 1 96.94 181 LEU B O 1
ATOM 2983 N N . CYS B 1 182 ? -10.781 -7.676 4.562 1 97.12 182 CYS B N 1
ATOM 2984 C CA . CYS B 1 182 ? -11.719 -6.566 4.445 1 97.12 182 CYS B CA 1
ATOM 2985 C C . CYS B 1 182 ? -11.672 -5.957 3.051 1 97.12 182 CYS B C 1
ATOM 2987 O O . CYS B 1 182 ? -10.789 -6.285 2.254 1 97.12 182 CYS B O 1
ATOM 2989 N N . CYS B 1 183 ? -12.648 -5.164 2.771 1 97.56 183 CYS B N 1
ATOM 2990 C CA . CYS B 1 183 ? -12.633 -4.414 1.519 1 97.56 183 CYS B CA 1
ATOM 2991 C C . CYS B 1 183 ? -13.023 -2.961 1.747 1 97.56 183 CYS B C 1
ATOM 2993 O O . CYS B 1 183 ? -13.758 -2.65 2.686 1 97.56 183 CYS B O 1
ATOM 2995 N N . LYS B 1 184 ? -12.516 -2.141 0.958 1 95.94 184 LYS B N 1
ATOM 2996 C CA . LYS B 1 184 ? -12.867 -0.724 0.944 1 95.94 184 LYS B CA 1
ATOM 2997 C C . LYS B 1 184 ? -12.727 -0.136 -0.457 1 95.94 184 LYS B C 1
ATOM 2999 O O . LYS B 1 184 ? -12.094 -0.736 -1.327 1 95.94 184 LYS B O 1
ATOM 3004 N N . SER B 1 185 ? -13.367 0.963 -0.685 1 95.81 185 SER B N 1
ATOM 3005 C CA . SER B 1 185 ? -13.336 1.683 -1.953 1 95.81 185 SER B CA 1
ATOM 3006 C C . SER B 1 185 ? -13.617 3.168 -1.754 1 95.81 185 SER B C 1
ATOM 3008 O O . SER B 1 185 ? -14.18 3.566 -0.734 1 95.81 185 SER B O 1
ATOM 3010 N N . ARG B 1 186 ? -13.148 3.965 -2.672 1 91.81 186 ARG B N 1
ATOM 3011 C CA . ARG B 1 186 ? -13.5 5.383 -2.639 1 91.81 186 ARG B CA 1
ATOM 3012 C C . ARG B 1 186 ? -14.93 5.602 -3.109 1 91.81 186 ARG B C 1
ATOM 3014 O O . ARG B 1 186 ? -15.547 6.625 -2.797 1 91.81 186 ARG B O 1
ATOM 3021 N N . SER B 1 187 ? -15.398 4.621 -3.885 1 92.5 187 SER B N 1
ATOM 3022 C CA . SER B 1 187 ? -16.781 4.688 -4.34 1 92.5 187 SER B CA 1
ATOM 3023 C C . SER B 1 187 ? -17.719 3.93 -3.4 1 92.5 187 SER B C 1
ATOM 3025 O O . SER B 1 187 ? -17.25 3.209 -2.514 1 92.5 187 SER B O 1
ATOM 3027 N N . ASP B 1 188 ? -19.031 4.152 -3.578 1 95.38 188 ASP B N 1
ATOM 3028 C CA . ASP B 1 188 ? -20.016 3.393 -2.809 1 95.38 188 ASP B CA 1
ATOM 3029 C C . ASP B 1 188 ? -19.953 1.906 -3.152 1 95.38 188 ASP B C 1
ATOM 3031 O O . ASP B 1 188 ? -20.047 1.53 -4.324 1 95.38 188 ASP B O 1
ATOM 3035 N N . ILE B 1 189 ? -19.766 1.173 -2.111 1 97.31 189 ILE B N 1
ATOM 3036 C CA . ILE B 1 189 ? -19.844 -0.2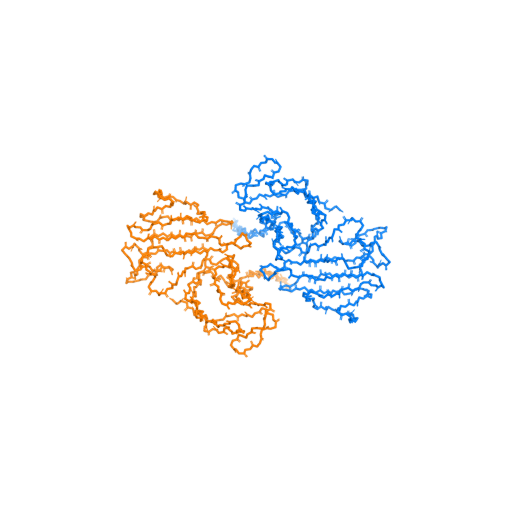73 -2.291 1 97.31 189 ILE B CA 1
ATOM 3037 C C . ILE B 1 189 ? -20.766 -0.873 -1.228 1 97.31 189 ILE B C 1
ATOM 3039 O O . ILE B 1 189 ? -21 -0.259 -0.183 1 97.31 189 ILE B O 1
ATOM 3043 N N . TYR B 1 190 ? -21.312 -2.035 -1.535 1 98.44 190 TYR B N 1
ATOM 3044 C CA . TYR B 1 190 ? -22.172 -2.801 -0.636 1 98.44 190 TYR B CA 1
ATOM 3045 C C . TYR B 1 190 ? -21.609 -4.203 -0.415 1 98.44 190 TYR B C 1
ATOM 3047 O O . TYR B 1 190 ? -21.203 -4.875 -1.368 1 98.44 190 TYR B O 1
ATOM 3055 N N . VAL B 1 191 ? -21.531 -4.57 0.846 1 98.31 191 VAL B N 1
ATOM 3056 C CA . VAL B 1 191 ? -21.156 -5.93 1.207 1 98.31 191 VAL B CA 1
ATOM 3057 C C . VAL B 1 191 ? -22.359 -6.676 1.765 1 98.31 191 VAL B C 1
ATOM 3059 O O . VAL B 1 191 ? -22.922 -6.293 2.799 1 98.31 191 VAL B O 1
ATOM 3062 N N . ASP B 1 192 ? -22.719 -7.676 1.034 1 97.88 192 ASP B N 1
ATOM 3063 C CA . ASP B 1 192 ? -23.922 -8.43 1.401 1 97.88 192 ASP B CA 1
ATOM 3064 C C . ASP B 1 192 ? -25.109 -7.492 1.591 1 97.88 192 ASP B C 1
ATOM 3066 O O . ASP B 1 192 ? -25.812 -7.574 2.602 1 97.88 192 ASP B O 1
ATOM 3070 N N . ASN B 1 193 ? -25.219 -6.547 0.743 1 95.88 193 ASN B N 1
ATOM 3071 C CA . ASN B 1 193 ? -26.328 -5.605 0.614 1 95.88 193 ASN B CA 1
ATOM 3072 C C . ASN B 1 193 ? -26.281 -4.535 1.7 1 95.88 193 ASN B C 1
ATOM 3074 O O . ASN B 1 193 ? -27.25 -3.797 1.888 1 95.88 193 ASN B O 1
ATOM 3078 N N . GLN B 1 194 ? -25.25 -4.508 2.404 1 96.88 194 GLN B N 1
ATOM 3079 C CA . GLN B 1 194 ? -25.047 -3.445 3.383 1 96.88 194 GLN B CA 1
ATOM 3080 C C . GLN B 1 194 ? -24.047 -2.414 2.877 1 96.88 194 GLN B C 1
ATOM 3082 O O . GLN B 1 194 ? -22.938 -2.768 2.453 1 96.88 194 GLN B O 1
ATOM 3087 N N . HIS B 1 195 ? -24.438 -1.188 2.963 1 96.75 195 HIS B N 1
ATOM 3088 C CA . HIS B 1 195 ? -23.562 -0.114 2.512 1 96.75 195 HIS B CA 1
ATOM 3089 C C . HIS B 1 195 ? -22.297 -0.043 3.359 1 96.75 195 HIS B C 1
ATOM 3091 O O . HIS B 1 195 ? -22.375 -0.037 4.59 1 96.75 195 HIS B O 1
ATOM 3097 N N . ALA B 1 196 ? -21.156 0.051 2.668 1 92.56 196 ALA B N 1
ATOM 3098 C CA . ALA B 1 196 ? -19.859 0.12 3.346 1 92.56 196 ALA B CA 1
ATOM 3099 C C . ALA B 1 196 ? -19.438 1.568 3.57 1 92.56 196 ALA B C 1
ATOM 3101 O O . ALA B 1 196 ? -19.016 2.248 2.633 1 92.56 196 ALA B O 1
ATOM 3102 N N . LYS B 1 197 ? -19.531 2.127 4.68 1 83.12 197 LYS B N 1
ATOM 3103 C CA . LYS B 1 197 ? -19.125 3.49 4.996 1 83.12 197 LYS B CA 1
ATOM 3104 C C . LYS B 1 197 ? -17.609 3.584 5.145 1 83.12 197 LYS B C 1
ATOM 3106 O O . LYS B 1 197 ? -17.016 4.652 4.953 1 83.12 197 LYS B O 1
ATOM 3111 N N . SER B 1 198 ? -17 2.562 5.637 1 86.5 198 SER B N 1
ATOM 3112 C CA . SER B 1 198 ? -15.57 2.375 5.82 1 86.5 198 SER B CA 1
ATOM 3113 C C . SER B 1 198 ? -15.141 0.968 5.418 1 86.5 198 SER B C 1
ATOM 3115 O O . SER B 1 198 ? -15.852 0.282 4.684 1 86.5 198 SER B O 1
ATOM 3117 N N . SER B 1 199 ? -14.07 0.529 5.812 1 93.12 199 SER B N 1
ATOM 3118 C CA . SER B 1 199 ? -13.633 -0.841 5.57 1 93.12 199 SER B CA 1
ATOM 3119 C C . SER B 1 199 ? -14.617 -1.849 6.156 1 93.12 199 SER B C 1
ATOM 3121 O O . SER B 1 199 ? -15.102 -1.669 7.273 1 93.12 199 SER B O 1
ATOM 3123 N N . MET B 1 200 ? -14.961 -2.877 5.34 1 96.25 200 MET B N 1
ATOM 3124 C CA . MET B 1 200 ? -15.922 -3.896 5.762 1 96.25 200 MET B CA 1
ATOM 3125 C C . MET B 1 200 ? -15.289 -5.285 5.719 1 96.25 200 MET B C 1
ATOM 3127 O O . MET B 1 200 ? -14.586 -5.621 4.762 1 96.25 200 MET B O 1
ATOM 3131 N N . PRO B 1 201 ? -15.539 -6.09 6.738 1 96.31 201 PRO B N 1
ATOM 3132 C CA . PRO B 1 201 ? -15.008 -7.457 6.707 1 96.31 201 PRO B CA 1
ATOM 3133 C C . PRO B 1 201 ? -15.727 -8.344 5.695 1 96.31 201 PRO B C 1
ATOM 3135 O O . PRO B 1 201 ? -16.922 -8.148 5.43 1 96.31 201 PRO B O 1
ATOM 3138 N N . LEU B 1 202 ? -14.969 -9.203 5.156 1 97.75 202 LEU B N 1
ATOM 3139 C CA . LEU B 1 202 ? -15.508 -10.211 4.246 1 97.75 202 LEU B CA 1
ATOM 3140 C C . LEU B 1 202 ? -15.445 -11.602 4.871 1 97.75 202 LEU B C 1
ATOM 3142 O O . LEU B 1 202 ? -14.477 -11.93 5.566 1 97.75 202 LEU B O 1
ATOM 3146 N N . THR B 1 203 ? -16.406 -12.375 4.672 1 96.25 203 THR B N 1
ATOM 3147 C CA . THR B 1 203 ? -16.453 -13.773 5.082 1 96.25 203 THR B CA 1
ATOM 3148 C C . THR B 1 203 ? -16.766 -14.68 3.893 1 96.25 203 THR B C 1
ATOM 3150 O O . THR B 1 203 ? -17 -14.195 2.787 1 96.25 203 THR B O 1
ATOM 3153 N N . ASP B 1 204 ? -16.672 -15.984 4.117 1 97.25 204 ASP B N 1
ATOM 3154 C CA . ASP B 1 204 ? -17.016 -16.938 3.064 1 97.25 204 ASP B CA 1
ATOM 3155 C C . ASP B 1 204 ? -18.422 -16.656 2.521 1 97.25 204 ASP B C 1
ATOM 3157 O O . ASP B 1 204 ? -19.391 -16.594 3.283 1 97.25 204 ASP B O 1
ATOM 3161 N N . GLY B 1 205 ? -18.453 -16.438 1.222 1 97.81 205 GLY B N 1
ATOM 3162 C CA . GLY B 1 205 ? -19.734 -16.203 0.564 1 97.81 205 GLY B CA 1
ATOM 3163 C C . GLY B 1 205 ? -20.047 -14.734 0.402 1 97.81 205 GLY B C 1
ATOM 3164 O O . GLY B 1 205 ? -21.016 -14.375 -0.289 1 97.81 205 GLY B O 1
ATOM 3165 N N . SER B 1 206 ? -19.281 -13.836 0.98 1 98.5 206 SER B N 1
ATOM 3166 C CA . SER B 1 206 ? -19.547 -12.406 0.9 1 98.5 206 SER B CA 1
ATOM 3167 C C . SER B 1 206 ? -19.625 -11.938 -0.55 1 98.5 206 SER B C 1
ATOM 3169 O O . SER B 1 206 ? -18.859 -12.391 -1.396 1 98.5 206 SER B O 1
ATOM 3171 N N . ILE B 1 207 ? -20.547 -11.094 -0.792 1 98.75 207 ILE B N 1
ATOM 3172 C CA . ILE B 1 207 ? -20.703 -10.469 -2.098 1 98.75 207 ILE B CA 1
ATOM 3173 C C . ILE B 1 207 ? -20.453 -8.969 -1.982 1 98.75 207 ILE B C 1
ATOM 3175 O O . ILE B 1 207 ? -21.047 -8.297 -1.13 1 98.75 207 ILE B O 1
ATOM 3179 N N . VAL B 1 208 ? -19.594 -8.445 -2.773 1 98.69 208 VAL B N 1
ATOM 3180 C CA . VAL B 1 208 ? -19.344 -7.008 -2.859 1 98.69 208 VAL B CA 1
ATOM 3181 C C . VAL B 1 208 ? -19.922 -6.457 -4.16 1 98.69 208 VAL B C 1
ATOM 3183 O O . VAL B 1 208 ? -19.641 -6.977 -5.242 1 98.69 208 VAL B O 1
ATOM 3186 N N . THR B 1 209 ? -20.703 -5.457 -4.086 1 98.25 209 THR B N 1
ATOM 3187 C CA . THR B 1 209 ? -21.312 -4.832 -5.254 1 98.25 209 THR B CA 1
ATOM 3188 C C . THR B 1 209 ? -20.969 -3.35 -5.324 1 98.25 209 THR B C 1
ATOM 3190 O O . THR B 1 209 ? -20.938 -2.662 -4.301 1 98.25 209 THR B O 1
ATOM 3193 N N . SER B 1 210 ? -20.656 -2.883 -6.418 1 96.69 210 SER B N 1
ATOM 3194 C CA . SER B 1 210 ? -20.453 -1.473 -6.734 1 96.69 210 SER B CA 1
ATOM 3195 C C . SER B 1 210 ? -21.094 -1.106 -8.07 1 96.69 210 SER B C 1
ATOM 3197 O O . SER B 1 210 ? -21.672 -1.964 -8.742 1 96.69 210 SER B O 1
ATOM 3199 N N . ILE B 1 211 ? -21.031 0.152 -8.406 1 95.75 211 ILE B N 1
ATOM 3200 C CA . ILE B 1 211 ? -21.547 0.604 -9.695 1 95.75 211 ILE B CA 1
ATOM 3201 C C . ILE B 1 211 ? -20.719 -0.01 -10.828 1 95.75 211 ILE B C 1
ATOM 3203 O O . ILE B 1 211 ? -21.234 -0.217 -11.93 1 95.75 211 ILE B O 1
ATOM 3207 N N . ASP B 1 212 ? -19.484 -0.367 -10.508 1 95.12 212 ASP B N 1
ATOM 3208 C CA . ASP B 1 212 ? -18.562 -0.854 -11.531 1 95.12 212 ASP B CA 1
ATOM 3209 C C . ASP B 1 212 ? -18.719 -2.357 -11.742 1 95.12 212 ASP B C 1
ATOM 3211 O O . ASP B 1 212 ? -18.5 -2.861 -12.852 1 95.12 212 ASP B O 1
ATOM 3215 N N . GLY B 1 213 ? -19.031 -3.025 -10.695 1 95.12 213 GLY B N 1
ATOM 3216 C CA . GLY B 1 213 ? -19.078 -4.473 -10.828 1 95.12 213 GLY B CA 1
ATOM 3217 C C . GLY B 1 213 ? -19.406 -5.18 -9.523 1 95.12 213 GLY B C 1
ATOM 3218 O O . GLY B 1 213 ? -19.766 -4.535 -8.539 1 95.12 213 GLY B O 1
ATOM 3219 N N . ARG B 1 214 ? -19.281 -6.543 -9.688 1 97.81 214 ARG B N 1
ATOM 3220 C CA . ARG B 1 214 ? -19.625 -7.422 -8.57 1 97.81 214 ARG B CA 1
ATOM 3221 C C . ARG B 1 214 ? -18.578 -8.523 -8.406 1 97.81 214 ARG B C 1
ATOM 3223 O O . ARG B 1 214 ? -18.062 -9.047 -9.398 1 97.81 214 ARG B O 1
ATOM 3230 N N . LEU B 1 215 ? -18.328 -8.773 -7.105 1 98.31 215 LEU B N 1
ATOM 3231 C CA . LEU B 1 215 ? -17.438 -9.906 -6.844 1 98.31 215 LEU B CA 1
ATOM 3232 C C . LEU B 1 215 ? -17.938 -10.719 -5.652 1 98.31 215 LEU B C 1
ATOM 3234 O O . LEU B 1 215 ? -18.672 -10.203 -4.801 1 98.31 215 LEU B O 1
ATOM 3238 N N . ARG B 1 216 ? -17.578 -11.984 -5.68 1 98.75 216 ARG B N 1
ATOM 3239 C CA . ARG B 1 216 ? -17.922 -12.922 -4.617 1 98.75 216 ARG B CA 1
ATOM 3240 C C . ARG B 1 216 ? -16.688 -13.633 -4.086 1 98.75 216 ARG B C 1
ATOM 3242 O O . ARG B 1 216 ? -15.812 -14.039 -4.859 1 98.75 216 ARG B O 1
ATOM 3249 N N . LEU B 1 217 ? -16.672 -13.711 -2.799 1 98.56 217 LEU B N 1
ATOM 3250 C CA . LEU B 1 217 ? -15.586 -14.414 -2.123 1 98.56 217 LEU B CA 1
ATOM 3251 C C . LEU B 1 217 ? -16.016 -15.82 -1.717 1 98.56 217 LEU B C 1
ATOM 3253 O O . LEU B 1 217 ? -17.062 -15.992 -1.084 1 98.56 217 LEU B O 1
ATOM 3257 N N . GLU B 1 218 ? -15.156 -16.781 -2.064 1 97.5 218 GLU B N 1
ATOM 3258 C CA . GLU B 1 218 ? -15.43 -18.156 -1.696 1 97.5 218 GLU B CA 1
ATOM 3259 C C . GLU B 1 218 ? -14.219 -18.797 -1.017 1 97.5 218 GLU B C 1
ATOM 3261 O O . GLU B 1 218 ? -13.133 -18.859 -1.602 1 97.5 218 GLU B O 1
ATOM 3266 N N . ALA B 1 219 ? -14.375 -19.281 0.212 1 95.56 219 ALA B N 1
ATOM 3267 C CA . ALA B 1 219 ? -13.281 -19.969 0.901 1 95.56 219 ALA B CA 1
ATOM 3268 C C . ALA B 1 219 ? -12.961 -21.297 0.231 1 95.56 219 ALA B C 1
ATOM 3270 O O . ALA B 1 219 ? -13.867 -22.031 -0.185 1 95.56 219 ALA B O 1
ATOM 3271 N N . VAL B 1 220 ? -11.641 -21.469 0.073 1 89.88 220 VAL B N 1
ATOM 3272 C CA . VAL B 1 220 ? -11.195 -22.766 -0.436 1 89.88 220 VAL B CA 1
ATOM 3273 C C . VAL B 1 220 ? -10.992 -23.734 0.726 1 89.88 220 VAL B C 1
ATOM 3275 O O . VAL B 1 220 ? -10.266 -23.422 1.677 1 89.88 220 VAL B O 1
ATOM 3278 N N . GLN B 1 221 ? -11.664 -24.766 0.92 1 74.44 221 GLN B N 1
ATOM 3279 C CA . GLN B 1 221 ? -11.57 -25.781 1.963 1 74.44 221 GLN B CA 1
ATOM 3280 C C . GLN B 1 221 ? -10.477 -26.797 1.647 1 74.44 221 GLN B C 1
ATOM 3282 O O . GLN B 1 221 ? -10.188 -27.062 0.479 1 74.44 221 GLN B O 1
#

InterPro domains:
  IPR008984 SMAD/FHA domain superfamily [SSF49879] (67-122)

Nearest PDB structures (foldseek):
  5djo-assembly1_A  TM=6.886E-01  e=6.985E-04  Mus musculus
  3mdb-assembly2_B  TM=7.163E-01  e=4.561E-03  Homo sapiens
  2aff-assembly1_A  TM=6.691E-01  e=3.006E-03  Homo sapiens
  4d9v-assembly1_A  TM=6.448E-01  e=2.295E-02  Yersinia pseudotuberculosis
  5fwh-assembly1_A  TM=2.875E-01  e=2.338E-04  Geobacillus thermodenitrificans

Sequence (442 aa):
MQGNFGLGNSATPATAALALGGADMDGERYILWIDRVGAFMLCLGERVSLGGPVSGPPAADVALLANLSRRHAEIVRSGEGYYLQAAAAVSVAGRTVHEQTNLADGNEIQLGESVKLRFRLPTIISGTARLDFVSDHRPSRAVDAVVLMEDTCILGPGADSHIRCSGWNQTILLHRSSGQLCCKSRSDIYVDNQHAKSSMPLTDGSIVTSIDGRLRLEAVQMQGNFGLGNSATPATAALALGGADMDGERYILWIDRVGAFMLCLGERVSLGGPVSGPPAADVALLANLSRRHAEIVRSGEGYYLQAAAAVSVAGRTVHEQTNLADGNEIQLGESVKLRFRLPTIISGTARLDFVSDHRPSRAVDAVVLMEDTCILGPGADSHIRCSGWNQTILLHRSSGQLCCKSRSDIYVDNQHAKSSMPLTDGSIVTSIDGRLRLEAVQ

Foldseek 3Di:
DPPPPPPPPPPPPPPPPPPLPLVCLAAWKKWKDWPPAWIEIEGAHQKFFEFAPDDDPDAGNFHKPDPTHSRQWMWGHDDLFIWIAGPHFKDWQRHTDHGIDTDDAQIWMDGDDFWIWGWHQQAPVASKIKIATPGPIATPPRGRIYIHHYFKAKEECDSSGNRHDVQAPWIKMWGDDSNFTWIDTPFWKDWVNHTDPGIDGDDAFIWIDDPRTIMTMHIDD/DPPPPPPPPPPPPPPPPPPLCLVCLAAWKKWKDWPPFWIEIEGAHQKFFEFAPDDDPDATNFHKPDPTHSRQWMWGHDDLFIWIAGPHFKDWQNHTDHGIDTDDAQIWIDGPDFWIWGKHQQAPVASKIKIATPGPIATPPHGRIYIHHYFKAKEECDSSGPRHDVQAPWIKMWGDDSNFTWIDTPFWKDWVNHTDPDIDGDDAFIWIDDPRTIMTMHIDD

Radius of gyration: 26.18 Å; Cα contacts (8 Å, |Δi|>4): 1082; chains: 2; bounding box: 53×71×90 Å

Organism: NCBI:txid2527985

Secondary structure (DSSP, 8-state):
-------------------------TT-EEEEEETTTEEEEEE-SSEEEEE---SSSS--SEEBSSS--TT-EEEEEETTEEEEEESSSEEETTEEE-S-EEE-TT-EEEETTTEEEEEE---SS---EEEEE-SS--BSS--SEEEE-SSEEEEESSTT-SEE-TT-SS-EEEEEETTEEEEEESS-EEETTEE-SS-EE--TT-EEEESS-EEEEEE--/-------------------------TT-EEEEEETTTEEEEEE-SSEEEEE---SSSS--SEEBSSS--TT-EEEEEETTEEEEEESSSEEETTEEE-S-EEE-TT-EEEETTTEEEEEE---SS---EEEEE-SS--BSS--SEEEE-SSEEEEESSTT-SEE-TT-SS-EEEEEETTEEEEEESS-EEETTEE-SS-EE--TT-EEEESS-EEEEEE--

pLDDT: mean 86.03, std 21.26, range [22.56, 98.75]

Solvent-accessible surface area (backbone atoms only — not comparable to full-atom values): 23777 Å² total; per-residue (Å²): 137,83,76,77,73,71,75,71,74,73,73,70,76,75,75,71,70,72,64,80,65,48,56,69,52,63,65,42,35,30,35,40,42,32,68,99,67,48,32,32,34,38,32,45,22,52,62,44,32,32,16,5,66,53,95,56,85,86,54,20,76,44,22,27,61,53,93,47,49,49,63,26,28,31,43,34,56,54,93,95,42,40,30,35,40,44,67,42,66,31,26,50,68,87,35,79,43,76,51,79,36,80,60,53,72,65,33,40,37,32,45,58,90,66,38,34,31,32,35,36,51,50,34,90,91,47,85,22,32,34,40,36,62,69,32,90,53,42,39,75,67,79,40,68,34,38,32,44,32,61,57,45,45,40,34,14,48,47,81,57,22,72,44,63,31,74,84,30,86,58,50,41,36,36,33,65,52,94,53,34,49,25,38,39,51,93,57,75,34,23,50,71,83,36,77,46,89,54,76,38,80,58,53,77,64,34,34,42,40,42,92,64,44,42,35,35,36,36,65,58,130,136,83,76,79,74,71,77,72,77,72,73,70,76,75,76,72,68,73,64,79,62,48,57,70,50,63,65,43,36,30,37,41,40,32,67,99,68,47,33,32,35,38,32,46,22,52,62,43,33,32,16,5,65,54,95,56,87,84,56,19,77,44,22,27,62,54,92,46,49,47,62,26,28,34,43,34,56,52,94,94,43,40,30,36,39,44,65,41,66,32,27,49,68,87,35,78,44,77,50,80,36,83,59,52,71,64,32,39,37,33,46,59,91,67,39,34,33,32,34,36,51,51,33,90,91,45,85,22,32,36,39,37,60,69,33,91,54,42,38,74,65,80,40,68,33,39,33,45,32,61,58,46,46,38,34,13,47,47,81,57,22,72,43,62,31,73,83,29,87,60,50,42,37,36,33,64,51,94,52,34,48,25,36,38,51,92,57,75,36,24,50,71,85,37,77,46,90,53,76,36,79,56,53,75,64,34,34,40,40,41,93,62,44,40,35,35,35,36,64,58,129